Protein AF-0000000069421448 (afdb_homodimer)

Sequence (576 aa):
MYPWRLSQRLQLYVKHLFIDCSLKEVLKKVFPFISAIIFMALLPFIQIGIYHKIFWVPNKIPVDRSTCTCSCFDTIFRGSYEGQKNIRYKHIYFNSTQETYAVWIITLFFVLITYESIKYIYNTLFPQLHVRLEMLFLFAINIYPHYYSWWCLFSYINEGFYLYFSHHTFFIITELIVSAFVLNMCDSRNPVTFKKIFFILCICSTHILVNGADQFVIQVIFKQGKAFQNLRNVGLMIPDLAHLFMCCHKLIQLKRSNVSPASVFSYKEGVGLAFLFIFVGTLFGNWIMYPWRLSQRLQLYVKHLFIDCSLKEVLKKVFPFISAIIFMALLPFIQIGIYHKIFWVPNKIPVDRSTCTCSCFDTIFRGSYEGQKNIRYKHIYFNSTQETYAVWIITLFFVLITYESIKYIYNTLFPQLHVRLEMLFLFAINIYPHYYSWWCLFSYINEGFYLYFSHHTFFIITELIVSAFVLNMCDSRNPVTFKKIFFILCICSTHILVNGADQFVIQVIFKQGKAFQNLRNVGLMIPDLAHLFMCCHKLIQLKRSNVSPASVFSYKEGVGLAFLFIFVGTLFGNWI

Structure (mmCIF, N/CA/C/O backbone):
data_AF-0000000069421448-model_v1
#
loop_
_entity.id
_entity.type
_entity.pdbx_description
1 polymer 'Uncharacterized protein LOC115222213'
#
loop_
_atom_site.group_PDB
_atom_site.id
_atom_site.type_symbol
_atom_site.label_atom_id
_atom_site.label_alt_id
_atom_site.label_comp_id
_atom_site.label_asym_id
_atom_site.label_entity_id
_atom_site.label_seq_id
_atom_site.pdbx_PDB_ins_code
_atom_site.Cartn_x
_atom_site.Cartn_y
_atom_site.Cartn_z
_atom_site.occupancy
_atom_site.B_iso_or_equiv
_atom_site.auth_seq_id
_atom_site.auth_comp_id
_atom_site.auth_asym_id
_atom_site.auth_atom_id
_atom_site.pdbx_PDB_model_num
ATOM 1 N N . MET A 1 1 ? 25.859 -45.25 4.211 1 31.62 1 MET A N 1
ATOM 2 C CA . MET A 1 1 ? 26.938 -44.281 4.094 1 31.62 1 MET A CA 1
ATOM 3 C C . MET A 1 1 ? 26.531 -43.156 3.137 1 31.62 1 MET A C 1
ATOM 5 O O . MET A 1 1 ? 27.266 -42.188 2.977 1 31.62 1 MET A O 1
ATOM 9 N N . TYR A 1 2 ? 25.531 -43.375 2.242 1 38.5 2 TYR A N 1
ATOM 10 C CA . TYR A 1 2 ? 25.125 -42.531 1.128 1 38.5 2 TYR A CA 1
ATOM 11 C C . TYR A 1 2 ? 24.203 -41.438 1.603 1 38.5 2 TYR A C 1
ATOM 13 O O . TYR A 1 2 ? 24.062 -40.406 0.941 1 38.5 2 TYR A O 1
ATOM 21 N N . PRO A 1 3 ? 23.484 -41.656 2.645 1 46.34 3 PRO A N 1
ATOM 22 C CA . PRO A 1 3 ? 22.562 -40.594 3.07 1 46.34 3 PRO A CA 1
ATOM 23 C C . PRO A 1 3 ? 23.297 -39.375 3.658 1 46.34 3 PRO A C 1
ATOM 25 O O . PRO A 1 3 ? 22.781 -38.25 3.6 1 46.34 3 PRO A O 1
ATOM 28 N N . TRP A 1 4 ? 24.391 -39.688 4.289 1 46.94 4 TRP A N 1
ATOM 29 C CA . TRP A 1 4 ? 25.141 -38.625 4.953 1 46.94 4 TRP A CA 1
ATOM 30 C C . TRP A 1 4 ? 25.719 -37.656 3.932 1 46.94 4 TRP A C 1
ATOM 32 O O . TRP A 1 4 ? 25.719 -36.438 4.148 1 46.94 4 TRP A O 1
ATOM 42 N N . ARG A 1 5 ? 26.172 -38.125 2.787 1 47.53 5 ARG A N 1
ATOM 43 C CA . ARG A 1 5 ? 26.781 -37.25 1.796 1 47.53 5 ARG A CA 1
ATOM 44 C C . ARG A 1 5 ? 25.734 -36.344 1.156 1 47.53 5 ARG A C 1
ATOM 46 O O . ARG A 1 5 ? 26.031 -35.188 0.817 1 47.53 5 ARG A O 1
ATOM 53 N N . LEU A 1 6 ? 24.578 -36.875 1.205 1 46.62 6 LEU A N 1
ATOM 54 C CA . LEU A 1 6 ? 23.516 -36.031 0.641 1 46.62 6 LEU A CA 1
ATOM 55 C C . LEU A 1 6 ? 23.172 -34.875 1.571 1 46.62 6 LEU A C 1
ATOM 57 O O . LEU A 1 6 ? 22.969 -33.75 1.114 1 46.62 6 LEU A O 1
ATOM 61 N N . SER A 1 7 ? 23.172 -35.25 2.828 1 49 7 SER A N 1
ATOM 62 C CA . SER A 1 7 ? 22.859 -34.188 3.785 1 49 7 SER A CA 1
ATOM 63 C C . SER A 1 7 ? 23.953 -33.125 3.801 1 49 7 SER A C 1
ATOM 65 O O . SER A 1 7 ? 23.656 -31.922 3.855 1 49 7 SER A O 1
ATOM 67 N N . GLN A 1 8 ? 25.188 -33.562 3.84 1 50.94 8 GLN A N 1
ATOM 68 C CA . GLN A 1 8 ? 26.281 -32.594 3.861 1 50.94 8 GLN A CA 1
ATOM 69 C C . GLN A 1 8 ? 26.297 -31.75 2.586 1 50.94 8 GLN A C 1
ATOM 71 O O . GLN A 1 8 ? 26.531 -30.547 2.635 1 50.94 8 GLN A O 1
ATOM 76 N N . ARG A 1 9 ? 26.016 -32.375 1.565 1 48.88 9 ARG A N 1
ATOM 77 C CA . ARG A 1 9 ? 26.016 -31.656 0.297 1 48.88 9 ARG A CA 1
ATOM 78 C C . ARG A 1 9 ? 24.797 -30.734 0.198 1 48.88 9 ARG A C 1
ATOM 80 O O . ARG A 1 9 ? 24.906 -29.625 -0.319 1 48.88 9 ARG A O 1
ATOM 87 N N . LEU A 1 10 ? 23.781 -31.234 0.787 1 49.12 10 LEU A N 1
ATOM 88 C CA . LEU A 1 10 ? 22.609 -30.375 0.839 1 49.12 10 LEU A CA 1
ATOM 89 C C . LEU A 1 10 ? 22.875 -29.141 1.707 1 49.12 10 LEU A C 1
ATOM 91 O O . LEU A 1 10 ? 22.453 -28.031 1.362 1 49.12 10 LEU A O 1
ATOM 95 N N . GLN A 1 11 ? 23.484 -29.422 2.822 1 50.53 11 GLN A N 1
ATOM 96 C CA . GLN A 1 11 ? 23.828 -28.312 3.686 1 50.53 11 GLN A CA 1
ATOM 97 C C . GLN A 1 11 ? 24.797 -27.359 2.98 1 50.53 11 GLN A C 1
ATOM 99 O O . GLN A 1 11 ? 24.672 -26.141 3.09 1 50.53 11 GLN A O 1
ATOM 104 N N . LEU A 1 12 ? 25.766 -27.953 2.381 1 46.97 12 LEU A N 1
ATOM 105 C CA . LEU A 1 12 ? 26.688 -27.109 1.645 1 46.97 12 LEU A CA 1
ATOM 106 C C . LEU A 1 12 ? 25.969 -26.344 0.538 1 46.97 12 LEU A C 1
ATOM 108 O O . LEU A 1 12 ? 26.25 -25.172 0.299 1 46.97 12 LEU A O 1
ATOM 112 N N . TYR A 1 13 ? 25.016 -27 0.037 1 45.03 13 TYR A N 1
ATOM 113 C CA . TYR A 1 13 ? 24.25 -26.406 -1.055 1 45.03 13 TYR A CA 1
ATOM 114 C C . TYR A 1 13 ? 23.359 -25.281 -0.545 1 45.03 13 TYR A C 1
ATOM 116 O O . TYR A 1 13 ? 23.266 -24.219 -1.164 1 45.03 13 TYR A O 1
ATOM 124 N N . VAL A 1 14 ? 22.719 -25.641 0.519 1 46.12 14 VAL A N 1
ATOM 125 C CA . VAL A 1 14 ? 21.906 -24.594 1.121 1 46.12 14 VAL A CA 1
ATOM 126 C C . VAL A 1 14 ? 22.781 -23.422 1.538 1 46.12 14 VAL A C 1
ATOM 128 O O . VAL A 1 14 ? 22.406 -22.266 1.351 1 46.12 14 VAL A O 1
ATOM 131 N N . LYS A 1 15 ? 23.875 -23.797 2.092 1 47.34 15 LYS A N 1
ATOM 132 C CA . LYS A 1 15 ? 24.812 -22.75 2.506 1 47.34 15 LYS A CA 1
ATOM 133 C C . LYS A 1 15 ? 25.25 -21.906 1.312 1 47.34 15 LYS A C 1
ATOM 135 O O . LYS A 1 15 ? 25.359 -20.688 1.41 1 47.34 15 LYS A O 1
ATOM 140 N N . HIS A 1 16 ? 25.625 -22.578 0.31 1 43.75 16 HIS A N 1
ATOM 141 C CA . HIS A 1 16 ? 26.078 -21.859 -0.874 1 43.75 16 HIS A CA 1
ATOM 142 C C . HIS A 1 16 ? 24.906 -21.172 -1.583 1 43.75 16 HIS A C 1
ATOM 144 O O . HIS A 1 16 ? 25.094 -20.188 -2.287 1 43.75 16 HIS A O 1
ATOM 150 N N . LEU A 1 17 ? 23.844 -21.797 -1.644 1 43.81 17 LEU A N 1
ATOM 151 C CA . LEU A 1 17 ? 22.641 -21.266 -2.258 1 43.81 17 LEU A CA 1
ATOM 152 C C . LEU A 1 17 ? 22.281 -19.906 -1.645 1 43.81 17 LEU A C 1
ATOM 154 O O . LEU A 1 17 ? 21.812 -19 -2.348 1 43.81 17 LEU A O 1
ATOM 158 N N . PHE A 1 18 ? 22.391 -19.797 -0.342 1 45.69 18 PHE A N 1
ATOM 159 C CA . PHE A 1 18 ? 22.016 -18.594 0.404 1 45.69 18 PHE A CA 1
ATOM 160 C C . PHE A 1 18 ? 23.25 -17.719 0.654 1 45.69 18 PHE A C 1
ATOM 162 O O . PHE A 1 18 ? 23.125 -16.625 1.188 1 45.69 18 PHE A O 1
ATOM 169 N N . ILE A 1 19 ? 24.375 -18.219 0.412 1 44.25 19 ILE A N 1
ATOM 170 C CA . ILE A 1 19 ? 25.609 -17.578 0.885 1 44.25 19 ILE A CA 1
ATOM 171 C C . ILE A 1 19 ? 25.906 -16.344 0.043 1 44.25 19 ILE A C 1
ATOM 173 O O . ILE A 1 19 ? 26.453 -15.367 0.548 1 44.25 19 ILE A O 1
ATOM 177 N N . ASP A 1 20 ? 25.594 -16.391 -1.227 1 49.44 20 ASP A N 1
ATOM 178 C CA . ASP A 1 20 ? 26.266 -15.25 -1.861 1 49.44 20 ASP A CA 1
ATOM 179 C C . ASP A 1 20 ? 25.688 -13.922 -1.349 1 49.44 20 ASP A C 1
ATOM 181 O O . ASP A 1 20 ? 26.219 -12.852 -1.67 1 49.44 20 ASP A O 1
ATOM 185 N N . CYS A 1 21 ? 24.484 -13.922 -1.056 1 54.03 21 CYS A N 1
ATOM 186 C CA . CYS A 1 21 ? 24.109 -12.602 -0.568 1 54.03 21 CYS A CA 1
ATOM 187 C C . CYS A 1 21 ? 24.406 -12.453 0.917 1 54.03 21 CYS A C 1
ATOM 189 O O . CYS A 1 21 ? 24 -13.289 1.725 1 54.03 21 CYS A O 1
ATOM 191 N N . SER A 1 22 ? 25.484 -11.742 1.198 1 62.28 22 SER A N 1
ATOM 192 C CA . SER A 1 22 ? 25.844 -11.453 2.586 1 62.28 22 SER A CA 1
ATOM 193 C C . SER A 1 22 ? 24.594 -11.156 3.42 1 62.28 22 SER A C 1
ATOM 195 O O . SER A 1 22 ? 23.688 -10.469 2.959 1 62.28 22 SER A O 1
ATOM 197 N N . LEU A 1 23 ? 24.312 -12 4.371 1 67.69 23 LEU A N 1
ATOM 198 C CA . LEU A 1 23 ? 23.25 -11.812 5.352 1 67.69 23 LEU A CA 1
ATOM 199 C C . LEU A 1 23 ? 23.031 -10.328 5.637 1 67.69 23 LEU A C 1
ATOM 201 O O . LEU A 1 23 ? 21.906 -9.875 5.801 1 67.69 23 LEU A O 1
ATOM 205 N N . LYS A 1 24 ? 24.094 -9.602 5.594 1 71.19 24 LYS A N 1
ATOM 206 C CA . LYS A 1 24 ? 24.031 -8.172 5.875 1 71.19 24 LYS A CA 1
ATOM 207 C C . LYS A 1 24 ? 23.266 -7.43 4.781 1 71.19 24 LYS A C 1
ATOM 209 O O . LYS A 1 24 ? 22.469 -6.531 5.07 1 71.19 24 LYS A O 1
ATOM 214 N N . GLU A 1 25 ? 23.438 -7.918 3.607 1 73.62 25 GLU A N 1
ATOM 215 C CA . GLU A 1 25 ? 22.766 -7.273 2.484 1 73.62 25 GLU A CA 1
ATOM 216 C C . GLU A 1 25 ? 21.281 -7.605 2.467 1 73.62 25 GLU A C 1
ATOM 218 O O . GLU A 1 25 ? 20.453 -6.746 2.166 1 73.62 25 GLU A O 1
ATOM 223 N N . VAL A 1 26 ? 21.031 -8.766 2.873 1 76.12 26 VAL A N 1
ATOM 224 C CA . VAL A 1 26 ? 19.641 -9.195 2.924 1 76.12 26 VAL A CA 1
ATOM 225 C C . VAL A 1 26 ? 18.906 -8.461 4.051 1 76.12 26 VAL A C 1
ATOM 227 O O . VAL A 1 26 ? 17.781 -7.977 3.863 1 76.12 26 VAL A O 1
ATOM 230 N N . LEU A 1 27 ? 19.562 -8.328 5.094 1 77 27 LEU A N 1
ATOM 231 C CA . LEU A 1 27 ? 18.969 -7.664 6.25 1 77 27 LEU A CA 1
ATOM 232 C C . LEU A 1 27 ? 18.75 -6.18 5.969 1 77 27 LEU A C 1
ATOM 234 O O . LEU A 1 27 ? 17.766 -5.594 6.426 1 77 27 LEU A O 1
ATOM 238 N N . LYS A 1 28 ? 19.641 -5.652 5.234 1 77.81 28 LYS A N 1
ATOM 239 C CA . LYS A 1 28 ? 19.531 -4.238 4.883 1 77.81 28 LYS A CA 1
ATOM 240 C C . LYS A 1 28 ? 18.297 -3.969 4.035 1 77.81 28 LYS A C 1
ATOM 242 O O . LYS A 1 28 ? 17.703 -2.887 4.109 1 77.81 28 LYS A O 1
ATOM 247 N N . LYS A 1 29 ? 17.859 -4.996 3.424 1 81.06 29 LYS A N 1
ATOM 248 C CA . LYS A 1 29 ? 16.688 -4.824 2.561 1 81.06 29 LYS A CA 1
ATOM 249 C C . LYS A 1 29 ? 15.414 -5.273 3.268 1 81.06 29 LYS A C 1
ATOM 251 O O . LYS A 1 29 ? 14.359 -4.652 3.109 1 81.06 29 LYS A O 1
ATOM 256 N N . VAL A 1 30 ? 15.547 -6.199 4.074 1 87.94 30 VAL A N 1
ATOM 257 C CA . VAL A 1 30 ? 14.383 -6.84 4.676 1 87.94 30 VAL A CA 1
ATOM 258 C C . VAL A 1 30 ? 13.914 -6.031 5.887 1 87.94 30 VAL A C 1
ATOM 260 O O . VAL A 1 30 ? 12.711 -5.906 6.129 1 87.94 30 VAL A O 1
ATOM 263 N N . PHE A 1 31 ? 14.828 -5.414 6.598 1 89.31 31 PHE A N 1
ATOM 264 C CA . PHE A 1 31 ? 14.469 -4.723 7.832 1 89.31 31 PHE A CA 1
ATOM 265 C C . PHE A 1 31 ? 13.57 -3.531 7.543 1 89.31 31 PHE A C 1
ATOM 267 O O . PHE A 1 31 ? 12.5 -3.393 8.148 1 89.31 31 PHE A O 1
ATOM 274 N N . PRO A 1 32 ? 13.969 -2.666 6.625 1 91.5 32 PRO A N 1
ATOM 275 C CA . PRO A 1 32 ? 13.055 -1.562 6.32 1 91.5 32 PRO A CA 1
ATOM 276 C C . PRO A 1 32 ? 11.711 -2.039 5.789 1 91.5 32 PRO A C 1
ATOM 278 O O . PRO A 1 32 ? 10.68 -1.421 6.062 1 91.5 32 PRO A O 1
ATOM 281 N N . PHE A 1 33 ? 11.742 -3.131 5.086 1 95 33 PHE A N 1
ATOM 282 C CA . PHE A 1 33 ? 10.523 -3.707 4.52 1 95 33 PHE A CA 1
ATOM 283 C C . PHE A 1 33 ? 9.578 -4.156 5.625 1 95 33 PHE A C 1
ATOM 285 O O . PHE A 1 33 ? 8.414 -3.748 5.656 1 95 33 PHE A O 1
ATOM 292 N N . ILE A 1 34 ? 10.078 -4.867 6.527 1 95.81 34 ILE A N 1
ATOM 293 C CA . ILE A 1 34 ? 9.281 -5.402 7.625 1 95.81 34 ILE A CA 1
ATOM 294 C C . ILE A 1 34 ? 8.875 -4.266 8.562 1 95.81 34 ILE A C 1
ATOM 296 O O . ILE A 1 34 ? 7.734 -4.219 9.031 1 95.81 34 ILE A O 1
ATOM 300 N N . SER A 1 35 ? 9.766 -3.354 8.844 1 94.56 35 SER A N 1
ATOM 301 C CA . SER A 1 35 ? 9.469 -2.217 9.711 1 94.56 35 SER A CA 1
ATOM 302 C C . SER A 1 35 ? 8.352 -1.355 9.133 1 94.56 35 SER A C 1
ATOM 304 O O . SER A 1 35 ? 7.496 -0.863 9.867 1 94.56 35 SER A O 1
ATOM 306 N N . ALA A 1 36 ? 8.422 -1.236 7.848 1 97.31 36 ALA A N 1
ATOM 307 C CA . ALA A 1 36 ? 7.395 -0.438 7.191 1 97.31 36 ALA A CA 1
ATOM 308 C C . ALA A 1 36 ? 6.023 -1.1 7.316 1 97.31 36 ALA A C 1
ATOM 310 O O . ALA A 1 36 ? 5.027 -0.43 7.594 1 97.31 36 ALA A O 1
ATOM 311 N N . ILE A 1 37 ? 5.988 -2.367 7.16 1 97.94 37 ILE A N 1
ATOM 312 C CA . ILE A 1 37 ? 4.734 -3.102 7.277 1 97.94 37 ILE A CA 1
ATOM 313 C C . ILE A 1 37 ? 4.195 -2.977 8.703 1 97.94 37 ILE A C 1
ATOM 315 O O . ILE A 1 37 ? 3.018 -2.67 8.898 1 97.94 37 ILE A O 1
ATOM 319 N N . ILE A 1 38 ? 5.051 -3.152 9.617 1 97.75 38 ILE A N 1
ATOM 320 C CA . ILE A 1 38 ? 4.641 -3.08 11.016 1 97.75 38 ILE A CA 1
ATOM 321 C C . ILE A 1 38 ? 4.145 -1.672 11.336 1 97.75 38 ILE A C 1
ATOM 323 O O . ILE A 1 38 ? 3.092 -1.503 11.953 1 97.75 38 ILE A O 1
ATOM 327 N N . PHE A 1 39 ? 4.91 -0.731 10.898 1 97.62 39 PHE A N 1
ATOM 328 C CA . PHE A 1 39 ? 4.582 0.663 11.172 1 97.62 39 PHE A CA 1
ATOM 329 C C . PHE A 1 39 ? 3.221 1.021 10.586 1 97.62 39 PHE A C 1
ATOM 331 O O . PHE A 1 39 ? 2.361 1.563 11.281 1 97.62 39 PHE A O 1
ATOM 338 N N . MET A 1 40 ? 2.996 0.681 9.312 1 98 40 MET A N 1
ATOM 339 C CA . MET A 1 40 ? 1.762 1.061 8.633 1 98 40 MET A CA 1
ATOM 340 C C . MET A 1 40 ? 0.594 0.199 9.102 1 98 40 MET A C 1
ATOM 342 O O . MET A 1 40 ? -0.565 0.601 8.984 1 98 40 MET A O 1
ATOM 346 N N . ALA A 1 41 ? 0.892 -0.938 9.625 1 97.81 41 ALA A N 1
ATOM 347 C CA . ALA A 1 41 ? -0.146 -1.776 10.219 1 97.81 41 ALA A CA 1
ATOM 348 C C . ALA A 1 41 ? -0.583 -1.228 11.578 1 97.81 41 ALA A C 1
ATOM 350 O O . ALA A 1 41 ? -1.757 -1.323 11.945 1 97.81 41 ALA A O 1
ATOM 351 N N . LEU A 1 42 ? 0.257 -0.62 12.25 1 97.25 42 LEU A N 1
ATOM 352 C CA . LEU A 1 42 ? -0.018 -0.147 13.602 1 97.25 42 LEU A CA 1
ATOM 353 C C . LEU A 1 42 ? -0.893 1.103 13.57 1 97.25 42 LEU A C 1
ATOM 355 O O . LEU A 1 42 ? -1.681 1.336 14.492 1 97.25 42 LEU A O 1
ATOM 359 N N . LEU A 1 43 ? -0.814 1.849 12.578 1 96.25 43 LEU A N 1
ATOM 360 C CA . LEU A 1 43 ? -1.502 3.135 12.531 1 96.25 43 LEU A CA 1
ATOM 361 C C . LEU A 1 43 ? -3.014 2.943 12.586 1 96.25 43 LEU A C 1
ATOM 363 O O . LEU A 1 43 ? -3.666 3.416 13.523 1 96.25 43 LEU A O 1
ATOM 367 N N . PRO A 1 44 ? -3.598 2.18 11.664 1 94.56 44 PRO A N 1
ATOM 368 C CA . PRO A 1 44 ? -5.043 1.975 11.773 1 94.56 44 PRO A CA 1
ATOM 369 C C . PRO A 1 44 ? -5.434 1.162 13 1 94.56 44 PRO A C 1
ATOM 371 O O . PRO A 1 44 ? -6.535 1.328 13.531 1 94.56 44 PRO A O 1
ATOM 374 N N . PHE A 1 45 ? -4.516 0.321 13.453 1 94.25 45 PHE A N 1
ATOM 375 C CA . PHE A 1 45 ? -4.793 -0.437 14.664 1 94.25 45 PHE A CA 1
ATOM 376 C C . PHE A 1 45 ? -4.957 0.496 15.859 1 94.25 45 PHE A C 1
ATOM 378 O O . PHE A 1 45 ? -5.902 0.352 16.641 1 94.25 45 PHE A O 1
ATOM 385 N N . ILE A 1 46 ? -4.121 1.456 16 1 93.81 46 ILE A N 1
ATOM 386 C CA . ILE A 1 46 ? -4.188 2.42 17.094 1 93.81 46 ILE A CA 1
ATOM 387 C C . ILE A 1 46 ? -5.426 3.299 16.938 1 93.81 46 ILE A C 1
ATOM 389 O O . ILE A 1 46 ? -6.156 3.531 17.906 1 93.81 46 ILE A O 1
ATOM 393 N N . GLN A 1 47 ? -5.684 3.68 15.789 1 92.19 47 GLN A N 1
ATOM 394 C CA . GLN A 1 47 ? -6.801 4.586 15.539 1 92.19 47 GLN A CA 1
ATOM 395 C C . GLN A 1 47 ? -8.141 3.871 15.703 1 92.19 47 GLN A C 1
ATOM 397 O O . GLN A 1 47 ? -8.977 4.285 16.516 1 92.19 47 GLN A O 1
ATOM 402 N N . ILE A 1 48 ? -8.312 2.807 14.953 1 91.56 48 ILE A N 1
ATOM 403 C CA . ILE A 1 48 ? -9.625 2.168 14.867 1 91.56 48 ILE A CA 1
ATOM 404 C C . ILE A 1 48 ? -9.727 1.066 15.922 1 91.56 48 ILE A C 1
ATOM 406 O O . ILE A 1 48 ? -10.742 0.964 16.625 1 91.56 48 ILE A O 1
ATOM 410 N N . GLY A 1 49 ? -8.695 0.292 16.031 1 88 49 GLY A N 1
ATOM 411 C CA . GLY A 1 49 ? -8.719 -0.845 16.938 1 88 49 GLY A CA 1
ATOM 412 C C . GLY A 1 49 ? -8.695 -0.443 18.406 1 88 49 GLY A C 1
ATOM 413 O O . GLY A 1 49 ? -9.234 -1.146 19.266 1 88 49 GLY A O 1
ATOM 414 N N . ILE A 1 50 ? -8.078 0.692 18.625 1 89.5 50 ILE A N 1
ATOM 415 C CA . ILE A 1 50 ? -7.953 1.094 20.016 1 89.5 50 ILE A CA 1
ATOM 416 C C . ILE A 1 50 ? -8.766 2.359 20.266 1 89.5 50 ILE A C 1
ATOM 418 O O . ILE A 1 50 ? -9.828 2.307 20.891 1 89.5 50 ILE A O 1
ATOM 422 N N . TYR A 1 51 ? -8.438 3.398 19.656 1 88.12 51 TYR A N 1
ATOM 423 C CA . TYR A 1 51 ? -9.039 4.691 19.969 1 88.12 51 TYR A CA 1
ATOM 424 C C . TYR A 1 51 ? -10.531 4.684 19.656 1 88.12 51 TYR A C 1
ATOM 426 O O . TYR A 1 51 ? -11.352 5.004 20.516 1 88.12 51 TYR A O 1
ATOM 434 N N . HIS A 1 52 ? -10.906 4.324 18.5 1 87.94 52 HIS A N 1
ATOM 435 C CA . HIS A 1 52 ? -12.32 4.352 18.125 1 87.94 52 HIS A CA 1
ATOM 436 C C . HIS A 1 52 ? -13.109 3.289 18.891 1 87.94 52 HIS A C 1
ATOM 438 O O . HIS A 1 52 ? -14.125 3.596 19.516 1 87.94 52 HIS A O 1
ATOM 444 N N . LYS A 1 53 ? -12.633 2.123 18.812 1 85.06 53 LYS A N 1
ATOM 445 C CA . LYS A 1 53 ? -13.383 0.987 19.344 1 85.06 53 LYS A CA 1
ATOM 446 C C . LYS A 1 53 ? -13.477 1.052 20.875 1 85.06 53 LYS A C 1
ATOM 448 O O . LYS A 1 53 ? -14.531 0.768 21.438 1 85.06 53 LYS A O 1
ATOM 453 N N . ILE A 1 54 ? -12.422 1.485 21.5 1 82.69 54 ILE A N 1
ATOM 454 C CA . ILE A 1 54 ? -12.359 1.375 22.953 1 82.69 54 ILE A CA 1
ATOM 455 C C . ILE A 1 54 ? -12.727 2.713 23.594 1 82.69 54 ILE A C 1
ATOM 457 O O . ILE A 1 54 ? -13.398 2.75 24.625 1 82.69 54 ILE A O 1
ATOM 461 N N . PHE A 1 55 ? -12.445 3.779 22.938 1 81.88 55 PHE A N 1
ATOM 462 C CA . PHE A 1 55 ? -12.578 5.051 23.641 1 81.88 55 PHE A CA 1
ATOM 463 C C . PHE A 1 55 ? -13.664 5.91 23 1 81.88 55 PHE A C 1
ATOM 465 O O . PHE A 1 55 ? -14.422 6.582 23.703 1 81.88 55 PHE A O 1
ATOM 472 N N . TRP A 1 56 ? -13.805 5.832 21.766 1 82 56 TRP A N 1
ATOM 473 C CA . TRP A 1 56 ? -14.695 6.77 21.078 1 82 56 TRP A CA 1
ATOM 474 C C . TRP A 1 56 ? -16.125 6.238 21.031 1 82 56 TRP A C 1
ATOM 476 O O . TRP A 1 56 ? -17.078 6.969 21.312 1 82 56 TRP A O 1
ATOM 486 N N . VAL A 1 57 ? -16.188 4.969 20.609 1 85 57 VAL A N 1
ATOM 487 C CA . VAL A 1 57 ? -17.516 4.371 20.516 1 85 57 VAL A CA 1
ATOM 488 C C . VAL A 1 57 ? -17.516 2.988 21.156 1 85 57 VAL A C 1
ATOM 490 O O . VAL A 1 57 ? -17.875 1.995 20.531 1 85 57 VAL A O 1
ATOM 493 N N . PRO A 1 58 ? -17.359 2.986 22.453 1 79.88 58 PRO A N 1
ATOM 494 C CA . PRO A 1 58 ? -17.25 1.688 23.109 1 79.88 58 PRO A CA 1
ATOM 495 C C . PRO A 1 58 ? -18.562 0.911 23.125 1 79.88 58 PRO A C 1
ATOM 497 O O . PRO A 1 58 ? -18.562 -0.317 23.25 1 79.88 58 PRO A O 1
ATOM 500 N N . ASN A 1 59 ? -19.719 1.494 22.875 1 81.12 59 ASN A N 1
ATOM 501 C CA . ASN A 1 59 ? -21 0.82 23.062 1 81.12 59 ASN A CA 1
ATOM 502 C C . ASN A 1 59 ? -21.641 0.442 21.734 1 81.12 59 ASN A C 1
ATOM 504 O O . ASN A 1 59 ? -22.844 0.206 21.656 1 81.12 59 ASN A O 1
ATOM 508 N N . LYS A 1 60 ? -20.781 0.367 20.703 1 84.06 60 LYS A N 1
ATOM 509 C CA . LYS A 1 60 ? -21.359 -0.031 19.422 1 84.06 60 LYS A CA 1
ATOM 510 C C . LYS A 1 60 ? -21.781 -1.5 19.438 1 84.06 60 LYS A C 1
ATOM 512 O O . LYS A 1 60 ? -21.016 -2.361 19.875 1 84.06 60 LYS A O 1
ATOM 517 N N . ILE A 1 61 ? -22.984 -1.736 19.047 1 83.25 61 ILE A N 1
ATOM 518 C CA . ILE A 1 61 ? -23.547 -3.084 19.016 1 83.25 61 ILE A CA 1
ATOM 519 C C . ILE A 1 61 ? -22.859 -3.906 17.938 1 83.25 61 ILE A C 1
ATOM 521 O O . ILE A 1 61 ? -22.672 -3.43 16.812 1 83.25 61 ILE A O 1
ATOM 525 N N . PRO A 1 62 ? -22.516 -5.121 18.328 1 85.19 62 PRO A N 1
ATOM 526 C CA . PRO A 1 62 ? -21.906 -5.984 17.312 1 85.19 62 PRO A CA 1
ATOM 527 C C . PRO A 1 62 ? -22.859 -6.312 16.156 1 85.19 62 PRO A C 1
ATOM 529 O O . PRO A 1 62 ? -24.062 -6.406 16.359 1 85.19 62 PRO A O 1
ATOM 532 N N . VAL A 1 63 ? -22.266 -6.453 15.016 1 90.06 63 VAL A N 1
ATOM 533 C CA . VAL A 1 63 ? -23.047 -6.781 13.828 1 90.06 63 VAL A CA 1
ATOM 534 C C . VAL A 1 63 ? -23.516 -8.234 13.898 1 90.06 63 VAL A C 1
ATOM 536 O O . VAL A 1 63 ? -22.75 -9.125 14.266 1 90.06 63 VAL A O 1
ATOM 539 N N . ASP A 1 64 ? -24.797 -8.414 13.625 1 90.31 64 ASP A N 1
ATOM 540 C CA . ASP A 1 64 ? -25.281 -9.781 13.461 1 90.31 64 ASP A CA 1
ATOM 541 C C . ASP A 1 64 ? -24.891 -10.336 12.094 1 90.31 64 ASP A C 1
ATOM 543 O O . ASP A 1 64 ? -25.516 -10 11.078 1 90.31 64 ASP A O 1
ATOM 547 N N . ARG A 1 65 ? -24.062 -11.25 12.023 1 90.5 65 ARG A N 1
ATOM 548 C CA . ARG A 1 65 ? -23.453 -11.727 10.789 1 90.5 65 ARG A CA 1
ATOM 549 C C . ARG A 1 65 ? -24.391 -12.664 10.039 1 90.5 65 ARG A C 1
ATOM 551 O O . ARG A 1 65 ? -24.234 -12.883 8.836 1 90.5 65 ARG A O 1
ATOM 558 N N . SER A 1 66 ? -25.25 -13.195 10.711 1 89.38 66 SER A N 1
ATOM 559 C CA . SER A 1 66 ? -26.078 -14.234 10.117 1 89.38 66 SER A CA 1
ATOM 560 C C . SER A 1 66 ? -27.297 -13.641 9.422 1 89.38 66 SER A C 1
ATOM 562 O O . SER A 1 66 ? -27.812 -14.211 8.461 1 89.38 66 SER A O 1
ATOM 564 N N . THR A 1 67 ? -27.719 -12.492 9.852 1 87.5 67 THR A N 1
ATOM 565 C CA . THR A 1 67 ? -28.984 -11.977 9.328 1 87.5 67 THR A CA 1
ATOM 566 C C . THR A 1 67 ? -28.797 -10.586 8.734 1 87.5 67 THR A C 1
ATOM 568 O O . THR A 1 67 ? -29.781 -9.914 8.406 1 87.5 67 THR A O 1
ATOM 571 N N . CYS A 1 68 ? -27.578 -10.203 8.562 1 87.5 68 CYS A N 1
ATOM 572 C CA . CYS A 1 68 ? -27.359 -8.844 8.094 1 87.5 68 CYS A CA 1
ATOM 573 C C . CYS A 1 68 ? -27.703 -8.711 6.613 1 87.5 68 CYS A C 1
ATOM 575 O O . CYS A 1 68 ? -27.703 -9.703 5.879 1 87.5 68 CYS A O 1
ATOM 577 N N . THR A 1 69 ? -28.125 -7.52 6.273 1 86.94 69 THR A N 1
ATOM 578 C CA . THR A 1 69 ? -28.422 -7.172 4.891 1 86.94 69 THR A CA 1
ATOM 579 C C . THR A 1 69 ? -27.688 -5.895 4.48 1 86.94 69 THR A C 1
ATOM 581 O O . THR A 1 69 ? -27.375 -5.059 5.328 1 86.94 69 THR A O 1
ATOM 584 N N . CYS A 1 70 ? -27.422 -5.84 3.217 1 88.25 70 CYS A N 1
ATOM 585 C CA . CYS A 1 70 ? -26.703 -4.672 2.703 1 88.25 70 CYS A CA 1
ATOM 586 C C . CYS A 1 70 ? -27.141 -4.355 1.277 1 88.25 70 CYS A C 1
ATOM 588 O O . CYS A 1 70 ? -26.656 -4.969 0.325 1 88.25 70 CYS A O 1
ATOM 590 N N . SER A 1 71 ? -27.969 -3.312 1.169 1 88.75 71 SER A N 1
ATOM 591 C CA . SER A 1 71 ? -28.406 -2.912 -0.162 1 88.75 71 SER A CA 1
ATOM 592 C C . SER A 1 71 ? -27.484 -1.853 -0.756 1 88.75 71 SER A C 1
ATOM 594 O O . SER A 1 71 ? -27.641 -1.472 -1.919 1 88.75 71 SER A O 1
ATOM 596 N N . CYS A 1 72 ? -26.516 -1.438 0.018 1 90.75 72 CYS A N 1
ATOM 597 C CA . CYS A 1 72 ? -25.609 -0.395 -0.438 1 90.75 72 CYS A CA 1
ATOM 598 C C . CYS A 1 72 ? -24.422 -0.997 -1.178 1 90.75 72 CYS A C 1
ATOM 600 O O . CYS A 1 72 ? -23.562 -0.268 -1.679 1 90.75 72 CYS A O 1
ATOM 602 N N . PHE A 1 73 ? -24.406 -2.254 -1.283 1 91.44 73 PHE A N 1
ATOM 603 C CA . PHE A 1 73 ? -23.312 -2.965 -1.936 1 91.44 73 PHE A CA 1
ATOM 604 C C . PHE A 1 73 ? -23.688 -3.367 -3.354 1 91.44 73 PHE A C 1
ATOM 606 O O . PHE A 1 73 ? -24.703 -4.055 -3.559 1 91.44 73 PHE A O 1
ATOM 613 N N . ASP A 1 74 ? -22.828 -2.977 -4.328 1 91.12 74 ASP A N 1
ATOM 614 C CA . ASP A 1 74 ? -23.188 -3.236 -5.719 1 91.12 74 ASP A CA 1
ATOM 615 C C . ASP A 1 74 ? -22.828 -4.664 -6.117 1 91.12 74 ASP A C 1
ATOM 617 O O . ASP A 1 74 ? -23.281 -5.16 -7.152 1 91.12 74 ASP A O 1
ATOM 621 N N . THR A 1 75 ? -21.891 -5.348 -5.359 1 90.19 75 THR A N 1
ATOM 622 C CA . THR A 1 75 ? -21.547 -6.762 -5.48 1 90.19 75 THR A CA 1
ATOM 623 C C . THR A 1 75 ? -20.781 -7.023 -6.773 1 90.19 75 THR A C 1
ATOM 625 O O . THR A 1 75 ? -20.578 -8.172 -7.164 1 90.19 75 THR A O 1
ATOM 628 N N . ILE A 1 76 ? -20.344 -6.008 -7.422 1 88.75 76 ILE A N 1
ATOM 629 C CA . ILE A 1 76 ? -19.609 -6.168 -8.672 1 88.75 76 ILE A CA 1
ATOM 630 C C . ILE A 1 76 ? -18.328 -6.941 -8.414 1 88.75 76 ILE A C 1
ATOM 632 O O . ILE A 1 76 ? -17.906 -7.746 -9.25 1 88.75 76 ILE A O 1
ATOM 636 N N . PHE A 1 77 ? -17.859 -6.75 -7.273 1 83.56 77 PHE A N 1
ATOM 637 C CA . PHE A 1 77 ? -16.609 -7.418 -6.934 1 83.56 77 PHE A CA 1
ATOM 638 C C . PHE A 1 77 ? -16.797 -8.93 -6.855 1 83.56 77 PHE A C 1
ATOM 640 O O . PHE A 1 77 ? -15.883 -9.695 -7.145 1 83.56 77 PHE A O 1
ATOM 647 N N . ARG A 1 78 ? -17.969 -9.367 -6.539 1 84.19 78 ARG A N 1
ATOM 648 C CA . ARG A 1 78 ? -18.266 -10.789 -6.41 1 84.19 78 ARG A CA 1
ATOM 649 C C . ARG A 1 78 ? -18.891 -11.344 -7.688 1 84.19 78 ARG A C 1
ATOM 651 O O . ARG A 1 78 ? -19 -12.555 -7.855 1 84.19 78 ARG A O 1
ATOM 658 N N . GLY A 1 79 ? -19.219 -10.453 -8.438 1 78.56 79 GLY A N 1
ATOM 659 C CA . GLY A 1 79 ? -19.781 -10.875 -9.711 1 78.56 79 GLY A CA 1
ATOM 660 C C . GLY A 1 79 ? -21.172 -11.453 -9.594 1 78.56 79 GLY A C 1
ATOM 661 O O . GLY A 1 79 ? -22.031 -10.891 -8.914 1 78.56 79 GLY A O 1
ATOM 662 N N . SER A 1 80 ? -21.328 -12.602 -10.211 1 75.44 80 SER A N 1
ATOM 663 C CA . SER A 1 80 ? -22.656 -13.18 -10.367 1 75.44 80 SER A CA 1
ATOM 664 C C . SER A 1 80 ? -23.047 -14.008 -9.148 1 75.44 80 SER A C 1
ATOM 666 O O . SER A 1 80 ? -24.188 -14.43 -9.008 1 75.44 80 SER A O 1
ATOM 668 N N . TYR A 1 81 ? -22.156 -14.094 -8.203 1 76.25 81 TYR A N 1
ATOM 669 C CA . TYR A 1 81 ? -22.406 -14.969 -7.059 1 76.25 81 TYR A CA 1
ATOM 670 C C . TYR A 1 81 ? -23.375 -14.32 -6.078 1 76.25 81 TYR A C 1
ATOM 672 O O . TYR A 1 81 ? -24.047 -15.016 -5.312 1 76.25 81 TYR A O 1
ATOM 680 N N . GLU A 1 82 ? -23.406 -12.969 -6.137 1 82.19 82 GLU A N 1
ATOM 681 C CA . GLU A 1 82 ? -24.203 -12.289 -5.121 1 82.19 82 GLU A CA 1
ATOM 682 C C . GLU A 1 82 ? -24.969 -11.117 -5.719 1 82.19 82 GLU A C 1
ATOM 684 O O . GLU A 1 82 ? -24.484 -10.43 -6.617 1 82.19 82 GLU A O 1
ATOM 689 N N . GLY A 1 83 ? -26.266 -11.078 -5.172 1 76.06 83 GLY A N 1
ATOM 690 C CA . GLY A 1 83 ? -27.047 -9.883 -5.449 1 76.06 83 GLY A CA 1
ATOM 691 C C . GLY A 1 83 ? -27.172 -8.961 -4.246 1 76.06 83 GLY A C 1
ATOM 692 O O . GLY A 1 83 ? -26.703 -9.297 -3.154 1 76.06 83 GLY A O 1
ATOM 693 N N . GLN A 1 84 ? -27.75 -7.855 -4.465 1 73.12 84 GLN A N 1
ATOM 694 C CA . GLN A 1 84 ? -27.859 -6.816 -3.449 1 73.12 84 GLN A CA 1
ATOM 695 C C . GLN A 1 84 ? -28.734 -7.273 -2.289 1 73.12 84 GLN A C 1
ATOM 697 O O . GLN A 1 84 ? -28.547 -6.836 -1.151 1 73.12 84 GLN A O 1
ATOM 702 N N . LYS A 1 85 ? -29.531 -8.188 -2.533 1 71.5 85 LYS A N 1
ATOM 703 C CA . LYS A 1 85 ? -30.469 -8.633 -1.499 1 71.5 85 LYS A CA 1
ATOM 704 C C . LYS A 1 85 ? -29.906 -9.828 -0.735 1 71.5 85 LYS A C 1
ATOM 706 O O . LYS A 1 85 ? -30.25 -10.047 0.431 1 71.5 85 LYS A O 1
ATOM 711 N N . ASN A 1 86 ? -29.094 -10.562 -1.396 1 76.06 86 ASN A N 1
ATOM 712 C CA . ASN A 1 86 ? -28.531 -11.766 -0.796 1 76.06 86 ASN A CA 1
ATOM 713 C C . ASN A 1 86 ? -27.031 -11.625 -0.562 1 76.06 86 ASN A C 1
ATOM 715 O O . ASN A 1 86 ? -26.234 -12.305 -1.208 1 76.06 86 ASN A O 1
ATOM 719 N N . ILE A 1 87 ? -26.781 -10.742 0.432 1 83.06 87 ILE A N 1
ATOM 720 C CA . ILE A 1 87 ? -25.375 -10.484 0.719 1 83.06 87 ILE A CA 1
ATOM 721 C C . ILE A 1 87 ? -24.984 -11.156 2.033 1 83.06 87 ILE A C 1
ATOM 723 O O . ILE A 1 87 ? -25.688 -11.016 3.041 1 83.06 87 ILE A O 1
ATOM 727 N N . ARG A 1 88 ? -24.062 -11.992 1.97 1 87.06 88 ARG A N 1
ATOM 728 C CA . ARG A 1 88 ? -23.484 -12.555 3.186 1 87.06 88 ARG A CA 1
ATOM 729 C C . ARG A 1 88 ? -22.5 -11.57 3.828 1 87.06 88 ARG A C 1
ATOM 731 O O . ARG A 1 88 ? -21.922 -10.734 3.141 1 87.06 88 ARG A O 1
ATOM 738 N N . TYR A 1 89 ? -22.469 -11.695 5.066 1 92.44 89 TYR A N 1
ATOM 739 C CA . TYR A 1 89 ? -21.578 -10.812 5.812 1 92.44 89 TYR A CA 1
ATOM 740 C C . TYR A 1 89 ? -20.156 -10.852 5.246 1 92.44 89 TYR A C 1
ATOM 742 O O . TYR A 1 89 ? -19.656 -11.922 4.91 1 92.44 89 TYR A O 1
ATOM 750 N N . LYS A 1 90 ? -19.578 -9.719 5.176 1 93.5 90 LYS A N 1
ATOM 751 C CA . LYS A 1 90 ? -18.172 -9.539 4.82 1 93.5 90 LYS A CA 1
ATOM 752 C C . LYS A 1 90 ? -17.5 -8.523 5.746 1 93.5 90 LYS A C 1
ATOM 754 O O . LYS A 1 90 ? -18.172 -7.715 6.383 1 93.5 90 LYS A O 1
ATOM 759 N N . HIS A 1 91 ? -16.25 -8.594 5.793 1 95.44 91 HIS A N 1
ATOM 760 C CA . HIS A 1 91 ? -15.516 -7.66 6.641 1 95.44 91 HIS A CA 1
ATOM 761 C C . HIS A 1 91 ? -15.266 -6.34 5.922 1 95.44 91 HIS A C 1
ATOM 763 O O . HIS A 1 91 ? -15.172 -5.289 6.562 1 95.44 91 HIS A O 1
ATOM 769 N N . ILE A 1 92 ? -15.141 -6.426 4.641 1 96.06 92 ILE A N 1
ATOM 770 C CA . ILE A 1 92 ? -14.938 -5.25 3.807 1 96.06 92 ILE A CA 1
ATOM 771 C C . ILE A 1 92 ? -15.898 -5.281 2.623 1 96.06 92 ILE A C 1
ATOM 773 O O . ILE A 1 92 ? -16.031 -6.309 1.955 1 96.06 92 ILE A O 1
ATOM 777 N N . TYR A 1 93 ? -16.562 -4.184 2.426 1 93.25 93 TYR A N 1
ATOM 778 C CA . TYR A 1 93 ? -17.406 -3.939 1.266 1 93.25 93 TYR A CA 1
ATOM 779 C C . TYR A 1 93 ? -16.906 -2.746 0.461 1 93.25 93 TYR A C 1
ATOM 781 O O . TYR A 1 93 ? -16.578 -1.701 1.027 1 93.25 93 TYR A O 1
ATOM 789 N N . PHE A 1 94 ? -16.781 -2.975 -0.793 1 94.88 94 PHE A N 1
ATOM 790 C CA . PHE A 1 94 ? -16.484 -1.806 -1.609 1 94.88 94 PHE A CA 1
ATOM 791 C C . PHE A 1 94 ? -17.25 -1.847 -2.924 1 94.88 94 PHE A C 1
ATOM 793 O O . PHE A 1 94 ? -17.453 -2.92 -3.498 1 94.88 94 PHE A O 1
ATOM 800 N N . ASN A 1 95 ? -17.734 -0.679 -3.297 1 94.12 95 ASN A N 1
ATOM 801 C CA . ASN A 1 95 ? -18.484 -0.504 -4.543 1 94.12 95 ASN A CA 1
ATOM 802 C C . ASN A 1 95 ? -17.547 -0.152 -5.703 1 94.12 95 ASN A C 1
ATOM 804 O O . ASN A 1 95 ? -16.531 0.522 -5.508 1 94.12 95 ASN A O 1
ATOM 808 N N . SER A 1 96 ? -17.875 -0.68 -6.852 1 93.69 96 SER A N 1
ATOM 809 C CA . SER A 1 96 ? -17.078 -0.394 -8.039 1 93.69 96 SER A CA 1
ATOM 810 C C . SER A 1 96 ? -17.359 1.008 -8.57 1 93.69 96 SER A C 1
ATOM 812 O O . SER A 1 96 ? -18.125 1.175 -9.523 1 93.69 96 SER A O 1
ATOM 814 N N . THR A 1 97 ? -16.781 2.025 -7.988 1 94.62 97 THR A N 1
ATOM 815 C CA . THR A 1 97 ? -16.984 3.426 -8.336 1 94.62 97 THR A CA 1
ATOM 816 C C . THR A 1 97 ? -15.648 4.125 -8.562 1 94.62 97 THR A C 1
ATOM 818 O O . THR A 1 97 ? -14.594 3.58 -8.227 1 94.62 97 THR A O 1
ATOM 821 N N . GLN A 1 98 ? -15.711 5.273 -9.156 1 94.88 98 GLN A N 1
ATOM 822 C CA . GLN A 1 98 ? -14.516 6.078 -9.352 1 94.88 98 GLN A CA 1
ATOM 823 C C . GLN A 1 98 ? -13.922 6.531 -8.023 1 94.88 98 GLN A C 1
ATOM 825 O O . GLN A 1 98 ? -12.703 6.656 -7.883 1 94.88 98 GLN A O 1
ATOM 830 N N . GLU A 1 99 ? -14.758 6.742 -7.031 1 97 99 GLU A N 1
ATOM 831 C CA . GLU A 1 99 ? -14.305 7.168 -5.707 1 97 99 GLU A CA 1
ATOM 832 C C . GLU A 1 99 ? -13.516 6.062 -5.016 1 97 99 GLU A C 1
ATOM 834 O O . GLU A 1 99 ? -12.484 6.324 -4.387 1 97 99 GLU A O 1
ATOM 839 N N . THR A 1 100 ? -14.023 4.836 -5.191 1 96.88 100 THR A N 1
ATOM 840 C CA . THR A 1 100 ? -13.281 3.707 -4.637 1 96.88 100 THR A CA 1
ATOM 841 C C . THR A 1 100 ? -11.891 3.611 -5.27 1 96.88 100 THR A C 1
ATOM 843 O O . THR A 1 100 ? -10.906 3.387 -4.574 1 96.88 100 THR A O 1
ATOM 846 N N . TYR A 1 101 ? -11.922 3.848 -6.523 1 96.88 101 TYR A N 1
ATOM 847 C CA . TYR A 1 101 ? -10.656 3.812 -7.25 1 96.88 101 TYR A CA 1
ATOM 848 C C . TYR A 1 101 ? -9.734 4.938 -6.797 1 96.88 101 TYR A C 1
ATOM 850 O O . TYR A 1 101 ? -8.531 4.73 -6.617 1 96.88 101 TYR A O 1
ATOM 858 N N . ALA A 1 102 ? -10.266 6.098 -6.613 1 97.25 102 ALA A N 1
ATOM 859 C CA . ALA A 1 102 ? -9.492 7.238 -6.137 1 97.25 102 ALA A CA 1
ATOM 860 C C . ALA A 1 102 ? -8.898 6.961 -4.758 1 97.25 102 ALA A C 1
ATOM 862 O O . ALA A 1 102 ? -7.742 7.297 -4.492 1 97.25 102 ALA A O 1
ATOM 863 N N . VAL A 1 103 ? -9.672 6.363 -3.91 1 97.62 103 VAL A N 1
ATOM 864 C CA . VAL A 1 103 ? -9.203 6.023 -2.57 1 97.62 103 VAL A CA 1
ATOM 865 C C . VAL A 1 103 ? -8.047 5.031 -2.664 1 97.62 103 VAL A C 1
ATOM 867 O O . VAL A 1 103 ? -7.07 5.133 -1.915 1 97.62 103 VAL A O 1
ATOM 870 N N . TRP A 1 104 ? -8.133 4.102 -3.586 1 98.12 104 TRP A N 1
ATOM 871 C CA . TRP A 1 104 ? -7.059 3.133 -3.799 1 98.12 104 TRP A CA 1
ATOM 872 C C . TRP A 1 104 ? -5.77 3.83 -4.219 1 98.12 104 TRP A C 1
ATOM 874 O O . TRP A 1 104 ? -4.707 3.576 -3.646 1 98.12 104 TRP A O 1
ATOM 884 N N . ILE A 1 105 ? -5.863 4.758 -5.066 1 98.12 105 ILE A N 1
ATOM 885 C CA . ILE A 1 105 ? -4.695 5.453 -5.594 1 98.12 105 ILE A CA 1
ATOM 886 C C . ILE A 1 105 ? -4.059 6.297 -4.488 1 98.12 105 ILE A C 1
ATOM 888 O O . ILE A 1 105 ? -2.836 6.293 -4.324 1 98.12 105 ILE A O 1
ATOM 892 N N . ILE A 1 106 ? -4.859 7.012 -3.721 1 97.5 106 ILE A N 1
ATOM 893 C CA . ILE A 1 106 ? -4.312 7.859 -2.668 1 97.5 106 ILE A CA 1
ATOM 894 C C . ILE A 1 106 ? -3.689 6.996 -1.577 1 97.5 106 ILE A C 1
ATOM 896 O O . ILE A 1 106 ? -2.678 7.371 -0.979 1 97.5 106 ILE A O 1
ATOM 900 N N . THR A 1 107 ? -4.285 5.832 -1.36 1 98.31 107 THR A N 1
ATOM 901 C CA . THR A 1 107 ? -3.729 4.906 -0.38 1 98.31 107 THR A CA 1
ATOM 902 C C . THR A 1 107 ? -2.385 4.363 -0.853 1 98.31 107 THR A C 1
ATOM 904 O O . THR A 1 107 ? -1.445 4.242 -0.063 1 98.31 107 THR A O 1
ATOM 907 N N . LEU A 1 108 ? -2.279 4.047 -2.133 1 98.56 108 LEU A N 1
ATOM 908 C CA . LEU A 1 108 ? -1 3.625 -2.691 1 98.56 108 LEU A CA 1
ATOM 909 C C . LEU A 1 108 ? 0.063 4.699 -2.486 1 98.56 108 LEU A C 1
ATOM 911 O O . LEU A 1 108 ? 1.191 4.395 -2.092 1 98.56 108 LEU A O 1
ATOM 915 N N . PHE A 1 109 ? -0.336 5.926 -2.76 1 97.56 109 PHE A N 1
ATOM 916 C CA . PHE A 1 109 ? 0.583 7.043 -2.584 1 97.56 109 PHE A CA 1
ATOM 917 C C . PHE A 1 109 ? 1.054 7.133 -1.137 1 97.56 109 PHE A C 1
ATOM 919 O O . PHE A 1 109 ? 2.254 7.246 -0.874 1 97.56 109 PHE A O 1
ATOM 926 N N . PHE A 1 110 ? 0.13 7.047 -0.241 1 97.75 110 PHE A N 1
ATOM 927 C CA . PHE A 1 110 ? 0.444 7.117 1.181 1 97.75 110 PHE A CA 1
ATOM 928 C C . PHE A 1 110 ? 1.384 5.988 1.585 1 97.75 110 PHE A C 1
ATOM 930 O O . PHE A 1 110 ? 2.387 6.219 2.264 1 97.75 110 PHE A O 1
ATOM 937 N N . VAL A 1 111 ? 1.078 4.77 1.153 1 98.44 111 VAL A N 1
ATOM 938 C CA . VAL A 1 111 ? 1.842 3.59 1.539 1 98.44 111 VAL A CA 1
ATOM 939 C C . VAL A 1 111 ? 3.258 3.682 0.973 1 98.44 111 VAL A C 1
ATOM 941 O O . VAL A 1 111 ? 4.234 3.447 1.688 1 98.44 111 VAL A O 1
ATOM 944 N N . LEU A 1 112 ? 3.385 4.086 -0.236 1 97.88 112 LEU A N 1
ATOM 945 C CA . LEU A 1 112 ? 4.688 4.078 -0.889 1 97.88 112 LEU A CA 1
ATOM 946 C C . LEU A 1 112 ? 5.559 5.223 -0.385 1 97.88 112 LEU A C 1
ATOM 948 O O . LEU A 1 112 ? 6.766 5.055 -0.198 1 97.88 112 LEU A O 1
ATOM 952 N N . ILE A 1 113 ? 4.949 6.383 -0.158 1 96.62 113 ILE A N 1
ATOM 953 C CA . ILE A 1 113 ? 5.746 7.496 0.349 1 96.62 113 ILE A CA 1
ATOM 954 C C . ILE A 1 113 ? 6.207 7.191 1.772 1 96.62 113 ILE A C 1
ATOM 956 O O . ILE A 1 113 ? 7.32 7.551 2.16 1 96.62 113 ILE A O 1
ATOM 960 N N . THR A 1 114 ? 5.348 6.59 2.566 1 97.25 114 THR A N 1
ATOM 961 C CA . THR A 1 114 ? 5.727 6.168 3.91 1 97.25 114 THR A CA 1
ATOM 962 C C . THR A 1 114 ? 6.852 5.141 3.857 1 97.25 114 THR A C 1
ATOM 964 O O . THR A 1 114 ? 7.824 5.234 4.609 1 97.25 114 THR A O 1
ATOM 967 N N . TYR A 1 115 ? 6.746 4.234 2.949 1 96.94 115 TYR A N 1
ATOM 968 C CA . TYR A 1 115 ? 7.762 3.195 2.799 1 96.94 115 TYR A CA 1
ATOM 969 C C . TYR A 1 115 ? 9.109 3.801 2.422 1 96.94 115 TYR A C 1
ATOM 971 O O . TYR A 1 115 ? 10.133 3.461 3.014 1 96.94 115 TYR A O 1
ATOM 979 N N . GLU A 1 116 ? 9.125 4.688 1.49 1 94.31 116 GLU A N 1
ATOM 980 C CA . GLU A 1 116 ? 10.352 5.34 1.059 1 94.31 116 GLU A CA 1
ATOM 981 C C . GLU A 1 116 ? 10.977 6.148 2.195 1 94.31 116 GLU A C 1
ATOM 983 O O . GLU A 1 116 ? 12.203 6.215 2.314 1 94.31 116 GLU A O 1
ATOM 988 N N . SER A 1 117 ? 10.133 6.734 2.949 1 93.69 117 SER A N 1
ATOM 989 C CA . SER A 1 117 ? 10.641 7.508 4.078 1 93.69 117 SER A CA 1
ATOM 990 C C . SER A 1 117 ? 11.297 6.605 5.117 1 93.69 117 SER A C 1
ATOM 992 O O . SER A 1 117 ? 12.375 6.918 5.625 1 93.69 117 SER A O 1
ATOM 994 N N . ILE A 1 118 ? 10.688 5.516 5.379 1 93.69 118 ILE A N 1
ATOM 995 C CA . ILE A 1 118 ? 11.227 4.574 6.355 1 93.69 118 ILE A CA 1
ATOM 996 C C . ILE A 1 118 ? 12.539 3.99 5.836 1 93.69 118 ILE A C 1
ATOM 998 O O . ILE A 1 118 ? 13.516 3.879 6.582 1 93.69 118 ILE A O 1
ATOM 1002 N N . LYS A 1 119 ? 12.539 3.635 4.613 1 90.69 119 LYS A N 1
ATOM 1003 C CA . LYS A 1 119 ? 13.758 3.123 4.004 1 90.69 119 LYS A CA 1
ATOM 1004 C C . LYS A 1 119 ? 14.883 4.148 4.086 1 90.69 119 LYS A C 1
ATOM 1006 O O . LYS A 1 119 ? 16.031 3.803 4.395 1 90.69 119 LYS A O 1
ATOM 1011 N N . TYR A 1 120 ? 14.555 5.34 3.818 1 89 120 TYR A N 1
ATOM 1012 C CA . TYR A 1 120 ? 15.539 6.414 3.863 1 89 120 TYR A CA 1
ATOM 1013 C C . TYR A 1 120 ? 16.109 6.574 5.266 1 89 120 TYR A C 1
ATOM 1015 O O . TYR A 1 120 ? 17.328 6.684 5.441 1 89 120 TYR A O 1
ATOM 1023 N N . ILE A 1 121 ? 15.234 6.574 6.199 1 88.5 121 ILE A N 1
ATOM 1024 C CA . ILE A 1 121 ? 15.656 6.75 7.586 1 88.5 121 ILE A CA 1
ATOM 1025 C C . ILE A 1 121 ? 16.547 5.578 8.008 1 88.5 121 ILE A C 1
ATOM 1027 O O . ILE A 1 121 ? 17.578 5.777 8.648 1 88.5 121 ILE A O 1
ATOM 1031 N N . TYR A 1 122 ? 16.141 4.457 7.645 1 85.88 122 TYR A N 1
ATOM 1032 C CA . TYR A 1 122 ? 16.922 3.271 7.996 1 85.88 122 TYR A CA 1
ATOM 1033 C C . TYR A 1 122 ? 18.297 3.322 7.367 1 85.88 122 TYR A C 1
ATOM 1035 O O . TYR A 1 122 ? 19.297 3.029 8.031 1 85.88 122 TYR A O 1
ATOM 1043 N N . ASN A 1 123 ? 18.328 3.637 6.145 1 81.12 123 ASN A N 1
ATOM 1044 C CA . ASN A 1 123 ? 19.594 3.656 5.426 1 81.12 123 ASN A CA 1
ATOM 1045 C C . ASN A 1 123 ? 20.516 4.777 5.922 1 81.12 123 ASN A C 1
ATOM 1047 O O . ASN A 1 123 ? 21.734 4.688 5.816 1 81.12 123 ASN A O 1
ATOM 1051 N N . THR A 1 124 ? 19.938 5.781 6.383 1 78.44 124 THR A N 1
ATOM 1052 C CA . THR A 1 124 ? 20.719 6.898 6.91 1 78.44 124 THR A CA 1
ATOM 1053 C C . THR A 1 124 ? 21.109 6.641 8.359 1 78.44 124 THR A C 1
ATOM 1055 O O . THR A 1 124 ? 22.219 7.008 8.781 1 78.44 124 THR A O 1
ATOM 1058 N N . LEU A 1 125 ? 20.234 6.102 9.164 1 71.31 125 LEU A N 1
ATOM 1059 C CA . LEU A 1 125 ? 20.438 5.906 10.594 1 71.31 125 LEU A CA 1
ATOM 1060 C C . LEU A 1 125 ? 21.406 4.746 10.844 1 71.31 125 LEU A C 1
ATOM 1062 O O . LEU A 1 125 ? 22.266 4.832 11.727 1 71.31 125 LEU A O 1
ATOM 1066 N N . PHE A 1 126 ? 21.281 3.561 10.273 1 65.56 126 PHE A N 1
ATOM 1067 C CA . PHE A 1 126 ? 21.906 2.322 10.734 1 65.56 126 PHE A CA 1
ATOM 1068 C C . PHE A 1 126 ? 23.375 2.262 10.32 1 65.56 126 PHE A C 1
ATOM 1070 O O . PHE A 1 126 ? 24.219 1.808 11.086 1 65.56 126 PHE A O 1
ATOM 1077 N N . PRO A 1 127 ? 23.797 2.527 9.125 1 61.59 127 PRO A N 1
ATOM 1078 C CA . PRO A 1 127 ? 25.219 2.184 8.938 1 61.59 127 PRO A CA 1
ATOM 1079 C C . PRO A 1 127 ? 26.141 3.068 9.758 1 61.59 127 PRO A C 1
ATOM 1081 O O . PRO A 1 127 ? 27.109 2.574 10.344 1 61.59 127 PRO A O 1
ATOM 1084 N N . GLN A 1 128 ? 26.016 4.355 9.719 1 63.31 128 GLN A N 1
ATOM 1085 C CA . GLN A 1 128 ? 27.125 5.125 10.297 1 63.31 128 GLN A CA 1
ATOM 1086 C C . GLN A 1 128 ? 26.594 6.195 11.25 1 63.31 128 GLN A C 1
ATOM 1088 O O . GLN A 1 128 ? 27.359 7.039 11.727 1 63.31 128 GLN A O 1
ATOM 1093 N N . LEU A 1 129 ? 25.266 5.98 11.727 1 70.94 129 LEU A N 1
ATOM 1094 C CA . LEU A 1 129 ? 24.672 6.875 12.711 1 70.94 129 LEU A CA 1
ATOM 1095 C C . LEU A 1 129 ? 24.766 8.328 12.266 1 70.94 129 LEU A C 1
ATOM 1097 O O . LEU A 1 129 ? 25.078 9.211 13.07 1 70.94 129 LEU A O 1
ATOM 1101 N N . HIS A 1 130 ? 24.812 8.57 11.07 1 83.81 130 HIS A N 1
ATOM 1102 C CA . HIS A 1 130 ? 24.797 9.93 10.523 1 83.81 130 HIS A CA 1
ATOM 1103 C C . HIS A 1 130 ? 23.391 10.531 10.57 1 83.81 130 HIS A C 1
ATOM 1105 O O . HIS A 1 130 ? 22.828 10.859 9.531 1 83.81 130 HIS A O 1
ATOM 1111 N N . VAL A 1 131 ? 22.922 10.648 11.867 1 88.75 131 VAL A N 1
ATOM 1112 C CA . VAL A 1 131 ? 21.547 11.141 11.969 1 88.75 131 VAL A CA 1
ATOM 1113 C C . VAL A 1 131 ? 21.5 12.359 12.883 1 88.75 131 VAL A C 1
ATOM 1115 O O . VAL A 1 131 ? 22.156 12.383 13.93 1 88.75 131 VAL A O 1
ATOM 1118 N N . ARG A 1 132 ? 20.891 13.352 12.445 1 91.5 132 ARG A N 1
ATOM 1119 C CA . ARG A 1 132 ? 20.562 14.5 13.281 1 91.5 132 ARG A CA 1
ATOM 1120 C C . ARG A 1 132 ? 19.266 14.258 14.055 1 91.5 132 ARG A C 1
ATOM 1122 O O . ARG A 1 132 ? 18.188 14.305 13.477 1 91.5 132 ARG A O 1
ATOM 1129 N N . LEU A 1 133 ? 19.344 14.109 15.312 1 90.75 133 LEU A N 1
ATOM 1130 C CA . LEU A 1 133 ? 18.234 13.656 16.156 1 90.75 133 LEU A CA 1
ATOM 1131 C C . LEU A 1 133 ? 17.141 14.703 16.219 1 90.75 133 LEU A C 1
ATOM 1133 O O . LEU A 1 133 ? 15.953 14.367 16.281 1 90.75 133 LEU A O 1
ATOM 1137 N N . GLU A 1 134 ? 17.5 15.93 16.172 1 93.56 134 GLU A N 1
ATOM 1138 C CA . GLU A 1 134 ? 16.516 17 16.219 1 93.56 134 GLU A CA 1
ATOM 1139 C C . GLU A 1 134 ? 15.594 16.953 15 1 93.56 134 GLU A C 1
ATOM 1141 O O . GLU A 1 134 ? 14.375 17.109 15.117 1 93.56 134 GLU A O 1
ATOM 1146 N N . MET A 1 135 ? 16.266 16.688 13.867 1 94.12 135 MET A N 1
ATOM 1147 C CA . MET A 1 135 ? 15.484 16.625 12.641 1 94.12 135 MET A CA 1
ATOM 1148 C C . MET A 1 135 ? 14.656 15.344 12.586 1 94.12 135 MET A C 1
ATOM 1150 O O . MET A 1 135 ? 13.531 15.344 12.078 1 94.12 135 MET A O 1
ATOM 1154 N N . LEU A 1 136 ? 15.219 14.32 13.117 1 93.94 136 LEU A N 1
ATOM 1155 C CA . LEU A 1 136 ? 14.477 13.07 13.18 1 93.94 136 LEU A CA 1
ATOM 1156 C C . LEU A 1 136 ? 13.234 13.219 14.062 1 93.94 136 LEU A C 1
ATOM 1158 O O . LEU A 1 136 ? 12.172 12.688 13.742 1 93.94 136 LEU A O 1
ATOM 1162 N N . PHE A 1 137 ? 13.43 13.93 15.141 1 96.44 137 PHE A N 1
ATOM 1163 C CA . PHE A 1 137 ? 12.312 14.195 16.031 1 96.44 137 PHE A CA 1
ATOM 1164 C C . PHE A 1 137 ? 11.219 14.977 15.305 1 96.44 137 PHE A C 1
ATOM 1166 O O . PHE A 1 137 ? 10.039 14.648 15.414 1 96.44 137 PHE A O 1
ATOM 1173 N N . LEU A 1 138 ? 11.602 15.961 14.594 1 97.38 138 LEU A N 1
ATOM 1174 C CA . LEU A 1 138 ? 10.641 16.766 13.844 1 97.38 138 LEU A CA 1
ATOM 1175 C C . LEU A 1 138 ? 9.922 15.922 12.805 1 97.38 138 LEU A C 1
ATOM 1177 O O . LEU A 1 138 ? 8.727 16.094 12.578 1 97.38 138 LEU A O 1
ATOM 1181 N N . PHE A 1 139 ? 10.664 15.07 12.219 1 96.44 139 PHE A N 1
ATOM 1182 C CA . PHE A 1 139 ? 10.047 14.188 11.234 1 96.44 139 PHE A CA 1
ATOM 1183 C C . PHE A 1 139 ? 9.039 13.25 11.898 1 96.44 139 PHE A C 1
ATOM 1185 O O . PHE A 1 139 ? 7.941 13.047 11.383 1 96.44 139 PHE A O 1
ATOM 1192 N N . ALA A 1 140 ? 9.375 12.742 13.039 1 95.88 140 ALA A N 1
ATOM 1193 C CA . ALA A 1 140 ? 8.539 11.789 13.758 1 95.88 140 ALA A CA 1
ATOM 1194 C C . ALA A 1 140 ? 7.25 12.438 14.242 1 95.88 140 ALA A C 1
ATOM 1196 O O . ALA A 1 140 ? 6.176 11.828 14.172 1 95.88 140 ALA A O 1
ATOM 1197 N N . ILE A 1 141 ? 7.309 13.586 14.656 1 97 141 ILE A N 1
ATOM 1198 C CA . ILE A 1 141 ? 6.137 14.25 15.211 1 97 141 ILE A CA 1
ATOM 1199 C C . ILE A 1 141 ? 5.148 14.57 14.094 1 97 141 ILE A C 1
ATOM 1201 O O . ILE A 1 141 ? 3.961 14.789 14.352 1 97 141 ILE A O 1
ATOM 1205 N N . ASN A 1 142 ? 5.645 14.578 12.852 1 97.06 142 ASN A N 1
ATOM 1206 C CA . ASN A 1 142 ? 4.789 14.867 11.711 1 97.06 142 A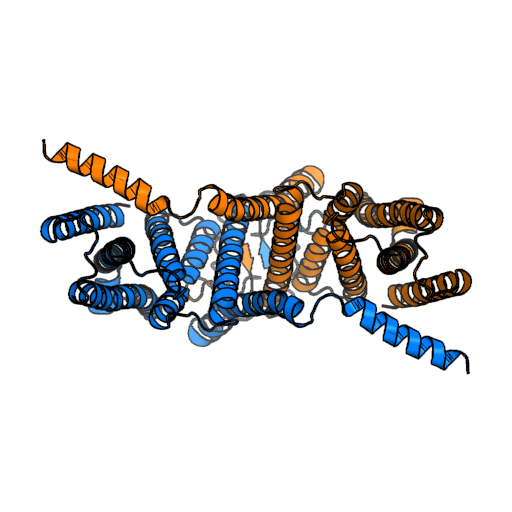SN A CA 1
ATOM 1207 C C . ASN A 1 142 ? 4.082 13.609 11.203 1 97.06 142 ASN A C 1
ATOM 1209 O O . ASN A 1 142 ? 3.328 13.664 10.234 1 97.06 142 ASN A O 1
ATOM 1213 N N . ILE A 1 143 ? 4.215 12.531 11.875 1 96.06 143 ILE A N 1
ATOM 1214 C CA . ILE A 1 143 ? 3.557 11.289 11.477 1 96.06 143 ILE A CA 1
ATOM 1215 C C . ILE A 1 143 ? 2.043 11.445 11.594 1 96.06 143 ILE A C 1
ATOM 1217 O O . ILE A 1 143 ? 1.302 11.055 10.688 1 96.06 143 ILE A O 1
ATOM 1221 N N . TYR A 1 144 ? 1.604 12.07 12.625 1 96 144 TYR A N 1
ATOM 1222 C CA . TYR A 1 144 ? 0.168 12.195 12.859 1 96 144 TYR A CA 1
ATOM 1223 C C . TYR A 1 144 ? -0.482 13.07 11.789 1 96 144 TYR A C 1
ATOM 1225 O O . TYR A 1 144 ? -1.463 12.664 11.164 1 96 144 TYR A O 1
ATOM 1233 N N . PRO A 1 145 ? 0.033 14.242 11.492 1 96.5 145 PRO A N 1
ATOM 1234 C CA . PRO A 1 145 ? -0.582 15.047 10.43 1 96.5 145 PRO A CA 1
ATOM 1235 C C . PRO A 1 145 ? -0.64 14.312 9.094 1 96.5 145 PRO A C 1
ATOM 1237 O O . PRO A 1 145 ? -1.63 14.43 8.367 1 96.5 145 PRO A O 1
ATOM 1240 N N . HIS A 1 146 ? 0.392 13.602 8.75 1 97.31 146 HIS A N 1
ATOM 1241 C CA . HIS A 1 146 ? 0.402 12.883 7.484 1 97.31 146 HIS A CA 1
ATOM 1242 C C . HIS A 1 146 ? -0.64 11.766 7.48 1 97.31 146 HIS A C 1
ATOM 1244 O O . HIS A 1 146 ? -1.375 11.602 6.504 1 97.31 146 HIS A O 1
ATOM 1250 N N . TYR A 1 147 ? -0.679 11.031 8.539 1 97.19 147 TYR A N 1
ATOM 1251 C CA . TYR A 1 147 ? -1.661 9.961 8.641 1 97.19 147 TYR A CA 1
ATOM 1252 C C . TYR A 1 147 ? -3.08 10.516 8.641 1 97.19 147 TYR A C 1
ATOM 1254 O O . TYR A 1 147 ? -3.955 10 7.938 1 97.19 147 TYR A O 1
ATOM 1262 N N . TYR A 1 148 ? -3.268 11.516 9.414 1 95.19 148 TYR A N 1
ATOM 1263 C CA . TYR A 1 148 ? -4.566 12.172 9.492 1 95.19 148 TYR A CA 1
ATOM 1264 C C . TYR A 1 148 ? -5 12.688 8.125 1 95.19 148 TYR A C 1
ATOM 1266 O O . TYR A 1 148 ? -6.172 12.594 7.758 1 95.19 148 TYR A O 1
ATOM 1274 N N . SER A 1 149 ? -4.07 13.242 7.422 1 95.88 149 SER A N 1
ATOM 1275 C CA . SER A 1 149 ? -4.379 13.781 6.102 1 95.88 149 SER A CA 1
ATOM 1276 C C . SER A 1 149 ? -4.836 12.68 5.148 1 95.88 149 SER A C 1
ATOM 1278 O O . SER A 1 149 ? -5.797 12.859 4.398 1 95.88 149 SER A O 1
ATOM 1280 N N . TRP A 1 150 ? -4.098 11.562 5.148 1 96.31 150 TRP A N 1
ATOM 1281 C CA . TRP A 1 150 ? -4.523 10.445 4.316 1 96.31 150 TRP A CA 1
ATOM 1282 C C . TRP A 1 150 ? -5.922 9.977 4.707 1 96.31 150 TRP A C 1
ATOM 1284 O O . TRP A 1 150 ? -6.773 9.758 3.844 1 96.31 150 TRP A O 1
ATOM 1294 N N . TRP A 1 151 ? -6.133 9.891 5.961 1 94.5 151 TRP A N 1
ATOM 1295 C CA . TRP A 1 151 ? -7.422 9.438 6.469 1 94.5 151 TRP A CA 1
ATOM 1296 C C . TRP A 1 151 ? -8.531 10.414 6.102 1 94.5 151 TRP A C 1
ATOM 1298 O O . TRP A 1 151 ? -9.641 10 5.758 1 94.5 151 TRP A O 1
ATOM 1308 N N . CYS A 1 152 ? -8.273 11.656 6.145 1 93.62 152 CYS A N 1
ATOM 1309 C CA . CYS A 1 152 ? -9.25 12.68 5.789 1 93.62 152 CYS A CA 1
ATOM 1310 C C . CYS A 1 152 ? -9.594 12.617 4.305 1 93.62 152 CYS A C 1
ATOM 1312 O O . CYS A 1 152 ? -10.766 12.688 3.932 1 93.62 152 CYS A O 1
ATOM 1314 N N . LEU A 1 153 ? -8.586 12.438 3.527 1 95.62 153 LEU A N 1
ATOM 1315 C CA . LEU A 1 153 ? -8.836 12.32 2.096 1 95.62 153 LEU A CA 1
ATOM 1316 C C . LEU A 1 153 ? -9.664 11.078 1.787 1 95.62 153 LEU A C 1
ATOM 1318 O O . LEU A 1 153 ? -10.594 11.133 0.975 1 95.62 153 LEU A O 1
ATOM 1322 N N . PHE A 1 154 ? -9.312 10.016 2.438 1 95.75 154 PHE A N 1
ATOM 1323 C CA . PHE A 1 154 ? -10.086 8.789 2.318 1 95.75 154 PHE A CA 1
ATOM 1324 C C . PHE A 1 154 ? -11.547 9.031 2.652 1 95.75 154 PHE A C 1
ATOM 1326 O O . PHE A 1 154 ? -12.438 8.68 1.875 1 95.75 154 PHE A O 1
ATOM 1333 N N . SER A 1 155 ? -11.781 9.695 3.709 1 93.5 155 SER A N 1
ATOM 1334 C CA . SER A 1 155 ? -13.141 9.93 4.188 1 93.5 155 SER A CA 1
ATOM 1335 C C . SER A 1 155 ? -13.906 10.875 3.268 1 93.5 155 SER A C 1
ATOM 1337 O O . SER A 1 155 ? -15.07 10.641 2.949 1 93.5 155 SER A O 1
ATOM 1339 N N . TYR A 1 156 ? -13.234 11.922 2.828 1 95.31 156 TYR A N 1
ATOM 1340 C CA . TYR A 1 156 ? -13.883 12.883 1.946 1 95.31 156 TYR A CA 1
ATOM 1341 C C . TYR A 1 156 ? -14.336 12.227 0.65 1 95.31 156 TYR A C 1
ATOM 1343 O O . TYR A 1 156 ? -15.477 12.398 0.223 1 95.31 156 TYR A O 1
ATOM 1351 N N . ILE A 1 157 ? -13.477 11.445 0.125 1 96.44 157 ILE A N 1
ATOM 1352 C CA . ILE A 1 157 ? -13.766 10.789 -1.146 1 96.44 157 ILE A CA 1
ATOM 1353 C C . ILE A 1 157 ? -14.805 9.695 -0.932 1 96.44 157 ILE A C 1
ATOM 1355 O O . ILE A 1 157 ? -15.742 9.555 -1.723 1 96.44 157 ILE A O 1
ATOM 1359 N N . ASN A 1 158 ? -14.672 9.031 0.132 1 95.44 158 ASN A N 1
ATOM 1360 C CA . ASN A 1 158 ? -15.547 7.906 0.436 1 95.44 158 ASN A CA 1
ATOM 1361 C C . ASN A 1 158 ? -16.984 8.359 0.694 1 95.44 158 ASN A C 1
ATOM 1363 O O . ASN A 1 158 ? -17.938 7.633 0.409 1 95.44 158 ASN A O 1
ATOM 1367 N N . GLU A 1 159 ? -17.156 9.555 1.173 1 92.88 159 GLU A N 1
ATOM 1368 C CA . GLU A 1 159 ? -18.469 10.047 1.548 1 92.88 159 GLU A CA 1
ATOM 1369 C C . GLU A 1 159 ? -18.969 11.094 0.552 1 92.88 159 GLU A C 1
ATOM 1371 O O . GLU A 1 159 ? -20.125 11.523 0.625 1 92.88 159 GLU A O 1
ATOM 1376 N N . GLY A 1 160 ? -18.141 11.453 -0.322 1 91.56 160 GLY A N 1
ATOM 1377 C CA . GLY A 1 160 ? -18.516 12.508 -1.254 1 91.56 160 GLY A CA 1
ATOM 1378 C C . GLY A 1 160 ? -18.625 13.875 -0.599 1 91.56 160 GLY A C 1
ATOM 1379 O O . GLY A 1 160 ? -19.516 14.664 -0.952 1 91.56 160 GLY A O 1
ATOM 1380 N N . PHE A 1 161 ? -17.875 14.07 0.46 1 89.19 161 PHE A N 1
ATOM 1381 C CA . PHE A 1 161 ? -17.859 15.336 1.188 1 89.19 161 PHE A CA 1
ATOM 1382 C C . PHE A 1 161 ? -16.609 16.141 0.846 1 89.19 161 PHE A C 1
ATOM 1384 O O . PHE A 1 161 ? -15.539 15.891 1.401 1 89.19 161 PHE A O 1
ATOM 1391 N N . TYR A 1 162 ? -16.828 17.25 0.056 1 89.81 162 TYR A N 1
ATOM 1392 C CA . TYR A 1 162 ? -15.648 17.922 -0.487 1 89.81 162 TYR A CA 1
ATOM 1393 C C . TYR A 1 162 ? -15.562 19.359 -0.002 1 89.81 162 TYR A C 1
ATOM 1395 O O . TYR A 1 162 ? -14.75 20.156 -0.501 1 89.81 162 TYR A O 1
ATOM 1403 N N . LEU A 1 163 ? -16.25 19.719 0.996 1 86.5 163 LEU A N 1
ATOM 1404 C CA . LEU A 1 163 ? -16.328 21.094 1.476 1 86.5 163 LEU A CA 1
ATOM 1405 C C . LEU A 1 163 ? -14.953 21.609 1.877 1 86.5 163 LEU A C 1
ATOM 1407 O O . LEU A 1 163 ? -14.609 22.766 1.602 1 86.5 163 LEU A O 1
ATOM 1411 N N . TYR A 1 164 ? -14.164 20.812 2.477 1 87.38 164 TYR A N 1
ATOM 1412 C CA . TYR A 1 164 ? -12.867 21.234 2.998 1 87.38 164 TYR A CA 1
ATOM 1413 C C . TYR A 1 164 ? -11.727 20.609 2.205 1 87.38 164 TYR A C 1
ATOM 1415 O O . TYR A 1 164 ? -10.578 20.594 2.66 1 87.38 164 TYR A O 1
ATOM 1423 N N . PHE A 1 165 ? -12.062 20.141 1.078 1 90.94 165 PHE A N 1
ATOM 1424 C CA . PHE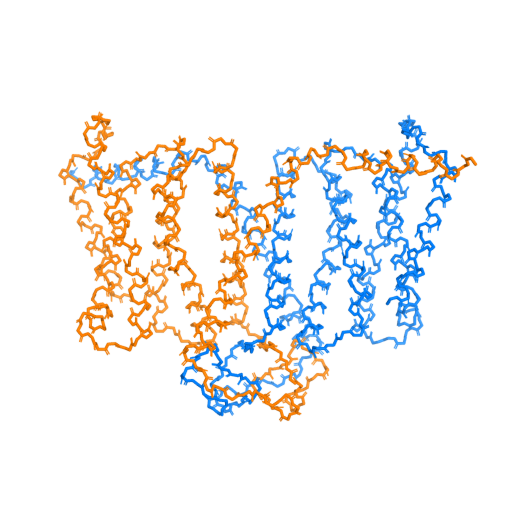 A 1 165 ? -11.102 19.375 0.292 1 90.94 165 PHE A CA 1
ATOM 1425 C C . PHE A 1 165 ? -9.922 20.234 -0.117 1 90.94 165 PHE A C 1
ATOM 1427 O O . PHE A 1 165 ? -8.766 19.844 0.039 1 90.94 165 PHE A O 1
ATOM 1434 N N . SER A 1 166 ? -10.203 21.453 -0.596 1 90.5 166 SER A N 1
ATOM 1435 C CA . SER A 1 166 ? -9.141 22.344 -1.051 1 90.5 166 SER A CA 1
ATOM 1436 C C . SER A 1 166 ? -8.266 22.797 0.113 1 90.5 166 SER A C 1
ATOM 1438 O O . SER A 1 166 ? -7.043 22.859 -0.007 1 90.5 166 SER A O 1
ATOM 1440 N N . HIS A 1 167 ? -8.906 23.078 1.168 1 90.44 167 HIS A N 1
ATOM 1441 C CA . HIS A 1 167 ? -8.203 23.5 2.377 1 90.44 167 HIS A CA 1
ATOM 1442 C C . HIS A 1 167 ? -7.262 22.406 2.875 1 90.44 167 HIS A C 1
ATOM 1444 O O . HIS A 1 167 ? -6.09 22.672 3.162 1 90.44 167 HIS A O 1
ATOM 1450 N N . HIS A 1 168 ? -7.777 21.266 2.896 1 92.19 168 HIS A N 1
ATOM 1451 C CA . HIS A 1 168 ? -6.98 20.141 3.369 1 92.19 168 HIS A CA 1
ATOM 1452 C C . HIS A 1 168 ? -5.859 19.812 2.389 1 92.19 168 HIS A C 1
ATOM 1454 O O . HIS A 1 168 ? -4.75 19.469 2.801 1 92.19 168 HIS A O 1
ATOM 1460 N N . THR A 1 169 ? -6.156 19.906 1.16 1 93.75 169 THR A N 1
ATOM 1461 C CA . THR A 1 169 ? -5.145 19.656 0.142 1 93.75 169 THR A CA 1
ATOM 1462 C C . THR A 1 169 ? -3.986 20.641 0.271 1 93.75 169 THR A C 1
ATOM 1464 O O . THR A 1 169 ? -2.822 20.266 0.113 1 93.75 169 THR A O 1
ATOM 1467 N N . PHE A 1 170 ? -4.297 21.844 0.588 1 94.56 170 PHE A N 1
ATOM 1468 C CA . PHE A 1 170 ? -3.279 22.859 0.83 1 94.56 170 PHE A CA 1
ATOM 1469 C C . PHE A 1 170 ? -2.35 22.438 1.962 1 94.56 170 PHE A C 1
ATOM 1471 O O . PHE A 1 170 ? -1.127 22.5 1.82 1 94.56 170 PHE A O 1
ATOM 1478 N N . PHE A 1 171 ? -2.875 21.953 2.998 1 95 171 PHE A N 1
ATOM 1479 C CA . PHE A 1 171 ? -2.09 21.5 4.145 1 95 171 PHE A CA 1
ATOM 1480 C C . PHE A 1 171 ? -1.261 20.281 3.795 1 95 171 PHE A C 1
ATOM 1482 O O . PHE A 1 171 ? -0.108 20.156 4.215 1 95 171 PHE A O 1
ATOM 1489 N N . ILE A 1 172 ? -1.792 19.422 3.023 1 95.94 172 ILE A N 1
ATOM 1490 C CA . ILE A 1 172 ? -1.102 18.188 2.66 1 95.94 172 ILE A CA 1
ATOM 1491 C C . ILE A 1 172 ? 0.146 18.531 1.843 1 95.94 172 ILE A C 1
ATOM 1493 O O . ILE A 1 172 ? 1.243 18.062 2.158 1 95.94 172 ILE A O 1
ATOM 1497 N N . ILE A 1 173 ? -0.03 19.312 0.873 1 95.56 173 ILE A N 1
ATOM 1498 C CA . ILE A 1 173 ? 1.06 19.641 -0.04 1 95.56 173 ILE A CA 1
ATOM 1499 C C . ILE A 1 173 ? 2.166 20.375 0.718 1 95.56 173 ILE A C 1
ATOM 1501 O O . ILE A 1 173 ? 3.344 20.047 0.587 1 95.56 173 ILE A O 1
ATOM 1505 N N . THR A 1 174 ? 1.817 21.328 1.476 1 96.5 174 THR A N 1
ATOM 1506 C CA . THR A 1 174 ? 2.811 22.125 2.201 1 96.5 174 THR A CA 1
ATOM 1507 C C . THR A 1 174 ? 3.484 21.281 3.279 1 96.5 174 THR A C 1
ATOM 1509 O O . THR A 1 174 ? 4.684 21.422 3.523 1 96.5 174 THR A O 1
ATOM 1512 N N . GLU A 1 175 ? 2.725 20.406 3.895 1 97 175 GLU A N 1
ATOM 1513 C CA . GLU A 1 175 ? 3.303 19.516 4.887 1 97 175 GLU A CA 1
ATOM 1514 C C . GLU A 1 175 ? 4.309 18.547 4.25 1 97 175 GLU A C 1
ATOM 1516 O O . GLU A 1 175 ? 5.328 18.219 4.855 1 97 175 GLU A O 1
ATOM 1521 N N . LEU A 1 176 ? 4 18.125 3.1 1 96.19 176 LEU A N 1
ATOM 1522 C CA . LEU A 1 176 ? 4.922 17.25 2.383 1 96.19 176 LEU A CA 1
ATOM 1523 C C . LEU A 1 176 ? 6.23 17.969 2.074 1 96.19 176 LEU A C 1
ATOM 1525 O O . LEU A 1 176 ? 7.309 17.391 2.18 1 96.19 176 LEU A O 1
ATOM 1529 N N . ILE A 1 177 ? 6.133 19.172 1.749 1 95.38 177 ILE A N 1
ATOM 1530 C CA . ILE A 1 177 ? 7.312 19.969 1.46 1 95.38 177 ILE A CA 1
ATOM 1531 C C . ILE A 1 177 ? 8.164 20.109 2.721 1 95.38 177 ILE A C 1
ATOM 1533 O O . ILE A 1 177 ? 9.375 19.891 2.686 1 95.38 177 ILE A O 1
ATOM 1537 N N . VAL A 1 178 ? 7.52 20.406 3.795 1 97.12 178 VAL A N 1
ATOM 1538 C CA . VAL A 1 178 ? 8.219 20.547 5.07 1 97.12 178 VAL A CA 1
ATOM 1539 C C . VAL A 1 178 ? 8.906 19.234 5.43 1 97.12 178 VAL A C 1
ATOM 1541 O O . VAL A 1 178 ? 10.086 19.219 5.777 1 97.12 178 VAL A O 1
ATOM 1544 N N . SER A 1 179 ? 8.18 18.188 5.297 1 96.81 179 SER A N 1
ATOM 1545 C CA . SER A 1 179 ? 8.711 16.875 5.66 1 96.81 179 SER A CA 1
ATOM 1546 C C . SER A 1 179 ? 9.883 16.484 4.766 1 96.81 179 SER A C 1
ATOM 1548 O O . SER A 1 179 ? 10.828 15.828 5.215 1 96.81 179 SER A O 1
ATOM 1550 N N . ALA A 1 180 ? 9.828 16.859 3.539 1 93.25 180 ALA A N 1
ATOM 1551 C CA . ALA A 1 180 ? 10.93 16.562 2.625 1 93.25 180 ALA A CA 1
ATOM 1552 C C . ALA A 1 180 ? 12.203 17.297 3.059 1 93.25 180 ALA A C 1
ATOM 1554 O O . ALA A 1 180 ? 13.281 16.703 3.074 1 93.25 180 ALA A O 1
ATOM 1555 N N . PHE A 1 181 ? 12.047 18.547 3.418 1 94.75 181 PHE A N 1
ATOM 1556 C CA . PHE A 1 181 ? 13.195 19.328 3.889 1 94.75 181 PHE A CA 1
ATOM 1557 C C . PHE A 1 181 ? 13.758 18.734 5.176 1 94.75 181 PHE A C 1
ATOM 1559 O O . PHE A 1 181 ? 14.969 18.562 5.309 1 94.75 181 PHE A O 1
ATOM 1566 N N . VAL A 1 182 ? 12.859 18.391 6.039 1 96.19 182 VAL A N 1
ATOM 1567 C CA . VAL A 1 182 ? 13.273 17.859 7.332 1 96.19 182 VAL A CA 1
ATOM 1568 C C . VAL A 1 182 ? 13.961 16.5 7.141 1 96.19 182 VAL A C 1
ATOM 1570 O O . VAL A 1 182 ? 15.008 16.25 7.742 1 96.19 182 VAL A O 1
ATOM 1573 N N . LEU A 1 183 ? 13.422 15.727 6.332 1 93.31 183 LEU A N 1
ATOM 1574 C CA . LEU A 1 183 ? 14 14.414 6.066 1 93.31 183 LEU A CA 1
ATOM 1575 C C . LEU A 1 183 ? 15.391 14.547 5.453 1 93.31 183 LEU A C 1
ATOM 1577 O O . LEU A 1 183 ? 16.297 13.805 5.812 1 93.31 183 LEU A O 1
ATOM 1581 N N . ASN A 1 184 ? 15.547 15.43 4.555 1 90.5 184 ASN A N 1
ATOM 1582 C CA . ASN A 1 184 ? 16.859 15.688 3.967 1 90.5 184 ASN A CA 1
ATOM 1583 C C . ASN A 1 184 ? 17.875 16.094 5.027 1 90.5 184 ASN A C 1
ATOM 1585 O O . ASN A 1 184 ? 19.016 15.625 5.004 1 90.5 184 ASN A O 1
ATOM 1589 N N . MET A 1 185 ? 17.438 16.828 5.906 1 92.62 185 MET A N 1
ATOM 1590 C CA . MET A 1 185 ? 18.344 17.359 6.922 1 92.62 185 MET A CA 1
ATOM 1591 C C . MET A 1 185 ? 18.547 16.344 8.047 1 92.62 185 MET A C 1
ATOM 1593 O O . MET A 1 185 ? 19.406 16.547 8.914 1 92.62 185 MET A O 1
ATOM 1597 N N . CYS A 1 186 ? 17.781 15.344 8.055 1 91.56 186 CYS A N 1
ATOM 1598 C CA . CYS A 1 186 ? 18.016 14.266 9.008 1 91.56 186 CYS A CA 1
ATOM 1599 C C . CYS A 1 186 ? 19.375 13.625 8.797 1 91.56 186 CYS A C 1
ATOM 1601 O O . CYS A 1 186 ? 19.984 13.133 9.742 1 91.56 186 CYS A O 1
ATOM 1603 N N . ASP A 1 187 ? 19.703 13.562 7.551 1 87.69 187 ASP A N 1
ATOM 1604 C CA . ASP A 1 187 ? 21.047 13.086 7.234 1 87.69 187 ASP A CA 1
ATOM 1605 C C . ASP A 1 187 ? 22.109 14.125 7.617 1 87.69 187 ASP A C 1
ATOM 1607 O O . ASP A 1 187 ? 22.156 15.211 7.047 1 87.69 187 ASP A O 1
ATOM 1611 N N . SER A 1 188 ? 22.953 13.828 8.492 1 88.75 188 SER A N 1
ATOM 1612 C CA . SER A 1 188 ? 23.938 14.766 9.008 1 88.75 188 SER A CA 1
ATOM 1613 C C . SER A 1 188 ? 24.953 15.148 7.938 1 88.75 188 SER A C 1
ATOM 1615 O O . SER A 1 188 ? 25.688 16.141 8.086 1 88.75 188 SER A O 1
ATOM 1617 N N . ARG A 1 189 ? 25.016 14.43 6.918 1 88.19 189 ARG A N 1
ATOM 1618 C CA . ARG A 1 189 ? 25.938 14.742 5.828 1 88.19 189 ARG A CA 1
ATOM 1619 C C . ARG A 1 189 ? 25.406 15.883 4.969 1 88.19 189 ARG A C 1
ATOM 1621 O O . ARG A 1 189 ? 26.156 16.531 4.238 1 88.19 189 ARG A O 1
ATOM 1628 N N . ASN A 1 190 ? 24.062 16.062 5.117 1 88.5 190 ASN A N 1
ATOM 1629 C CA . ASN A 1 190 ? 23.438 17.172 4.406 1 88.5 190 ASN A CA 1
ATOM 1630 C C . ASN A 1 190 ? 23.453 18.453 5.238 1 88.5 190 ASN A C 1
ATOM 1632 O O . ASN A 1 190 ? 23.125 18.438 6.426 1 88.5 190 ASN A O 1
ATOM 1636 N N . PRO A 1 191 ? 23.891 19.453 4.641 1 88.06 191 PRO A N 1
ATOM 1637 C CA . PRO A 1 191 ? 23.969 20.688 5.418 1 88.06 191 PRO A CA 1
ATOM 1638 C C . PRO A 1 191 ? 22.594 21.266 5.746 1 88.06 191 PRO A C 1
ATOM 1640 O O . PRO A 1 191 ? 21.656 21.141 4.949 1 88.06 191 PRO A O 1
ATOM 1643 N N . VAL A 1 192 ? 22.578 21.859 6.895 1 90.5 192 VAL A N 1
ATOM 1644 C CA . VAL A 1 192 ? 21.422 22.688 7.258 1 90.5 192 VAL A CA 1
ATOM 1645 C C . VAL A 1 192 ? 21.578 24.078 6.652 1 90.5 192 VAL A C 1
ATOM 1647 O O . VAL A 1 192 ? 22.484 24.828 7.039 1 90.5 192 VAL A O 1
ATOM 1650 N N . THR A 1 193 ? 20.656 24.328 5.734 1 86.44 193 THR A N 1
ATOM 1651 C CA . THR A 1 193 ? 20.828 25.594 5.023 1 86.44 193 THR A CA 1
ATOM 1652 C C . THR A 1 193 ? 19.766 26.609 5.461 1 86.44 193 THR A C 1
ATOM 1654 O O . THR A 1 193 ? 18.688 26.219 5.934 1 86.44 193 THR A O 1
ATOM 1657 N N . PHE A 1 194 ? 20.047 27.828 5.254 1 84.25 194 PHE A N 1
ATOM 1658 C CA . PHE A 1 194 ? 19.109 28.906 5.551 1 84.25 194 PHE A CA 1
ATOM 1659 C C . PHE A 1 194 ? 17.844 28.766 4.73 1 84.25 194 PHE A C 1
ATOM 1661 O O . PHE A 1 194 ? 16.734 28.969 5.242 1 84.25 194 PHE A O 1
ATOM 1668 N N . LYS A 1 195 ? 17.938 28.375 3.568 1 84.56 195 LYS A N 1
ATOM 1669 C CA . LYS A 1 195 ? 16.797 28.266 2.666 1 84.56 195 LYS A CA 1
ATOM 1670 C C . LYS A 1 195 ? 15.797 27.234 3.182 1 84.56 195 LYS A C 1
ATOM 1672 O O . LYS A 1 195 ? 14.594 27.5 3.244 1 84.56 195 LYS A O 1
ATOM 1677 N N . LYS A 1 196 ? 16.328 26.109 3.525 1 90.75 196 LYS A N 1
ATOM 1678 C CA . LYS A 1 196 ? 15.461 25.047 4.02 1 90.75 196 LYS A CA 1
ATOM 1679 C C . LYS A 1 196 ? 14.75 25.484 5.301 1 90.75 196 LYS A C 1
ATOM 1681 O O . LYS A 1 196 ? 13.531 25.312 5.422 1 90.75 196 LYS A O 1
ATOM 1686 N N . ILE A 1 197 ? 15.516 26.062 6.141 1 92.06 197 ILE A N 1
ATOM 1687 C CA . ILE A 1 197 ? 14.969 26.484 7.426 1 92.06 197 ILE A CA 1
ATOM 1688 C C . ILE A 1 197 ? 13.961 27.625 7.207 1 92.06 197 ILE A C 1
ATOM 1690 O O . ILE A 1 197 ? 12.906 27.641 7.84 1 92.06 197 ILE A O 1
ATOM 1694 N N . PHE A 1 198 ? 14.297 28.469 6.285 1 88.88 198 PHE A N 1
ATOM 1695 C CA . PHE A 1 198 ? 13.422 29.594 5.973 1 88.88 198 PHE A CA 1
ATOM 1696 C C . PHE A 1 198 ? 12.062 29.094 5.477 1 88.88 198 PHE A C 1
ATOM 1698 O O . PHE A 1 198 ? 11.023 29.547 5.965 1 88.88 198 PHE A O 1
ATOM 1705 N N . PHE A 1 199 ? 12.016 28.172 4.598 1 92.06 199 PHE A N 1
ATOM 1706 C CA . PHE A 1 199 ? 10.773 27.656 4.039 1 92.06 199 PHE A CA 1
ATOM 1707 C C . PHE A 1 199 ? 9.969 26.922 5.102 1 92.06 199 PHE A C 1
ATOM 1709 O O . PHE A 1 199 ? 8.742 27.062 5.168 1 92.06 199 PHE A O 1
ATOM 1716 N N . ILE A 1 200 ? 10.625 26.172 5.883 1 96.62 200 ILE A N 1
ATOM 1717 C CA . ILE A 1 200 ? 9.945 25.453 6.953 1 96.62 200 ILE A CA 1
ATOM 1718 C C . ILE A 1 200 ? 9.266 26.453 7.891 1 96.62 200 ILE A C 1
ATOM 1720 O O . ILE A 1 200 ? 8.086 26.297 8.227 1 96.62 200 ILE A O 1
ATOM 1724 N N . LEU A 1 201 ? 9.977 27.5 8.227 1 95.31 201 LEU A N 1
ATOM 1725 C CA . LEU A 1 201 ? 9.438 28.5 9.141 1 95.31 201 LEU A CA 1
ATOM 1726 C C . LEU A 1 201 ? 8.234 29.219 8.516 1 95.31 201 LEU A C 1
ATOM 1728 O O . LEU A 1 201 ? 7.227 29.438 9.188 1 95.31 201 LEU A O 1
ATOM 1732 N N . CYS A 1 202 ? 8.344 29.484 7.262 1 95.31 202 CYS A N 1
ATOM 1733 C CA . CYS A 1 202 ? 7.258 30.172 6.578 1 95.31 202 CYS A CA 1
ATOM 1734 C C . CYS A 1 202 ? 6.016 29.297 6.512 1 95.31 202 CYS A C 1
ATOM 1736 O O . CYS A 1 202 ? 4.914 29.734 6.832 1 95.31 202 CYS A O 1
ATOM 1738 N N . ILE A 1 203 ? 6.172 28.078 6.184 1 97.31 203 ILE A N 1
ATOM 1739 C CA . ILE A 1 203 ? 5.047 27.172 6.012 1 97.31 203 ILE A CA 1
ATOM 1740 C C . ILE A 1 203 ? 4.395 26.891 7.363 1 97.31 203 ILE A C 1
ATOM 1742 O O . ILE A 1 203 ? 3.17 26.953 7.492 1 97.31 203 ILE A O 1
ATOM 1746 N N . CYS A 1 204 ? 5.195 26.656 8.352 1 97.69 204 CYS A N 1
ATOM 1747 C CA . CYS A 1 204 ? 4.652 26.328 9.664 1 97.69 204 CYS A CA 1
ATOM 1748 C C . CYS A 1 204 ? 3.945 27.547 10.266 1 97.69 204 CYS A C 1
ATOM 1750 O O . CYS A 1 204 ? 2.914 27.391 10.93 1 97.69 204 CYS A O 1
ATOM 1752 N N . SER A 1 205 ? 4.488 28.703 10.016 1 96.62 205 SER A N 1
ATOM 1753 C CA . SER A 1 205 ? 3.812 29.906 10.477 1 96.62 205 SER A CA 1
ATOM 1754 C C . SER A 1 205 ? 2.463 30.094 9.789 1 96.62 205 SER A C 1
ATOM 1756 O O . SER A 1 205 ? 1.472 30.438 10.438 1 96.62 205 SER A O 1
ATOM 1758 N N . THR A 1 206 ? 2.465 29.828 8.562 1 96.75 206 THR A N 1
ATOM 1759 C CA . THR A 1 206 ? 1.212 29.891 7.816 1 96.75 206 THR A CA 1
ATOM 1760 C C . THR A 1 206 ? 0.2 28.891 8.375 1 96.75 206 THR A C 1
ATOM 1762 O O . THR A 1 206 ? -0.969 29.234 8.57 1 96.75 206 THR A O 1
ATOM 1765 N N . HIS A 1 207 ? 0.623 27.688 8.617 1 96.94 207 HIS A N 1
ATOM 1766 C CA . HIS A 1 207 ? -0.247 26.656 9.172 1 96.94 207 HIS A CA 1
ATOM 1767 C C . HIS A 1 207 ? -0.842 27.094 10.5 1 96.94 207 HIS A C 1
ATOM 1769 O O . HIS A 1 207 ? -2.041 26.938 10.742 1 96.94 207 HIS A O 1
ATOM 1775 N N . ILE A 1 208 ? -0.01 27.641 11.352 1 95.69 208 ILE A N 1
ATOM 1776 C CA . ILE A 1 208 ? -0.425 28.062 12.688 1 95.69 208 ILE A CA 1
ATOM 1777 C C . ILE A 1 208 ? -1.478 29.156 12.57 1 95.69 208 ILE A C 1
ATOM 1779 O O . ILE A 1 208 ? -2.502 29.125 13.258 1 95.69 208 ILE A O 1
ATOM 1783 N N . LEU A 1 209 ? -1.284 30.047 11.68 1 94.81 209 LEU A N 1
ATOM 1784 C CA . LEU A 1 209 ? -2.213 31.156 11.516 1 94.81 209 LEU A CA 1
ATOM 1785 C C . LEU A 1 209 ? -3.523 30.688 10.891 1 94.81 209 LEU A C 1
ATOM 1787 O O . LEU A 1 209 ? -4.605 31.062 11.344 1 94.81 209 LEU A O 1
ATOM 1791 N N . VAL A 1 210 ? -3.436 29.906 9.906 1 93.94 210 VAL A N 1
ATOM 1792 C CA . VAL A 1 210 ? -4.629 29.406 9.227 1 93.94 210 VAL A CA 1
ATOM 1793 C C . VAL A 1 210 ? -5.441 28.531 10.18 1 93.94 210 VAL A C 1
ATOM 1795 O O . VAL A 1 210 ? -6.66 28.688 10.281 1 93.94 210 VAL A O 1
ATOM 1798 N N . ASN A 1 211 ? -4.793 27.641 10.875 1 91.62 211 ASN A N 1
ATOM 1799 C CA . ASN A 1 211 ? -5.473 26.781 11.836 1 91.62 211 ASN A CA 1
ATOM 1800 C C . ASN A 1 211 ? -6.051 27.594 12.992 1 91.62 211 ASN A C 1
ATOM 1802 O O . ASN A 1 211 ? -7.098 27.234 13.539 1 91.62 211 ASN A O 1
ATOM 1806 N N . GLY A 1 212 ? -5.363 28.562 13.391 1 89.44 212 GLY A N 1
ATOM 1807 C CA . GLY A 1 212 ? -5.844 29.438 14.445 1 89.44 212 GLY A CA 1
ATOM 1808 C C . GLY A 1 212 ? -7.125 30.156 14.086 1 89.44 212 GLY A C 1
ATOM 1809 O O . GLY A 1 212 ? -8.039 30.25 14.914 1 89.44 212 GLY A O 1
ATOM 1810 N N . ALA A 1 213 ? -7.27 30.531 12.875 1 86.12 213 ALA A N 1
ATOM 1811 C CA . ALA A 1 213 ? -8.438 31.266 12.398 1 86.12 213 ALA A CA 1
ATOM 1812 C C . ALA A 1 213 ? -9.602 30.328 12.109 1 86.12 213 ALA A C 1
ATOM 1814 O O . ALA A 1 213 ? -10.766 30.734 12.156 1 86.12 213 ALA A O 1
ATOM 1815 N N . ASP A 1 214 ? -9.297 29.156 11.875 1 82.25 214 ASP A N 1
ATOM 1816 C CA . ASP A 1 214 ? -10.312 28.188 11.477 1 82.25 214 ASP A CA 1
ATOM 1817 C C . ASP A 1 214 ? -10.969 27.547 12.695 1 82.25 214 ASP A C 1
ATOM 1819 O O . ASP A 1 214 ? -11.992 28.047 13.18 1 82.25 214 ASP A O 1
ATOM 1823 N N . GLN A 1 215 ? -10.328 26.609 13.297 1 82.62 215 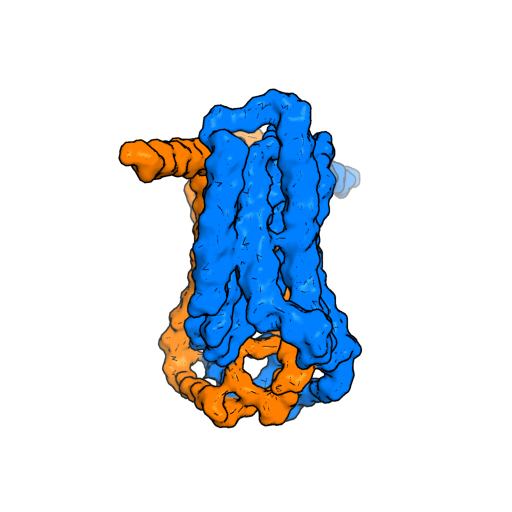GLN A N 1
ATOM 1824 C CA . GLN A 1 215 ? -11.039 25.828 14.297 1 82.62 215 GLN A CA 1
ATOM 1825 C C . GLN A 1 215 ? -10.305 25.828 15.633 1 82.62 215 GLN A C 1
ATOM 1827 O O . GLN A 1 215 ? -10.906 25.609 16.688 1 82.62 215 GLN A O 1
ATOM 1832 N N . PHE A 1 216 ? -9.047 26.188 15.664 1 87.38 216 PHE A N 1
ATOM 1833 C CA . PHE A 1 216 ? -8.242 25.953 16.859 1 87.38 216 PHE A CA 1
ATOM 1834 C C . PHE A 1 216 ? -8.648 26.906 17.969 1 87.38 216 PHE A C 1
ATOM 1836 O O . PHE A 1 216 ? -8.891 26.484 19.109 1 87.38 216 PHE A O 1
ATOM 1843 N N . VAL A 1 217 ? -8.719 28.125 17.641 1 84.19 217 VAL A N 1
ATOM 1844 C CA . VAL A 1 217 ? -9.023 29.125 18.672 1 84.19 217 VAL A CA 1
ATOM 1845 C C . VAL A 1 217 ? -10.422 28.875 19.234 1 84.19 217 VAL A C 1
ATOM 1847 O O . VAL A 1 217 ? -10.602 28.781 20.453 1 84.19 217 VAL A O 1
ATOM 1850 N N . ILE A 1 218 ? -11.305 28.625 18.422 1 87 218 ILE A N 1
ATOM 1851 C CA . ILE A 1 218 ? -12.688 28.453 18.844 1 87 218 ILE A CA 1
ATOM 1852 C C . ILE A 1 218 ? -12.852 27.125 19.578 1 87 218 ILE A C 1
ATOM 1854 O O . ILE A 1 218 ? -13.445 27.078 20.656 1 87 218 ILE A O 1
ATOM 1858 N N . GLN A 1 219 ? -12.25 26.141 19.141 1 89.94 219 GLN A N 1
ATOM 1859 C CA . GLN A 1 219 ? -12.508 24.812 19.672 1 89.94 219 GLN A CA 1
ATOM 1860 C C . GLN A 1 219 ? -11.594 24.516 20.859 1 89.94 219 GLN A C 1
ATOM 1862 O O . GLN A 1 219 ? -12.039 23.953 21.859 1 89.94 219 GLN A O 1
ATOM 1867 N N . VAL A 1 220 ? -10.422 24.922 20.812 1 87.19 220 VAL A N 1
ATOM 1868 C CA . VAL A 1 220 ? -9.453 24.547 21.828 1 87.19 220 VAL A CA 1
ATOM 1869 C C . VAL A 1 220 ? -9.328 25.672 22.875 1 87.19 220 VAL A C 1
ATOM 1871 O O . VAL A 1 220 ? -9.477 25.422 24.062 1 87.19 220 VAL A O 1
ATOM 1874 N N . ILE A 1 221 ? -9.125 26.844 22.359 1 88.06 221 ILE A N 1
ATOM 1875 C CA . ILE A 1 221 ? -8.867 27.953 23.281 1 88.06 221 ILE A CA 1
ATOM 1876 C C . ILE A 1 221 ? -10.164 28.359 23.969 1 88.06 221 ILE A C 1
ATOM 1878 O O . ILE A 1 221 ? -10.211 28.5 25.188 1 88.06 221 ILE A O 1
ATOM 1882 N N . PHE A 1 222 ? -11.188 28.484 23.188 1 91.38 222 PHE A N 1
ATOM 1883 C CA . PHE A 1 222 ? -12.461 28.906 23.75 1 91.38 222 PHE A CA 1
ATOM 1884 C C . PHE A 1 222 ? -13.266 27.703 24.234 1 91.38 222 PHE A C 1
ATOM 1886 O O . PHE A 1 222 ? -14.398 27.844 24.688 1 91.38 222 PHE A O 1
ATOM 1893 N N . LYS A 1 223 ? -12.727 26.484 24.062 1 88.94 223 LYS A N 1
ATOM 1894 C CA . LYS A 1 223 ? -13.25 25.25 24.609 1 88.94 223 LYS A CA 1
ATOM 1895 C C . LYS A 1 223 ? -14.656 24.953 24.078 1 88.94 223 LYS A C 1
ATOM 1897 O O . LYS A 1 223 ? -15.531 24.516 24.828 1 88.94 223 LYS A O 1
ATOM 1902 N N . GLN A 1 224 ? -14.867 25.281 22.828 1 88.81 224 GLN A N 1
ATOM 1903 C CA . GLN A 1 224 ? -16.172 25.047 22.234 1 88.81 224 GLN A CA 1
ATOM 1904 C C . GLN A 1 224 ? -16.188 23.75 21.422 1 88.81 224 GLN A C 1
ATOM 1906 O O . GLN A 1 224 ? -17.234 23.312 20.953 1 88.81 224 GLN A O 1
ATOM 1911 N N . GLY A 1 225 ? -15.055 23.219 21.391 1 87.56 225 GLY A N 1
ATOM 1912 C CA . GLY A 1 225 ? -14.977 22 20.609 1 87.56 225 GLY A CA 1
ATOM 1913 C C . GLY A 1 225 ? -15.172 20.75 21.438 1 87.56 225 GLY A C 1
ATOM 1914 O O . GLY A 1 225 ? -14.961 20.75 22.656 1 87.56 225 GLY A O 1
ATOM 1915 N N . LYS A 1 226 ? -15.57 19.688 20.781 1 82.69 226 LYS A N 1
ATOM 1916 C CA . LYS A 1 226 ? -15.633 18.375 21.422 1 82.69 226 LYS A CA 1
ATOM 1917 C C . LYS A 1 226 ? -14.242 17.828 21.703 1 82.69 226 LYS A C 1
ATOM 1919 O O . LYS A 1 226 ? -13.258 18.297 21.125 1 82.69 226 LYS A O 1
ATOM 1924 N N . ALA A 1 227 ? -14.188 16.859 22.531 1 81.75 227 ALA A N 1
ATOM 1925 C CA . ALA A 1 227 ? -12.906 16.297 22.938 1 81.75 227 ALA A CA 1
ATOM 1926 C C . ALA A 1 227 ? -12.117 15.781 21.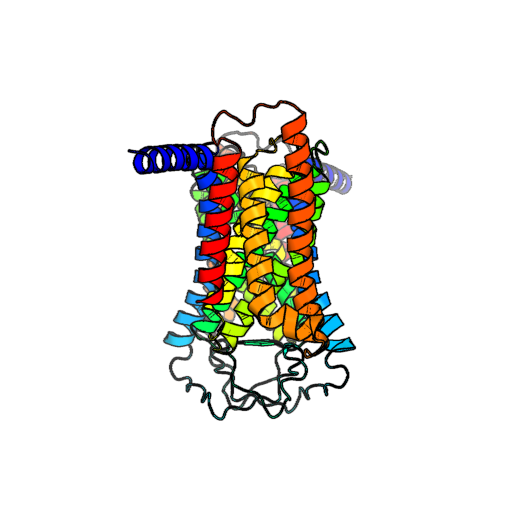734 1 81.75 227 ALA A C 1
ATOM 1928 O O . ALA A 1 227 ? -10.922 16.031 21.625 1 81.75 227 ALA A O 1
ATOM 1929 N N . PHE A 1 228 ? -12.773 15.109 20.891 1 79.25 228 PHE A N 1
ATOM 1930 C CA . PHE A 1 228 ? -12.086 14.531 19.734 1 79.25 228 PHE A CA 1
ATOM 1931 C C . PHE A 1 228 ? -11.609 15.625 18.781 1 79.25 228 PHE A C 1
ATOM 1933 O O . PHE A 1 228 ? -10.547 15.508 18.172 1 79.25 228 PHE A O 1
ATOM 1940 N N . GLN A 1 229 ? -12.328 16.672 18.688 1 85.38 229 GLN A N 1
ATOM 1941 C CA . GLN A 1 229 ? -11.938 17.812 17.844 1 85.38 229 GLN A CA 1
ATOM 1942 C C . GLN A 1 229 ? -10.719 18.531 18.422 1 85.38 229 GLN A C 1
ATOM 1944 O O . GLN A 1 229 ? -9.797 18.891 17.688 1 85.38 229 GLN A O 1
ATOM 1949 N N . ASN A 1 230 ? -10.797 18.641 19.672 1 88.44 230 ASN A N 1
ATOM 1950 C CA . ASN A 1 230 ? -9.68 19.297 20.359 1 88.44 230 ASN A CA 1
ATOM 1951 C C . ASN A 1 230 ? -8.391 18.484 20.219 1 88.44 230 ASN A C 1
ATOM 1953 O O . ASN A 1 230 ? -7.328 19.047 19.953 1 88.44 230 ASN A O 1
ATOM 1957 N N . LEU A 1 231 ? -8.547 17.188 20.406 1 86.12 231 LEU A N 1
ATOM 1958 C CA . LEU A 1 231 ? -7.371 16.328 20.281 1 86.12 231 LEU A CA 1
ATOM 1959 C C . LEU A 1 231 ? -6.785 16.406 18.875 1 86.12 231 LEU A C 1
ATOM 1961 O O . LEU A 1 231 ? -5.566 16.469 18.719 1 86.12 231 LEU A O 1
ATOM 1965 N N . ARG A 1 232 ? -7.648 16.344 17.938 1 89.31 232 ARG A N 1
ATOM 1966 C CA . ARG A 1 232 ? -7.215 16.453 16.547 1 89.31 232 ARG A CA 1
ATOM 1967 C C . ARG A 1 232 ? -6.504 17.781 16.297 1 89.31 232 ARG A C 1
ATOM 1969 O O . ARG A 1 232 ? -5.414 17.812 15.727 1 89.31 232 ARG A O 1
ATOM 1976 N N . ASN A 1 233 ? -7.07 18.859 16.766 1 92.25 233 ASN A N 1
ATOM 1977 C CA . ASN A 1 233 ? -6.516 20.188 16.531 1 92.25 233 ASN A CA 1
ATOM 1978 C C . ASN A 1 233 ? -5.168 20.375 17.234 1 92.25 233 ASN A C 1
ATOM 1980 O O . ASN A 1 233 ? -4.238 20.938 16.656 1 92.25 233 ASN A O 1
ATOM 1984 N N . VAL A 1 234 ? -5.125 19.875 18.375 1 92.75 234 VAL A N 1
ATOM 1985 C CA . VAL A 1 234 ? -3.867 19.938 19.125 1 92.75 234 VAL A CA 1
ATOM 1986 C C . VAL A 1 234 ? -2.812 19.094 18.422 1 92.75 234 VAL A C 1
ATOM 1988 O O . VAL A 1 234 ? -1.666 19.516 18.266 1 92.75 234 VAL A O 1
ATOM 1991 N N . GLY A 1 235 ? -3.234 17.906 18.016 1 93.44 235 GLY A N 1
ATOM 1992 C CA . GLY A 1 235 ? -2.326 17.016 17.312 1 93.44 235 GLY A CA 1
ATOM 1993 C C . GLY A 1 235 ? -1.811 17.594 16.016 1 93.44 235 GLY A C 1
ATOM 1994 O O . GLY A 1 235 ? -0.699 17.281 15.578 1 93.44 235 GLY A O 1
ATOM 1995 N N . LEU A 1 236 ? -2.514 18.5 15.461 1 94.38 236 LEU A N 1
ATOM 1996 C CA . LEU A 1 236 ? -2.125 19.125 14.195 1 94.38 236 LEU A CA 1
ATOM 1997 C C . LEU A 1 236 ? -1.312 20.391 14.445 1 94.38 236 LEU A C 1
ATOM 1999 O O . LEU A 1 236 ? -0.474 20.766 13.617 1 94.38 236 LEU A O 1
ATOM 2003 N N . MET A 1 237 ? -1.483 20.984 15.594 1 95.12 237 MET A N 1
ATOM 2004 C CA . MET A 1 237 ? -0.815 22.234 15.93 1 95.12 237 MET A CA 1
ATOM 2005 C C . MET A 1 237 ? 0.57 21.969 16.516 1 95.12 237 MET A C 1
ATOM 2007 O O . MET A 1 237 ? 1.518 22.703 16.219 1 95.12 237 MET A O 1
ATOM 2011 N N . ILE A 1 238 ? 0.708 20.953 17.234 1 96.25 238 ILE A N 1
ATOM 2012 C CA . ILE A 1 238 ? 1.929 20.656 17.984 1 96.25 238 ILE A CA 1
ATOM 2013 C C . ILE A 1 238 ? 3.094 20.484 17.016 1 96.25 238 ILE A C 1
ATOM 2015 O O . ILE A 1 238 ? 4.168 21.062 17.203 1 96.25 238 ILE A O 1
ATOM 2019 N N . PRO A 1 239 ? 2.957 19.766 15.969 1 97.75 239 PRO A N 1
ATOM 2020 C CA . PRO A 1 239 ? 4.078 19.625 15.047 1 97.75 239 PRO A CA 1
ATOM 2021 C C . PRO A 1 239 ? 4.52 20.953 14.43 1 97.75 239 PRO A C 1
ATOM 2023 O O . PRO A 1 239 ? 5.719 21.203 14.32 1 97.75 239 PRO A O 1
ATOM 2026 N N . ASP A 1 240 ? 3.609 21.766 14.102 1 97.88 240 ASP A N 1
ATOM 2027 C CA . ASP A 1 240 ? 3.953 23.062 13.523 1 97.88 240 ASP A CA 1
ATOM 2028 C C . ASP A 1 240 ? 4.699 23.922 14.531 1 97.88 240 ASP A C 1
ATOM 2030 O O . ASP A 1 240 ? 5.68 24.594 14.188 1 97.88 240 ASP A O 1
ATOM 2034 N N . LEU A 1 241 ? 4.273 23.922 15.727 1 97.5 241 LEU A N 1
ATOM 2035 C CA . LEU A 1 241 ? 4.934 24.672 16.781 1 97.5 241 LEU A CA 1
ATOM 2036 C C . LEU A 1 241 ? 6.34 24.141 17.031 1 97.5 241 LEU A C 1
ATOM 2038 O O . LEU A 1 241 ? 7.281 24.922 17.203 1 97.5 241 LEU A O 1
ATOM 2042 N N . ALA A 1 242 ? 6.449 22.859 17.062 1 98.12 242 ALA A N 1
ATOM 2043 C CA . ALA A 1 242 ? 7.762 22.25 17.25 1 98.12 242 ALA A CA 1
ATOM 2044 C C . ALA A 1 242 ? 8.719 22.641 16.125 1 98.12 242 ALA A C 1
ATOM 2046 O O . ALA A 1 242 ? 9.883 22.969 16.391 1 98.12 242 ALA A O 1
ATOM 2047 N N . HIS A 1 243 ? 8.242 22.609 14.914 1 98.25 243 HIS A N 1
ATOM 2048 C CA . HIS A 1 243 ? 9.062 23.016 13.781 1 98.25 243 HIS A CA 1
ATOM 2049 C C . HIS A 1 243 ? 9.469 24.484 13.898 1 98.25 243 HIS A C 1
ATOM 2051 O O . HIS A 1 243 ? 10.617 24.844 13.609 1 98.25 243 HIS A O 1
ATOM 2057 N N . LEU A 1 244 ? 8.562 25.281 14.305 1 97 244 LEU A N 1
ATOM 2058 C CA . LEU A 1 244 ? 8.836 26.719 14.453 1 97 244 LEU A CA 1
ATOM 2059 C C . LEU A 1 244 ? 9.922 26.938 15.5 1 97 244 LEU A C 1
ATOM 2061 O O . LEU A 1 244 ? 10.898 27.656 15.242 1 97 244 LEU A O 1
ATOM 2065 N N . PHE A 1 245 ? 9.805 26.297 16.578 1 97.19 245 PHE A N 1
ATOM 2066 C CA . PHE A 1 245 ? 10.734 26.5 17.672 1 97.19 245 PHE A CA 1
ATOM 2067 C C . PHE A 1 245 ? 12.117 25.969 17.312 1 97.19 245 PHE A C 1
ATOM 2069 O O . PHE A 1 245 ? 13.117 26.672 17.469 1 97.19 245 PHE A O 1
ATOM 2076 N N . MET A 1 246 ? 12.164 24.828 16.812 1 96.81 246 MET A N 1
ATOM 2077 C CA . MET A 1 246 ? 13.445 24.188 16.531 1 96.81 246 MET A CA 1
ATOM 2078 C C . MET A 1 246 ? 14.148 24.875 15.359 1 96.81 246 MET A C 1
ATOM 2080 O O . MET A 1 246 ? 15.367 25.047 15.383 1 96.81 246 MET A O 1
ATOM 2084 N N . CYS A 1 247 ? 13.414 25.25 14.406 1 94.75 247 CYS A N 1
ATOM 2085 C CA . CYS A 1 247 ? 14.016 25.891 13.242 1 94.75 247 CYS A CA 1
ATOM 2086 C C . CYS A 1 247 ? 14.445 27.312 13.578 1 94.75 247 CYS A C 1
ATOM 2088 O O . CYS A 1 247 ? 15.438 27.812 13.039 1 94.75 247 CYS A O 1
ATOM 2090 N N . CYS A 1 248 ? 13.758 27.953 14.477 1 92.94 248 CYS A N 1
ATOM 2091 C CA . CYS A 1 248 ? 14.211 29.25 14.961 1 92.94 248 CYS A CA 1
ATOM 2092 C C . CYS A 1 248 ? 15.539 29.125 15.695 1 92.94 248 CYS A C 1
ATOM 2094 O O . CYS A 1 248 ? 16.453 29.938 15.477 1 92.94 248 CYS A O 1
ATOM 2096 N N . HIS A 1 249 ? 15.594 28.125 16.453 1 93.19 249 HIS A N 1
ATOM 2097 C CA . HIS A 1 249 ? 16.844 27.875 17.188 1 93.19 249 HIS A CA 1
ATOM 2098 C C . HIS A 1 249 ? 17.984 27.594 16.219 1 93.19 249 HIS A C 1
ATOM 2100 O O . HIS A 1 249 ? 19.094 28.094 16.406 1 93.19 249 HIS A O 1
ATOM 2106 N N . LYS A 1 250 ? 17.75 26.859 15.219 1 90.69 250 LYS A N 1
ATOM 2107 C CA . LYS A 1 250 ? 18.766 26.531 14.227 1 90.69 250 LYS A CA 1
ATOM 2108 C C . LYS A 1 250 ? 19.172 27.766 13.43 1 90.69 250 LYS A C 1
ATOM 2110 O O . LYS A 1 250 ? 20.328 27.922 13.047 1 90.69 250 LYS A O 1
ATOM 2115 N N . LEU A 1 251 ? 18.219 28.531 13.188 1 86.31 251 LEU A N 1
ATOM 2116 C CA . LEU A 1 251 ? 18.5 29.766 12.461 1 86.31 251 LEU A CA 1
ATOM 2117 C C . LEU A 1 251 ? 19.422 30.672 13.266 1 86.31 251 LEU A C 1
ATOM 2119 O O . LEU A 1 251 ? 20.359 31.281 12.719 1 86.31 251 LEU A O 1
ATOM 2123 N N . ILE A 1 252 ? 19.219 30.703 14.5 1 86.12 252 ILE A N 1
ATOM 2124 C CA . ILE A 1 252 ? 20.047 31.516 15.398 1 86.12 252 ILE A CA 1
ATOM 2125 C C . ILE A 1 252 ? 21.469 30.938 15.445 1 86.12 252 ILE A C 1
ATOM 2127 O O . ILE A 1 252 ? 22.438 31.688 15.406 1 86.12 252 ILE A O 1
ATOM 2131 N N . GLN A 1 253 ? 21.562 29.703 15.422 1 87.12 253 GLN A N 1
ATOM 2132 C CA . GLN A 1 253 ? 22.875 29.047 15.438 1 87.12 253 GLN A CA 1
ATOM 2133 C C . GLN A 1 253 ? 23.625 29.312 14.141 1 87.12 253 GLN A C 1
ATOM 2135 O O . GLN A 1 253 ? 24.844 29.516 14.156 1 87.12 253 GLN A O 1
ATOM 2140 N N . LEU A 1 254 ? 22.953 29.25 13.117 1 83.38 254 LEU A N 1
ATOM 2141 C CA . LEU A 1 254 ? 23.562 29.484 11.82 1 83.38 254 LEU A CA 1
ATOM 2142 C C . LEU A 1 254 ? 24.078 30.922 11.711 1 83.38 254 LEU A C 1
ATOM 2144 O O . LEU A 1 254 ? 25.125 31.172 11.141 1 83.38 254 LEU A O 1
ATOM 2148 N N . LYS A 1 255 ? 23.391 31.812 12.281 1 78.5 255 LYS A N 1
ATOM 2149 C CA . LYS A 1 255 ? 23.781 33.219 12.281 1 78.5 255 LYS A CA 1
ATOM 2150 C C . LYS A 1 255 ? 25.031 33.438 13.125 1 78.5 255 LYS A C 1
ATOM 2152 O O . LYS A 1 255 ? 25.922 34.219 12.742 1 78.5 255 LYS A O 1
ATOM 2157 N N . ARG A 1 256 ? 25.125 32.75 14.125 1 82.12 256 ARG A N 1
ATOM 2158 C CA . ARG A 1 256 ? 26.266 32.875 15.039 1 82.12 256 ARG A CA 1
ATOM 2159 C C . ARG A 1 256 ? 27.531 32.281 14.453 1 82.12 256 ARG A C 1
ATOM 2161 O O . ARG A 1 256 ? 28.641 32.75 14.727 1 82.12 256 ARG A O 1
ATOM 2168 N N . SER A 1 257 ? 27.438 31.188 13.812 1 74.56 257 SER A N 1
ATOM 2169 C CA . SER A 1 257 ? 28.609 30.5 13.281 1 74.56 257 SER A CA 1
ATOM 2170 C C . SER A 1 257 ? 29.125 31.172 12.016 1 74.56 257 SER A C 1
ATOM 2172 O O . SER A 1 257 ? 30.125 30.734 11.438 1 74.56 257 SER A O 1
ATOM 2174 N N . ASN A 1 258 ? 28.906 32.438 11.781 1 62.62 258 ASN A N 1
ATOM 2175 C CA . ASN A 1 258 ? 29.359 33.25 10.641 1 62.62 258 ASN A CA 1
ATOM 2176 C C . ASN A 1 258 ? 29.281 32.438 9.344 1 62.62 258 ASN A C 1
ATOM 2178 O O . ASN A 1 258 ? 30.125 32.594 8.461 1 62.62 258 ASN A O 1
ATOM 2182 N N . VAL A 1 259 ? 28.781 31.281 9.5 1 56 259 VAL A N 1
ATOM 2183 C CA . VAL A 1 259 ? 28.625 30.594 8.227 1 56 259 VAL A CA 1
ATOM 2184 C C . VAL A 1 259 ? 27.75 31.438 7.293 1 56 259 VAL A C 1
ATOM 2186 O O . VAL A 1 259 ? 26.641 31.828 7.656 1 56 259 VAL A O 1
ATOM 2189 N N . SER A 1 260 ? 28.547 32.406 6.75 1 49.09 260 SER A N 1
ATOM 2190 C CA . SER A 1 260 ? 27.953 33.406 5.852 1 49.09 260 SER A CA 1
ATOM 2191 C C . SER A 1 260 ? 26.656 32.875 5.238 1 49.09 260 SER A C 1
ATOM 2193 O O . SER A 1 260 ? 26.641 31.812 4.605 1 49.09 260 SER A O 1
ATOM 2195 N N . PRO A 1 261 ? 25.609 33.062 5.98 1 49.31 261 PRO A N 1
ATOM 2196 C CA . PRO A 1 261 ? 24.453 32.812 5.113 1 49.31 261 PRO A CA 1
ATOM 2197 C C . PRO A 1 261 ? 24.75 33.125 3.645 1 49.31 261 PRO A C 1
ATOM 2199 O O . PRO A 1 261 ? 25.438 34.094 3.334 1 49.31 261 PRO A O 1
ATOM 2202 N N . ALA A 1 262 ? 25.125 32.281 2.877 1 44.56 262 ALA A N 1
ATOM 2203 C CA . ALA A 1 262 ? 25.281 32.844 1.532 1 44.56 262 ALA A CA 1
ATOM 2204 C C . ALA A 1 262 ? 24.594 34.188 1.408 1 44.56 262 ALA A C 1
ATOM 2206 O O . ALA A 1 262 ? 23.672 34.5 2.168 1 44.56 262 ALA A O 1
ATOM 2207 N N . SER A 1 263 ? 25.219 35.156 0.534 1 46.38 263 SER A N 1
ATOM 2208 C CA . SER A 1 263 ? 25.016 36.5 0.012 1 46.38 263 SER A CA 1
ATOM 2209 C C . SER A 1 263 ? 23.531 36.812 -0.149 1 46.38 263 SER A C 1
ATOM 2211 O O . SER A 1 263 ? 23.172 37.844 -0.687 1 46.38 263 SER A O 1
ATOM 2213 N N . VAL A 1 264 ? 22.656 35.812 0.046 1 49.12 264 VAL A N 1
ATOM 2214 C CA . VAL A 1 264 ? 21.469 36.094 -0.771 1 49.12 264 VAL A CA 1
ATOM 2215 C C . VAL A 1 264 ? 20.672 37.25 -0.16 1 49.12 264 VAL A C 1
ATOM 2217 O O . VAL A 1 264 ? 20.328 38.219 -0.851 1 49.12 264 VAL A O 1
ATOM 2220 N N . PHE A 1 265 ? 19.875 37.031 0.993 1 53.22 265 PHE A N 1
ATOM 2221 C CA . PHE A 1 265 ? 19 38.125 1.405 1 53.22 265 PHE A CA 1
ATOM 2222 C C . PHE A 1 265 ? 19.609 38.875 2.58 1 53.22 265 PHE A C 1
ATOM 2224 O O . PHE A 1 265 ? 20.234 38.281 3.455 1 53.22 265 PHE A O 1
ATOM 2231 N N . SER A 1 266 ? 19.875 40.125 2.285 1 59.88 266 SER A N 1
ATOM 2232 C CA . SER A 1 266 ? 20.016 40.938 3.494 1 59.88 266 SER A CA 1
ATOM 2233 C C . SER A 1 266 ? 18.969 40.531 4.531 1 59.88 266 SER A C 1
ATOM 2235 O O . SER A 1 266 ? 17.906 40.031 4.188 1 59.88 266 SER A O 1
ATOM 2237 N N . TYR A 1 267 ? 19.297 40.375 5.742 1 64.81 267 TYR A N 1
ATOM 2238 C CA . TYR A 1 267 ? 18.375 40.062 6.836 1 64.81 267 TYR A CA 1
ATOM 2239 C C . TYR A 1 267 ? 17.031 40.75 6.621 1 64.81 267 TYR A C 1
ATOM 2241 O O . TYR A 1 267 ? 15.984 40.125 6.801 1 64.81 267 TYR A O 1
ATOM 2249 N N . LYS A 1 268 ? 17.109 41.969 6.152 1 71.25 268 LYS A N 1
ATOM 2250 C CA . LYS A 1 268 ? 15.883 42.719 5.957 1 71.25 268 LYS A CA 1
ATOM 2251 C C . LYS A 1 268 ? 15.062 42.156 4.801 1 71.25 268 LYS A C 1
ATOM 2253 O O . LYS A 1 268 ? 13.836 42.031 4.902 1 71.25 268 LYS A O 1
ATOM 2258 N N . GLU A 1 269 ? 15.75 41.781 3.877 1 74.44 269 GLU A N 1
ATOM 2259 C CA . GLU A 1 269 ? 15.062 41.219 2.717 1 74.44 269 GLU A CA 1
ATOM 2260 C C . GLU A 1 269 ? 14.469 39.844 3.039 1 74.44 269 GLU A C 1
ATOM 2262 O O . GLU A 1 269 ? 13.367 39.531 2.59 1 74.44 269 GLU A O 1
ATOM 2267 N N . GLY A 1 270 ? 15.148 39.156 3.844 1 75.88 270 GLY A N 1
ATOM 2268 C CA . GLY A 1 270 ? 14.656 37.844 4.242 1 75.88 270 GLY A CA 1
ATOM 2269 C C . GLY A 1 270 ? 13.398 37.906 5.09 1 75.88 270 GLY A C 1
ATOM 2270 O O . GLY A 1 270 ? 12.453 37.156 4.863 1 75.88 270 GLY A O 1
ATOM 2271 N N . VAL A 1 271 ? 13.461 38.875 5.918 1 79.88 271 VAL A N 1
ATOM 2272 C CA . VAL A 1 271 ? 12.32 39.031 6.805 1 79.88 271 VAL A CA 1
ATOM 2273 C C . VAL A 1 271 ? 11.109 39.531 6.008 1 79.88 271 VAL A C 1
ATOM 2275 O O . VAL A 1 271 ? 9.984 39.062 6.223 1 79.88 271 VAL A O 1
ATOM 2278 N N . GLY A 1 272 ? 11.352 40.438 5.109 1 82.94 272 GLY A N 1
ATOM 2279 C CA . GLY A 1 272 ? 10.266 40.906 4.258 1 82.94 272 GLY A CA 1
ATOM 2280 C C . GLY A 1 272 ? 9.648 39.812 3.41 1 82.94 272 GLY A C 1
ATOM 2281 O O . GLY A 1 272 ? 8.43 39.75 3.285 1 82.94 272 GLY A O 1
ATOM 2282 N N . LEU A 1 273 ? 10.414 39.031 2.934 1 82.69 273 LEU A N 1
ATOM 2283 C CA . LEU A 1 273 ? 9.945 37.906 2.115 1 82.69 273 LEU A CA 1
ATOM 2284 C C . LEU A 1 273 ? 9.156 36.906 2.955 1 82.69 273 LEU A C 1
ATOM 2286 O O . LEU A 1 273 ? 8.156 36.344 2.494 1 82.69 273 LEU A O 1
ATOM 2290 N N . ALA A 1 274 ? 9.648 36.688 4.062 1 87.62 274 ALA A N 1
ATOM 2291 C CA . ALA A 1 274 ? 8.938 35.781 4.969 1 87.62 274 ALA A CA 1
ATOM 2292 C C . ALA A 1 274 ? 7.539 36.312 5.285 1 87.62 274 ALA A C 1
ATOM 2294 O O . ALA A 1 274 ? 6.562 35.562 5.234 1 87.62 274 ALA A O 1
ATOM 2295 N N . PHE A 1 275 ? 7.562 37.562 5.547 1 89.31 275 PHE A N 1
ATOM 2296 C CA . PHE A 1 275 ? 6.277 38.188 5.859 1 89.31 275 PHE A CA 1
ATOM 2297 C C . PHE A 1 275 ? 5.32 38.062 4.68 1 89.31 275 PHE A C 1
ATOM 2299 O O . PHE A 1 275 ? 4.145 37.75 4.855 1 89.31 275 PHE A O 1
ATOM 2306 N N . LEU A 1 276 ? 5.828 38.344 3.578 1 88.62 276 LEU A N 1
ATOM 2307 C CA . LEU A 1 276 ? 5.004 38.25 2.381 1 88.62 276 LEU A CA 1
ATOM 2308 C C . LEU A 1 276 ? 4.52 36.812 2.164 1 88.62 276 LEU A C 1
ATOM 2310 O O . LEU A 1 276 ? 3.342 36.594 1.865 1 88.62 276 LEU A O 1
ATOM 2314 N N . PHE A 1 277 ? 5.367 35.906 2.324 1 90.62 277 PHE A N 1
ATOM 2315 C CA . PHE A 1 277 ? 5.023 34.5 2.148 1 90.62 277 PHE A CA 1
ATOM 2316 C C . PHE A 1 277 ? 3.953 34.062 3.146 1 90.62 277 PHE A C 1
ATOM 2318 O O . PHE A 1 277 ? 2.959 33.438 2.77 1 90.62 277 PHE A O 1
ATOM 2325 N N . ILE A 1 278 ? 4.148 34.438 4.297 1 94.06 278 ILE A N 1
ATOM 2326 C CA . ILE A 1 278 ? 3.232 34.031 5.363 1 94.06 278 ILE A CA 1
ATOM 2327 C C . ILE A 1 278 ? 1.881 34.719 5.156 1 94.06 278 ILE A C 1
ATOM 2329 O O . ILE A 1 278 ? 0.832 34.094 5.301 1 94.06 278 ILE A O 1
ATOM 2333 N N . PHE A 1 279 ? 1.968 35.938 4.781 1 93.25 279 PHE A N 1
ATOM 2334 C CA . PHE A 1 279 ? 0.74 36.719 4.57 1 93.25 279 PHE A CA 1
ATOM 2335 C C . PHE A 1 279 ? -0.063 36.125 3.412 1 93.25 279 PHE A C 1
ATOM 2337 O O . PHE A 1 279 ? -1.251 35.844 3.559 1 93.25 279 PHE A O 1
ATOM 2344 N N . VAL A 1 280 ? 0.524 35.938 2.33 1 92.19 280 VAL A N 1
ATOM 2345 C CA . VAL A 1 280 ? -0.14 35.406 1.147 1 92.19 280 VAL A CA 1
ATOM 2346 C C . VAL A 1 280 ? -0.61 33.969 1.422 1 92.19 280 VAL A C 1
ATOM 2348 O O . VAL A 1 280 ? -1.727 33.594 1.056 1 92.19 280 VAL A O 1
ATOM 2351 N N . GLY A 1 281 ? 0.214 33.25 2.051 1 92.31 281 GLY A N 1
ATOM 2352 C CA . GLY A 1 281 ? -0.153 31.891 2.398 1 92.31 281 GLY A CA 1
ATOM 2353 C C . GLY A 1 281 ? -1.353 31.812 3.324 1 92.31 281 GLY A C 1
ATOM 2354 O O . GLY A 1 281 ? -2.223 30.953 3.152 1 92.31 281 GLY A O 1
ATOM 2355 N N . THR A 1 282 ? -1.316 32.656 4.207 1 92 282 THR A N 1
ATOM 2356 C CA . THR A 1 282 ? -2.42 32.688 5.164 1 92 282 THR A CA 1
ATOM 2357 C C . THR A 1 282 ? -3.717 33.125 4.48 1 92 282 THR A C 1
ATOM 2359 O O . THR A 1 282 ? -4.77 32.5 4.703 1 92 282 THR A O 1
ATOM 2362 N N . LEU A 1 283 ? -3.674 34.125 3.654 1 91.06 283 LEU A N 1
ATOM 2363 C CA . LEU A 1 283 ? -4.855 34.562 2.92 1 91.06 283 LEU A CA 1
ATOM 2364 C C . LEU A 1 283 ? -5.367 33.469 1.999 1 91.06 283 LEU A C 1
ATOM 2366 O O . LEU A 1 283 ? -6.574 33.219 1.938 1 91.06 283 LEU A O 1
ATOM 2370 N N . PHE A 1 284 ? -4.48 32.844 1.428 1 90.69 284 PHE A N 1
ATOM 2371 C CA . PHE A 1 284 ? -4.84 31.766 0.506 1 90.69 284 PHE A CA 1
ATOM 2372 C C . PHE A 1 284 ? -5.426 30.578 1.261 1 90.69 284 PHE A C 1
ATOM 2374 O O . PHE A 1 284 ? -6.441 30.016 0.851 1 90.69 284 PHE A O 1
ATOM 2381 N N . GLY A 1 285 ? -4.809 30.203 2.309 1 88.94 285 GLY A N 1
ATOM 2382 C CA . GLY A 1 285 ? -5.277 29.078 3.111 1 88.94 285 GLY A CA 1
ATOM 2383 C C . GLY A 1 285 ? -6.668 29.297 3.682 1 88.94 285 GLY A C 1
ATOM 2384 O O . GLY A 1 285 ? -7.449 28.344 3.805 1 88.94 285 GLY A O 1
ATOM 2385 N N . ASN A 1 286 ? -6.965 30.516 3.93 1 88.19 286 ASN A N 1
ATOM 2386 C CA . ASN A 1 286 ? -8.281 30.828 4.477 1 88.19 286 ASN A CA 1
ATOM 2387 C C . ASN A 1 286 ? -9.32 31 3.373 1 88.19 286 ASN A C 1
ATOM 2389 O O . ASN A 1 286 ? -10.523 30.859 3.619 1 88.19 286 ASN A O 1
ATOM 2393 N N . TRP A 1 287 ? -8.883 31.266 2.225 1 85.94 287 TRP A N 1
ATOM 2394 C CA . TRP A 1 287 ? -9.781 31.5 1.101 1 85.94 287 TRP A CA 1
ATOM 2395 C C . TRP A 1 287 ? -10.258 30.188 0.501 1 85.94 287 TRP A C 1
ATOM 2397 O O . TRP A 1 287 ? -11.43 30.047 0.137 1 85.94 287 TRP A O 1
ATOM 2407 N N . ILE A 1 288 ? -9.445 29.328 0.577 1 84.19 288 ILE A N 1
ATOM 2408 C CA . ILE A 1 288 ? -9.781 28.062 -0.078 1 84.19 288 ILE A CA 1
ATOM 2409 C C . ILE A 1 288 ? -10.508 27.156 0.902 1 84.19 288 ILE A C 1
ATOM 2411 O O . ILE A 1 288 ? -10.281 27.219 2.111 1 84.19 288 ILE A O 1
ATOM 2415 N N . MET B 1 1 ? 13.094 49.219 -10.664 1 31.64 1 MET B N 1
ATOM 2416 C CA . MET B 1 1 ? 14.352 48.5 -10.82 1 31.64 1 MET B CA 1
ATOM 2417 C C . MET B 1 1 ? 14.469 47.375 -9.805 1 31.64 1 MET B C 1
ATOM 2419 O O . MET B 1 1 ? 15.375 46.531 -9.891 1 31.64 1 MET B O 1
ATOM 2423 N N . TYR B 1 2 ? 13.719 47.438 -8.672 1 39.38 2 TYR B N 1
ATOM 2424 C CA . TYR B 1 2 ? 13.82 46.562 -7.516 1 39.38 2 TYR B CA 1
ATOM 2425 C C . TYR B 1 2 ? 13.047 45.25 -7.746 1 39.38 2 TYR B C 1
ATOM 2427 O O . TYR B 1 2 ? 13.398 44.219 -7.195 1 39.38 2 TYR B O 1
ATOM 2435 N N . PRO B 1 3 ? 12.008 45.312 -8.523 1 46.38 3 PRO B N 1
ATOM 2436 C CA . PRO B 1 3 ? 11.258 44.062 -8.711 1 46.38 3 PRO B CA 1
ATOM 2437 C C . PRO B 1 3 ? 12.016 43.062 -9.547 1 46.38 3 PRO B C 1
ATOM 2439 O O . PRO B 1 3 ? 11.812 41.844 -9.383 1 46.38 3 PRO B O 1
ATOM 2442 N N . TRP B 1 4 ? 12.773 43.562 -10.477 1 47.09 4 TRP B N 1
ATOM 2443 C CA . TRP B 1 4 ? 13.492 42.688 -11.383 1 47.09 4 TRP B CA 1
ATOM 2444 C C . TRP B 1 4 ? 14.562 41.906 -10.641 1 47.09 4 TRP B C 1
ATOM 2446 O O . TRP B 1 4 ? 14.75 40.688 -10.883 1 47.09 4 TRP B O 1
ATOM 2456 N N . ARG B 1 5 ? 15.242 42.5 -9.68 1 47.56 5 ARG B N 1
ATOM 2457 C CA . ARG B 1 5 ? 16.312 41.781 -8.961 1 47.56 5 ARG B CA 1
ATOM 2458 C C . ARG B 1 5 ? 15.742 40.719 -8.062 1 47.56 5 ARG B C 1
ATOM 2460 O O . ARG B 1 5 ? 16.375 39.656 -7.875 1 47.56 5 ARG B O 1
ATOM 2467 N N . LEU B 1 6 ? 14.531 41 -7.73 1 46.62 6 LEU B N 1
ATOM 2468 C CA . LEU B 1 6 ? 13.906 40 -6.891 1 46.62 6 LEU B CA 1
ATOM 2469 C C . LEU B 1 6 ? 13.555 38.75 -7.707 1 46.62 6 LEU B C 1
ATOM 2471 O O . LEU B 1 6 ? 13.742 37.625 -7.246 1 46.62 6 LEU B O 1
ATOM 2475 N N . SER B 1 7 ? 13.07 39.062 -8.867 1 49.03 7 SER B N 1
ATOM 2476 C CA . SER B 1 7 ? 12.711 37.938 -9.719 1 49.03 7 SER B CA 1
ATOM 2477 C C . SER B 1 7 ? 13.938 37.094 -10.109 1 49.03 7 SER B C 1
ATOM 2479 O O . SER B 1 7 ? 13.891 35.875 -10.125 1 49.03 7 SER B O 1
ATOM 2481 N N . GLN B 1 8 ? 14.969 37.781 -10.516 1 50.38 8 GLN B N 1
ATOM 2482 C CA . GLN B 1 8 ? 16.172 37.062 -10.922 1 50.38 8 GLN B CA 1
ATOM 2483 C C . GLN B 1 8 ? 16.766 36.281 -9.75 1 50.38 8 GLN B C 1
ATOM 2485 O O . GLN B 1 8 ? 17.25 35.156 -9.93 1 50.38 8 GLN B O 1
ATOM 2490 N N . ARG B 1 9 ? 16.719 36.844 -8.656 1 47.75 9 ARG B N 1
ATOM 2491 C CA . ARG B 1 9 ? 17.281 36.188 -7.48 1 47.75 9 ARG B CA 1
ATOM 2492 C C . ARG B 1 9 ? 16.391 35.031 -7.043 1 47.75 9 ARG B C 1
ATOM 2494 O O . ARG B 1 9 ? 16.891 33.969 -6.629 1 47.75 9 ARG B O 1
ATOM 2501 N N . LEU B 1 10 ? 15.133 35.312 -7.277 1 49.31 10 LEU B N 1
ATOM 2502 C CA . LEU B 1 10 ? 14.211 34.219 -6.996 1 49.31 10 LEU B CA 1
ATOM 2503 C C . LEU B 1 10 ? 14.445 33.031 -7.945 1 49.31 10 LEU B C 1
ATOM 2505 O O . LEU B 1 10 ? 14.406 31.875 -7.531 1 49.31 10 LEU B O 1
ATOM 2509 N N . GLN B 1 11 ? 14.594 33.406 -9.211 1 50.16 11 GLN B N 1
ATOM 2510 C CA . GLN B 1 11 ? 14.891 32.344 -10.18 1 50.16 11 GLN B CA 1
ATOM 2511 C C . GLN B 1 11 ? 16.203 31.656 -9.852 1 50.16 11 GLN B C 1
ATOM 2513 O O . GLN B 1 11 ? 16.312 30.422 -9.961 1 50.16 11 GLN B O 1
ATOM 2518 N N . LEU B 1 12 ? 17.156 32.438 -9.555 1 47.28 12 LEU B N 1
ATOM 2519 C CA . LEU B 1 12 ? 18.422 31.844 -9.18 1 47.28 12 LEU B CA 1
ATOM 2520 C C . LEU B 1 12 ? 18.266 30.984 -7.934 1 47.28 12 LEU B C 1
ATOM 2522 O O . LEU B 1 12 ? 18.859 29.906 -7.84 1 47.28 12 LEU B O 1
ATOM 2526 N N . TYR B 1 13 ? 17.406 31.438 -7.129 1 44.88 13 TYR B N 1
ATOM 2527 C CA . TYR B 1 13 ? 17.172 30.719 -5.879 1 44.88 13 TYR B CA 1
ATOM 2528 C C . TYR B 1 13 ? 16.422 29.422 -6.125 1 44.88 13 TYR B C 1
ATOM 2530 O O . TYR B 1 13 ? 16.766 28.391 -5.551 1 44.88 13 TYR B O 1
ATOM 2538 N N . VAL B 1 14 ? 15.43 29.609 -6.918 1 46.22 14 VAL B N 1
ATOM 2539 C CA . VAL B 1 14 ? 14.711 28.391 -7.273 1 46.22 14 VAL B CA 1
ATOM 2540 C C . VAL B 1 14 ? 15.648 27.406 -7.984 1 46.22 14 VAL B C 1
ATOM 2542 O O . VAL B 1 14 ? 15.617 26.203 -7.734 1 46.22 14 VAL B O 1
ATOM 2545 N N . LYS B 1 15 ? 16.406 28 -8.828 1 47.31 15 LYS B N 1
ATOM 2546 C CA . LYS B 1 15 ? 17.359 27.156 -9.547 1 47.31 15 LYS B CA 1
ATOM 2547 C C . LYS B 1 15 ? 18.328 26.484 -8.586 1 47.31 15 LYS B C 1
ATOM 2549 O O . LYS B 1 15 ? 18.656 25.297 -8.758 1 47.31 15 LYS B O 1
ATOM 2554 N N . HIS B 1 16 ? 18.812 27.234 -7.707 1 43.66 16 HIS B N 1
ATOM 2555 C CA . HIS B 1 16 ? 19.75 26.672 -6.75 1 43.66 16 HIS B CA 1
ATOM 2556 C C . HIS B 1 16 ? 19.047 25.781 -5.734 1 43.66 16 HIS B C 1
ATOM 2558 O O . HIS B 1 16 ? 19.641 24.891 -5.152 1 43.66 16 HIS B O 1
ATOM 2564 N N . LEU B 1 17 ? 17.938 26.156 -5.332 1 43.81 17 LEU B N 1
ATOM 2565 C CA . LEU B 1 17 ? 17.125 25.375 -4.398 1 43.81 17 LEU B CA 1
ATOM 2566 C C . LEU B 1 17 ? 16.906 23.969 -4.914 1 43.81 17 LEU B C 1
ATOM 2568 O O . LEU B 1 17 ? 16.906 23.016 -4.133 1 43.81 17 LEU B O 1
ATOM 2572 N N . PHE B 1 18 ? 16.625 23.828 -6.188 1 45.22 18 PHE B N 1
ATOM 2573 C CA . PHE B 1 18 ? 16.312 22.547 -6.832 1 45.22 18 PHE B CA 1
ATOM 2574 C C . PHE B 1 18 ? 17.562 21.953 -7.461 1 45.22 18 PHE B C 1
ATOM 2576 O O . PHE B 1 18 ? 17.547 20.828 -7.973 1 45.22 18 PHE B O 1
ATOM 2583 N N . ILE B 1 19 ? 18.578 22.672 -7.535 1 43.75 19 ILE B N 1
ATOM 2584 C CA . ILE B 1 19 ? 19.719 22.328 -8.391 1 43.75 19 ILE B CA 1
ATOM 2585 C C . ILE B 1 19 ? 20.516 21.203 -7.758 1 43.75 19 ILE B C 1
ATOM 2587 O O . ILE B 1 19 ? 21.062 20.344 -8.461 1 43.75 19 ILE B O 1
ATOM 2591 N N . ASP B 1 20 ? 20.609 21.172 -6.457 1 49.5 20 ASP B N 1
ATOM 2592 C CA . ASP B 1 20 ? 21.656 20.219 -6.121 1 49.5 20 ASP B CA 1
ATOM 2593 C C . ASP B 1 20 ? 21.25 18.797 -6.492 1 49.5 20 ASP B C 1
ATOM 2595 O O . ASP B 1 20 ? 22.062 17.875 -6.422 1 49.5 20 ASP B O 1
ATOM 2599 N N . CYS B 1 21 ? 20.062 18.531 -6.379 1 53.91 21 CYS B N 1
ATOM 2600 C CA . CYS B 1 21 ? 19.812 17.156 -6.785 1 53.91 21 CYS B CA 1
ATOM 2601 C C . CYS B 1 21 ? 19.656 17.047 -8.297 1 53.91 21 CYS B C 1
ATOM 2603 O O . CYS B 1 21 ? 18.844 17.75 -8.891 1 53.91 21 CYS B O 1
ATOM 2605 N N . SER B 1 22 ? 20.703 16.578 -8.93 1 62.09 22 SER B N 1
ATOM 2606 C CA . SER B 1 22 ? 20.656 16.344 -10.367 1 62.09 22 SER B CA 1
ATOM 2607 C C . SER B 1 22 ? 19.297 15.766 -10.781 1 62.09 22 SER B C 1
ATOM 2609 O O . SER B 1 22 ? 18.734 14.93 -10.078 1 62.09 22 SER B O 1
ATOM 2611 N N . LEU B 1 23 ? 18.562 16.5 -11.57 1 67.25 23 LEU B N 1
ATOM 2612 C CA . LEU B 1 23 ? 17.312 16.047 -12.18 1 67.25 23 LEU B CA 1
ATOM 2613 C C . LEU B 1 23 ? 17.344 14.555 -12.445 1 67.25 23 LEU B C 1
ATOM 2615 O O . LEU B 1 23 ? 16.328 13.867 -12.273 1 67.25 23 LEU B O 1
ATOM 2619 N N . LYS B 1 24 ? 18.484 14.062 -12.758 1 70.94 24 LYS B N 1
ATOM 2620 C CA . LYS B 1 24 ? 18.625 12.641 -13.07 1 70.94 24 LYS B CA 1
ATOM 2621 C C . LYS B 1 24 ? 18.422 11.781 -11.828 1 70.94 24 LYS B C 1
ATOM 2623 O O . LYS B 1 24 ? 17.797 10.727 -11.891 1 70.94 24 LYS B O 1
ATOM 2628 N N . GLU B 1 25 ? 18.859 12.328 -10.742 1 73.75 25 GLU B N 1
ATOM 2629 C CA . GLU B 1 25 ? 18.719 11.578 -9.492 1 73.75 25 GLU B CA 1
ATOM 2630 C C . GLU B 1 25 ? 17.281 11.578 -9.008 1 73.75 25 GLU B C 1
ATOM 2632 O O . GLU B 1 25 ? 16.781 10.57 -8.508 1 73.75 25 GLU B O 1
ATOM 2637 N N . VAL B 1 26 ? 16.672 12.648 -9.266 1 76.06 26 VAL B N 1
ATOM 2638 C CA . VAL B 1 26 ? 15.273 12.766 -8.875 1 76.06 26 VAL B CA 1
ATOM 2639 C C . VAL B 1 26 ? 14.406 11.867 -9.75 1 76.06 26 VAL B C 1
ATOM 2641 O O . VAL B 1 26 ? 13.531 11.156 -9.25 1 76.06 26 VAL B O 1
ATOM 2644 N N . LEU B 1 27 ? 14.719 11.852 -10.961 1 77.25 27 LEU B N 1
ATOM 2645 C CA . LEU B 1 27 ? 13.953 11.047 -11.898 1 77.25 27 LEU B CA 1
ATOM 2646 C C . LEU B 1 27 ? 14.156 9.562 -11.633 1 77.25 27 LEU B C 1
ATOM 2648 O O . LEU B 1 27 ? 13.227 8.766 -11.781 1 77.25 27 LEU B O 1
ATOM 2652 N N . LYS B 1 28 ? 15.305 9.258 -11.203 1 77.94 28 LYS B N 1
ATOM 2653 C CA . LYS B 1 28 ? 15.617 7.867 -10.906 1 77.94 28 LYS B CA 1
ATOM 2654 C C . LYS B 1 28 ? 14.797 7.359 -9.727 1 77.94 28 LYS B C 1
ATOM 2656 O O . LYS B 1 28 ? 14.461 6.172 -9.656 1 77.94 28 LYS B O 1
ATOM 2661 N N . LYS B 1 29 ? 14.375 8.273 -8.953 1 81.12 29 LYS B N 1
ATOM 2662 C CA . LYS B 1 29 ? 13.594 7.887 -7.777 1 81.12 29 LYS B CA 1
ATOM 2663 C C . LYS B 1 29 ? 12.102 8.031 -8.031 1 81.12 29 LYS B C 1
ATOM 2665 O O . LYS B 1 29 ? 11.305 7.207 -7.574 1 81.12 29 LYS B O 1
ATOM 2670 N N . VAL B 1 30 ? 11.773 8.93 -8.812 1 87.94 30 VAL B N 1
ATOM 2671 C CA . VAL B 1 30 ? 10.375 9.289 -9 1 87.94 30 VAL B CA 1
ATOM 2672 C C . VAL B 1 30 ? 9.734 8.359 -10.031 1 87.94 30 VAL B C 1
ATOM 2674 O O . VAL B 1 30 ? 8.57 7.977 -9.898 1 87.94 30 VAL B O 1
ATOM 2677 N N . PHE B 1 31 ? 10.492 7.914 -11.016 1 89.88 31 PHE B N 1
ATOM 2678 C CA . PHE B 1 31 ? 9.93 7.121 -12.094 1 89.88 31 PHE B CA 1
ATOM 2679 C C . PHE B 1 31 ? 9.43 5.777 -11.578 1 89.88 31 PHE B C 1
ATOM 2681 O O . PHE B 1 31 ? 8.281 5.398 -11.82 1 89.88 31 PHE B O 1
ATOM 2688 N N . PRO B 1 32 ? 10.281 5.055 -10.859 1 91.69 32 PRO B N 1
ATOM 2689 C CA . PRO B 1 32 ? 9.758 3.795 -10.328 1 91.69 32 PRO B CA 1
ATOM 2690 C C . PRO B 1 32 ? 8.578 3.996 -9.383 1 91.69 32 PRO B C 1
ATOM 2692 O O . PRO B 1 32 ? 7.668 3.162 -9.336 1 91.69 32 PRO B O 1
ATOM 2695 N N . PHE B 1 33 ? 8.602 5.102 -8.68 1 94.94 33 PHE B N 1
ATOM 2696 C CA . PHE B 1 33 ? 7.535 5.426 -7.742 1 94.94 33 PHE B CA 1
ATOM 2697 C C . PHE B 1 33 ? 6.215 5.629 -8.477 1 94.94 33 PHE B C 1
ATOM 2699 O O . PHE B 1 33 ? 5.215 4.98 -8.156 1 94.94 33 PHE B O 1
ATOM 2706 N N . ILE B 1 34 ? 6.246 6.391 -9.477 1 95.88 34 ILE B N 1
ATOM 2707 C CA . ILE B 1 34 ? 5.047 6.699 -10.25 1 95.88 34 ILE B CA 1
ATOM 2708 C C . ILE B 1 34 ? 4.617 5.473 -11.055 1 95.88 34 ILE B C 1
ATOM 2710 O O . ILE B 1 34 ? 3.428 5.168 -11.141 1 95.88 34 ILE B O 1
ATOM 2714 N N . SER B 1 35 ? 5.555 4.762 -11.625 1 94.81 35 SER B N 1
ATOM 2715 C CA . SER B 1 35 ? 5.254 3.559 -12.391 1 94.81 35 SER B CA 1
ATOM 2716 C C . SER B 1 35 ? 4.578 2.502 -11.523 1 94.81 35 SER B C 1
ATOM 2718 O O . SER B 1 35 ? 3.662 1.813 -11.969 1 94.81 35 SER B O 1
ATOM 2720 N N . ALA B 1 36 ? 5.066 2.449 -10.328 1 97.25 36 ALA B N 1
ATOM 2721 C CA . ALA B 1 36 ? 4.484 1.474 -9.406 1 97.25 36 ALA B CA 1
ATOM 2722 C C . ALA B 1 36 ? 3.037 1.827 -9.078 1 97.25 36 ALA B C 1
ATOM 2724 O O . ALA B 1 36 ? 2.168 0.953 -9.055 1 97.25 36 ALA B O 1
ATOM 2725 N N . ILE B 1 37 ? 2.781 3.062 -8.867 1 97.94 37 ILE B N 1
ATOM 2726 C CA . ILE B 1 37 ? 1.428 3.514 -8.562 1 97.94 37 ILE B CA 1
ATOM 2727 C C . ILE B 1 37 ? 0.511 3.229 -9.758 1 97.94 37 ILE B C 1
ATOM 2729 O O . ILE B 1 37 ? -0.577 2.672 -9.586 1 97.94 37 ILE B O 1
ATOM 2733 N N . ILE B 1 38 ? 0.979 3.553 -10.875 1 97.69 38 ILE B N 1
ATOM 2734 C CA . ILE B 1 38 ? 0.182 3.348 -12.078 1 97.69 38 ILE B CA 1
ATOM 2735 C C . ILE B 1 38 ? -0.081 1.856 -12.281 1 97.69 38 ILE B C 1
ATOM 2737 O O . ILE B 1 38 ? -1.215 1.449 -12.539 1 97.69 38 ILE B O 1
ATOM 2741 N N . PHE B 1 39 ? 0.952 1.111 -12.148 1 97.62 39 PHE B N 1
ATOM 2742 C CA . PHE B 1 39 ? 0.854 -0.33 -12.352 1 97.62 39 PHE B CA 1
ATOM 2743 C C . PHE B 1 39 ? -0.149 -0.944 -11.383 1 97.62 39 PHE B C 1
ATOM 2745 O O . PHE B 1 39 ? -1.049 -1.68 -11.797 1 97.62 39 PHE B O 1
ATOM 2752 N N . MET B 1 40 ? -0.031 -0.611 -10.086 1 98 40 MET B N 1
ATOM 2753 C CA . MET B 1 40 ? -0.883 -1.219 -9.07 1 98 40 MET B CA 1
ATOM 2754 C C . MET B 1 40 ? -2.293 -0.639 -9.125 1 98 40 MET B C 1
ATOM 2756 O O . MET B 1 40 ? -3.246 -1.271 -8.664 1 98 40 MET B O 1
ATOM 2760 N N . ALA B 1 41 ? -2.416 0.519 -9.68 1 97.75 41 ALA B N 1
ATOM 2761 C CA . ALA B 1 41 ? -3.738 1.099 -9.891 1 97.75 41 ALA B CA 1
ATOM 2762 C C . ALA B 1 41 ? -4.449 0.427 -11.062 1 97.75 41 ALA B C 1
ATOM 2764 O O . ALA B 1 41 ? -5.672 0.267 -11.047 1 97.75 41 ALA B O 1
ATOM 2765 N N . LEU B 1 42 ? -3.746 -0.002 -11.984 1 97.25 42 LEU B N 1
ATOM 2766 C CA . LEU B 1 42 ? -4.32 -0.566 -13.203 1 97.25 42 LEU B CA 1
ATOM 2767 C C . LEU B 1 42 ? -4.859 -1.971 -12.945 1 97.25 42 LEU B C 1
ATOM 2769 O O . LEU B 1 42 ? -5.824 -2.393 -13.586 1 97.25 42 LEU B O 1
ATOM 2773 N N . LEU B 1 43 ? -4.316 -2.652 -12.055 1 96.38 43 LEU B N 1
ATOM 2774 C CA . LEU B 1 43 ? -4.672 -4.051 -11.844 1 96.38 43 LEU B CA 1
ATOM 2775 C C . LEU B 1 43 ? -6.133 -4.184 -11.422 1 96.38 43 LEU B C 1
ATOM 2777 O O . LEU B 1 43 ? -6.93 -4.809 -12.125 1 96.38 43 LEU B O 1
ATOM 2781 N N . PRO B 1 44 ? -6.543 -3.537 -10.328 1 94.69 44 PRO B N 1
ATOM 2782 C CA . PRO B 1 44 ? -7.961 -3.639 -9.977 1 94.69 44 PRO B CA 1
ATOM 2783 C C . PRO B 1 44 ? -8.875 -2.965 -11 1 94.69 44 PRO B C 1
ATOM 2785 O O . PRO B 1 44 ? -10.023 -3.373 -11.164 1 94.69 44 PRO B O 1
ATOM 2788 N N . PHE B 1 45 ? -8.336 -1.955 -11.688 1 94.31 45 PHE B N 1
ATOM 2789 C CA . PHE B 1 45 ? -9.133 -1.311 -12.734 1 94.31 45 PHE B CA 1
ATOM 2790 C C . PHE B 1 45 ? -9.461 -2.295 -13.844 1 94.31 45 PHE B C 1
ATOM 2792 O O . PHE B 1 45 ? -10.609 -2.371 -14.289 1 94.31 45 PHE B O 1
ATOM 2799 N N . ILE B 1 46 ? -8.531 -3.068 -14.266 1 93.81 46 ILE B N 1
ATOM 2800 C CA . ILE B 1 46 ? -8.734 -4.059 -15.32 1 93.81 46 ILE B CA 1
ATOM 2801 C C . ILE B 1 46 ? -9.656 -5.168 -14.812 1 93.81 46 ILE B C 1
ATOM 2803 O O . ILE B 1 46 ? -10.586 -5.57 -15.516 1 93.81 46 ILE B O 1
ATOM 2807 N N . GLN B 1 47 ? -9.469 -5.566 -13.648 1 92.31 47 GLN B N 1
ATOM 2808 C CA . GLN B 1 47 ? -10.242 -6.676 -13.109 1 92.31 47 GLN B CA 1
ATOM 2809 C C . GLN B 1 47 ? -11.68 -6.254 -12.82 1 92.31 47 GLN B C 1
ATOM 2811 O O . GLN B 1 47 ? -12.625 -6.859 -13.328 1 92.31 47 GLN B O 1
ATOM 2816 N N . ILE B 1 48 ? -11.828 -5.219 -12.016 1 91.88 48 ILE B N 1
ATOM 2817 C CA . ILE B 1 48 ? -13.148 -4.859 -11.508 1 91.88 48 ILE B CA 1
ATOM 2818 C C . ILE B 1 48 ? -13.805 -3.844 -12.438 1 91.88 48 ILE B C 1
ATOM 2820 O O . ILE B 1 48 ? -14.977 -3.984 -12.797 1 91.88 48 ILE B O 1
ATOM 2824 N N . GLY B 1 49 ? -13.039 -2.869 -12.852 1 88 49 GLY B N 1
ATOM 2825 C CA . GLY B 1 49 ? -13.578 -1.794 -13.672 1 88 49 GLY B CA 1
ATOM 2826 C C . GLY B 1 49 ? -13.922 -2.234 -15.078 1 88 49 GLY B C 1
ATOM 2827 O O . GLY B 1 49 ? -14.836 -1.685 -15.703 1 88 49 GLY B O 1
ATOM 2828 N N . ILE B 1 50 ? -13.195 -3.236 -15.508 1 89.31 50 ILE B N 1
ATOM 2829 C CA . ILE B 1 50 ? -13.43 -3.654 -16.891 1 89.31 50 ILE B CA 1
ATOM 2830 C C . ILE B 1 50 ? -14 -5.07 -16.906 1 89.31 50 ILE B C 1
ATOM 2832 O O . ILE B 1 50 ? -15.195 -5.258 -17.172 1 89.31 50 ILE B O 1
ATOM 2836 N N . TYR B 1 51 ? -13.297 -6 -16.453 1 88.12 51 TYR B N 1
ATOM 2837 C CA . TYR B 1 51 ? -13.688 -7.398 -16.609 1 88.12 51 TYR B CA 1
ATOM 2838 C C . TYR B 1 51 ? -14.977 -7.688 -15.844 1 88.12 51 TYR B C 1
ATOM 2840 O O . TYR B 1 51 ? -15.938 -8.203 -16.422 1 88.12 51 TYR B O 1
ATOM 2848 N N . HIS B 1 52 ? -15.016 -7.367 -14.602 1 88.06 52 HIS B N 1
ATOM 2849 C CA . HIS B 1 52 ? -16.203 -7.664 -13.812 1 88.06 52 HIS B CA 1
ATOM 2850 C C . HIS B 1 52 ? -17.406 -6.828 -14.281 1 88.06 52 HIS B C 1
ATOM 2852 O O . HIS B 1 52 ? -18.469 -7.367 -14.57 1 88.06 52 HIS B O 1
ATOM 2858 N N . LYS B 1 53 ? -17.188 -5.605 -14.375 1 85.19 53 LYS B N 1
ATOM 2859 C CA . LYS B 1 53 ? -18.266 -4.672 -14.633 1 85.19 53 LYS B CA 1
ATOM 2860 C C . LYS B 1 53 ? -18.828 -4.848 -16.047 1 85.19 53 LYS B C 1
ATOM 2862 O O . LYS B 1 53 ? -20.031 -4.801 -16.25 1 85.19 53 LYS B O 1
ATOM 2867 N N . ILE B 1 54 ? -17.953 -5.113 -17 1 82.62 54 ILE B N 1
ATOM 2868 C CA . ILE B 1 54 ? -18.375 -5.09 -18.391 1 82.62 54 ILE B CA 1
ATOM 2869 C C . ILE B 1 54 ? -18.656 -6.512 -18.875 1 82.62 54 ILE B C 1
ATOM 2871 O O . ILE B 1 54 ? -19.594 -6.738 -19.641 1 82.62 54 ILE B O 1
ATOM 2875 N N . PHE B 1 55 ? -17.984 -7.473 -18.328 1 82 55 PHE B N 1
ATOM 2876 C CA . PHE B 1 55 ? -18.078 -8.789 -18.938 1 82 55 PHE B CA 1
ATOM 2877 C C . PHE B 1 55 ? -18.703 -9.789 -17.969 1 82 55 PHE B C 1
ATOM 2879 O O . PHE B 1 55 ? -19.516 -10.633 -18.391 1 82 55 PHE B O 1
ATOM 2886 N N . TRP B 1 56 ? -18.453 -9.656 -16.766 1 82.12 56 TRP B N 1
ATOM 2887 C CA . TRP B 1 56 ? -18.891 -10.688 -15.836 1 82.12 56 TRP B CA 1
ATOM 2888 C C . TRP B 1 56 ? -20.312 -10.422 -15.359 1 82.12 56 TRP B C 1
ATOM 2890 O O . TRP B 1 56 ? -21.156 -11.328 -15.344 1 82.12 56 TRP B O 1
ATOM 2900 N N . VAL B 1 57 ? -20.516 -9.164 -14.945 1 85.19 57 VAL B N 1
ATOM 2901 C CA . VAL B 1 57 ? -21.844 -8.82 -14.469 1 85.19 57 VAL B CA 1
ATOM 2902 C C . VAL B 1 57 ? -22.297 -7.508 -15.102 1 85.19 57 VAL B C 1
ATOM 2904 O O . VAL B 1 57 ? -22.641 -6.559 -14.398 1 85.19 57 VAL B O 1
ATOM 2907 N N . PRO B 1 58 ? -22.562 -7.555 -16.359 1 80.25 58 PRO B N 1
ATOM 2908 C CA . PRO B 1 58 ? -22.922 -6.309 -17.047 1 80.25 58 PRO B CA 1
ATOM 2909 C C . PRO B 1 58 ? -24.281 -5.785 -16.641 1 80.25 58 PRO B C 1
ATOM 2911 O O . PRO B 1 58 ? -24.562 -4.586 -16.75 1 80.25 58 PRO B O 1
ATOM 2914 N N . ASN B 1 59 ? -25.172 -6.551 -16.031 1 81.06 59 ASN B N 1
ATOM 2915 C CA . ASN B 1 59 ? -26.547 -6.129 -15.789 1 81.06 59 ASN B CA 1
ATOM 2916 C C . ASN B 1 59 ? -26.797 -5.848 -14.305 1 81.06 59 ASN B C 1
ATOM 2918 O O . ASN B 1 59 ? -27.938 -5.852 -13.844 1 81.06 59 ASN B O 1
ATOM 2922 N N . LYS B 1 60 ? -25.672 -5.586 -13.609 1 84.12 60 LYS B N 1
ATOM 2923 C CA . LYS B 1 60 ? -25.875 -5.285 -12.195 1 84.12 60 LYS B CA 1
ATOM 2924 C C . LYS B 1 60 ? -26.578 -3.941 -12.016 1 84.12 60 LYS B C 1
ATOM 2926 O O . LYS B 1 60 ? -26.188 -2.941 -12.617 1 84.12 60 LYS B O 1
ATOM 2931 N N . ILE B 1 61 ? -27.609 -3.947 -11.242 1 83.88 61 ILE B N 1
ATOM 2932 C CA . ILE B 1 61 ? -28.406 -2.754 -10.992 1 83.88 61 ILE B CA 1
ATOM 2933 C C . ILE B 1 61 ? -27.609 -1.779 -10.125 1 83.88 61 ILE B C 1
ATOM 2935 O O . ILE B 1 61 ? -27 -2.18 -9.133 1 83.88 61 ILE B O 1
ATOM 2939 N N . PRO B 1 62 ? -27.656 -0.529 -10.539 1 86.06 62 PRO B N 1
ATOM 2940 C CA . PRO B 1 62 ? -26.969 0.465 -9.719 1 86.06 62 PRO B CA 1
ATOM 2941 C C . PRO B 1 62 ? -27.578 0.601 -8.32 1 86.06 62 PRO B C 1
ATOM 2943 O O . PRO B 1 62 ? -28.781 0.431 -8.148 1 86.06 62 PRO B O 1
ATOM 2946 N N . VAL B 1 63 ? -26.734 0.89 -7.402 1 90.56 63 VAL B N 1
ATOM 2947 C CA . VAL B 1 63 ? -27.156 1.058 -6.016 1 90.56 63 VAL B CA 1
ATOM 2948 C C . VAL B 1 63 ? -27.922 2.369 -5.859 1 90.56 63 VAL B C 1
ATOM 2950 O O . VAL B 1 63 ? -27.516 3.4 -6.398 1 90.56 63 VAL B O 1
ATOM 2953 N N . ASP B 1 64 ? -29.047 2.291 -5.195 1 90.75 64 ASP B N 1
ATOM 2954 C CA . ASP B 1 64 ? -29.734 3.523 -4.816 1 90.75 64 ASP B CA 1
ATOM 2955 C C . ASP B 1 64 ? -29.047 4.191 -3.629 1 90.75 64 ASP B C 1
ATOM 2957 O O . ASP B 1 64 ? -29.219 3.77 -2.484 1 90.75 64 ASP B O 1
ATOM 2961 N N . ARG B 1 65 ? -28.422 5.25 -3.818 1 90.75 65 ARG B N 1
ATOM 2962 C CA . ARG B 1 65 ? -27.547 5.875 -2.824 1 90.75 65 ARG B CA 1
ATOM 2963 C C . ARG B 1 65 ? -28.375 6.637 -1.787 1 90.75 65 ARG B C 1
ATOM 2965 O O . ARG B 1 65 ? -27.859 6.961 -0.708 1 90.75 65 ARG B O 1
ATOM 2972 N N . SER B 1 66 ? -29.5 6.93 -2.094 1 89.81 66 SER B N 1
ATOM 2973 C CA . SER B 1 66 ? -30.297 7.793 -1.224 1 89.81 66 SER B CA 1
ATOM 2974 C C . SER B 1 66 ? -31.078 6.977 -0.205 1 89.81 66 SER B C 1
ATOM 2976 O O . SER B 1 66 ? -31.375 7.457 0.895 1 89.81 66 SER B O 1
ATOM 2978 N N . THR B 1 67 ? -31.375 5.742 -0.519 1 88.31 67 THR B N 1
ATOM 2979 C CA . THR B 1 67 ? -32.281 5.004 0.352 1 88.31 67 THR B CA 1
ATOM 2980 C C . THR B 1 67 ? -31.641 3.695 0.812 1 88.31 67 THR B C 1
ATOM 2982 O O . THR B 1 67 ? -32.281 2.893 1.491 1 88.31 67 THR B O 1
ATOM 2985 N N . CYS B 1 68 ? -30.406 3.514 0.504 1 88.06 68 CYS B N 1
ATOM 2986 C CA . CYS B 1 68 ? -29.797 2.238 0.841 1 88.06 68 CYS B CA 1
ATOM 2987 C C . CYS B 1 68 ? -29.562 2.121 2.344 1 88.06 68 CYS B C 1
ATOM 2989 O O . CYS B 1 68 ? -29.516 3.131 3.049 1 88.06 68 CYS B O 1
ATOM 2991 N N . THR B 1 69 ? -29.594 0.89 2.779 1 87.38 69 THR B N 1
ATOM 2992 C CA . THR B 1 69 ? -29.312 0.574 4.176 1 87.38 69 THR B CA 1
ATOM 2993 C C . THR B 1 69 ? -28.266 -0.525 4.285 1 87.38 69 THR B C 1
ATOM 2995 O O . THR B 1 69 ? -28.078 -1.311 3.354 1 87.38 69 THR B O 1
ATOM 2998 N N . CYS B 1 70 ? -27.578 -0.489 5.371 1 88.25 70 CYS B N 1
ATOM 2999 C CA . CYS B 1 70 ? -26.516 -1.469 5.586 1 88.25 70 CYS B CA 1
ATOM 3000 C C . CYS B 1 70 ? -26.391 -1.832 7.062 1 88.25 70 CYS B C 1
ATOM 3002 O O . CYS B 1 70 ? -25.719 -1.139 7.824 1 88.25 70 CYS B O 1
ATOM 3004 N N . SER B 1 71 ? -26.953 -2.994 7.395 1 88.44 71 SER B N 1
ATOM 3005 C CA . SER B 1 71 ? -26.875 -3.43 8.789 1 88.44 71 SER B CA 1
ATOM 3006 C C . SER B 1 71 ? -25.609 -4.234 9.039 1 88.44 71 SER B C 1
ATOM 3008 O O . SER B 1 71 ? -25.312 -4.582 10.188 1 88.44 71 SER B O 1
ATOM 3010 N N . CYS B 1 72 ? -24.859 -4.469 7.992 1 90.5 72 CYS B N 1
ATOM 3011 C CA . CYS B 1 72 ? -23.656 -5.27 8.109 1 90.5 72 CYS B CA 1
ATOM 3012 C C . CYS B 1 72 ? -22.453 -4.398 8.461 1 90.5 72 CYS B C 1
ATOM 3014 O O . CYS B 1 72 ? -21.344 -4.906 8.633 1 90.5 72 CYS B O 1
ATOM 3016 N N . PHE B 1 73 ? -22.672 -3.152 8.625 1 91.44 73 PHE B N 1
ATOM 3017 C CA . PHE B 1 73 ? -21.609 -2.199 8.93 1 91.44 73 PHE B CA 1
ATOM 3018 C C . PHE B 1 73 ? -21.609 -1.831 10.406 1 91.44 73 PHE B C 1
ATOM 3020 O O . PHE B 1 73 ? -22.625 -1.358 10.93 1 91.44 73 PHE B O 1
ATOM 3027 N N . ASP B 1 74 ? -20.438 -1.983 11.062 1 91 74 ASP B N 1
ATOM 3028 C CA . ASP B 1 74 ? -20.391 -1.758 12.5 1 91 74 ASP B CA 1
ATOM 3029 C C . ASP B 1 74 ? -20.234 -0.272 12.82 1 91 74 ASP B C 1
ATOM 3031 O O . ASP B 1 74 ? -20.438 0.149 13.961 1 91 74 ASP B O 1
ATOM 3035 N N . THR B 1 75 ? -19.734 0.577 11.836 1 90.12 75 THR B N 1
ATOM 3036 C CA . THR B 1 75 ? -19.672 2.033 11.891 1 90.12 75 THR B CA 1
ATOM 3037 C C . THR B 1 75 ? -18.609 2.488 12.883 1 90.12 75 THR B C 1
ATOM 3039 O O . THR B 1 75 ? -18.547 3.668 13.242 1 90.12 75 THR B O 1
ATOM 3042 N N . ILE B 1 76 ? -17.797 1.61 13.336 1 88.19 76 ILE B N 1
ATOM 3043 C CA . ILE B 1 76 ? -16.766 1.961 14.297 1 88.19 76 ILE B CA 1
ATOM 3044 C C . ILE B 1 76 ? -15.805 2.971 13.672 1 88.19 76 ILE B C 1
ATOM 3046 O O . ILE B 1 76 ? -15.336 3.889 14.352 1 88.19 76 ILE B O 1
ATOM 3050 N N . PHE B 1 77 ? -15.656 2.814 12.422 1 83.44 77 PHE B N 1
ATOM 3051 C CA . PHE B 1 77 ? -14.734 3.697 11.719 1 83.44 77 PHE B CA 1
ATOM 3052 C C . PHE B 1 77 ? -15.242 5.133 11.727 1 83.44 77 PHE B C 1
ATOM 3054 O O . PHE B 1 77 ? -14.453 6.078 11.719 1 83.44 77 PHE B O 1
ATOM 3061 N N . ARG B 1 78 ? -16.531 5.309 11.844 1 83.81 78 ARG B N 1
ATOM 3062 C CA . ARG B 1 78 ? -17.125 6.645 11.828 1 83.81 78 ARG B CA 1
ATOM 3063 C C . ARG B 1 78 ? -17.406 7.145 13.242 1 83.81 78 ARG B C 1
ATOM 3065 O O . ARG B 1 78 ? -17.734 8.312 13.438 1 83.81 78 ARG B O 1
ATOM 3072 N N . GLY B 1 79 ? -17.234 6.285 14.039 1 77.44 79 GLY B N 1
ATOM 3073 C CA . GLY B 1 79 ? -17.406 6.676 15.43 1 77.44 79 GLY B CA 1
ATOM 3074 C C . GLY B 1 79 ? -18.844 7.02 15.781 1 77.44 79 GLY B C 1
ATOM 3075 O O . GLY B 1 79 ? -19.766 6.285 15.43 1 77.44 79 GLY B O 1
ATOM 3076 N N . SER B 1 80 ? -18.969 8.156 16.406 1 74.44 80 SER B N 1
ATOM 3077 C CA . SER B 1 80 ? -20.25 8.516 16.984 1 74.44 80 SER B CA 1
ATOM 3078 C C . SER B 1 80 ? -21.156 9.18 15.953 1 74.44 80 SER B C 1
ATOM 3080 O O . SER B 1 80 ? -22.359 9.359 16.188 1 74.44 80 SER B O 1
ATOM 3082 N N . TYR B 1 81 ? -20.656 9.359 14.781 1 75.88 81 TYR B N 1
ATOM 3083 C CA . TYR B 1 81 ? -21.406 10.094 13.773 1 75.88 81 TYR B CA 1
ATOM 3084 C C . TYR B 1 81 ? -22.5 9.227 13.156 1 75.88 81 TYR B C 1
ATOM 3086 O O . TYR B 1 81 ? -23.484 9.734 12.633 1 75.88 81 TYR B O 1
ATOM 3094 N N . GLU B 1 82 ? -22.25 7.906 13.242 1 81.5 82 GLU B N 1
ATOM 3095 C CA . GLU B 1 82 ? -23.172 7.031 12.531 1 81.5 82 GLU B CA 1
ATOM 3096 C C . GLU B 1 82 ? -23.469 5.77 13.336 1 81.5 82 GLU B C 1
ATOM 3098 O O . GLU B 1 82 ? -22.578 5.211 13.977 1 81.5 82 GLU B O 1
ATOM 3103 N N . GLY B 1 83 ? -24.859 5.504 13.305 1 74.81 83 GLY B N 1
ATOM 3104 C CA . GLY B 1 83 ? -25.266 4.207 13.82 1 74.81 83 GLY B CA 1
ATOM 3105 C C . GLY B 1 83 ? -25.656 3.229 12.727 1 74.81 83 GLY B C 1
ATOM 3106 O O . GLY B 1 83 ? -25.641 3.57 11.547 1 74.81 83 GLY B O 1
ATOM 3107 N N . GLN B 1 84 ? -25.953 2.039 13.109 1 71.62 84 GLN B N 1
ATOM 3108 C CA . GLN B 1 84 ? -26.281 0.959 12.18 1 71.62 84 GLN B CA 1
ATOM 3109 C C . GLN B 1 84 ? -27.578 1.232 11.438 1 71.62 84 GLN B C 1
ATOM 3111 O O . GLN B 1 84 ? -27.781 0.762 10.32 1 71.62 84 GLN B O 1
ATOM 3116 N N . LYS B 1 85 ? -28.344 2.029 11.977 1 70.88 85 LYS B N 1
ATOM 3117 C CA . LYS B 1 85 ? -29.641 2.307 11.367 1 70.88 85 LYS B CA 1
ATOM 3118 C C . LYS B 1 85 ? -29.562 3.492 10.406 1 70.88 85 LYS B C 1
ATOM 3120 O O . LYS B 1 85 ? -30.328 3.57 9.438 1 70.88 85 LYS B O 1
ATOM 3125 N N . ASN B 1 86 ? -28.672 4.352 10.695 1 75.5 86 ASN B N 1
ATOM 3126 C CA . ASN B 1 86 ? -28.516 5.559 9.891 1 75.5 86 ASN B CA 1
ATOM 3127 C C . ASN B 1 86 ? -27.188 5.57 9.148 1 75.5 86 ASN B C 1
ATOM 3129 O O . ASN B 1 86 ? -26.266 6.309 9.516 1 75.5 86 ASN B O 1
ATOM 3133 N N . ILE B 1 87 ? -27.188 4.75 8.117 1 82.88 87 ILE B N 1
ATOM 3134 C CA . ILE B 1 87 ? -25.953 4.664 7.352 1 82.88 87 ILE B CA 1
ATOM 3135 C C . ILE B 1 87 ? -26.141 5.34 5.996 1 82.88 87 ILE B C 1
ATOM 3137 O O . ILE B 1 87 ? -27.078 5.023 5.262 1 82.88 87 ILE B O 1
ATOM 3141 N N . ARG B 1 88 ? -25.391 6.352 5.789 1 86.81 88 ARG B N 1
ATOM 3142 C CA . ARG B 1 88 ? -25.344 6.973 4.469 1 86.81 88 ARG B CA 1
ATOM 3143 C C . ARG B 1 88 ? -24.453 6.18 3.518 1 86.81 88 ARG B C 1
ATOM 3145 O O . ARG B 1 88 ? -23.531 5.488 3.955 1 86.81 88 ARG B O 1
ATOM 3152 N N . TYR B 1 89 ? -24.859 6.285 2.324 1 92.44 89 TYR B N 1
ATOM 3153 C CA . TYR B 1 89 ? -24.094 5.578 1.306 1 92.44 89 TYR B CA 1
ATOM 3154 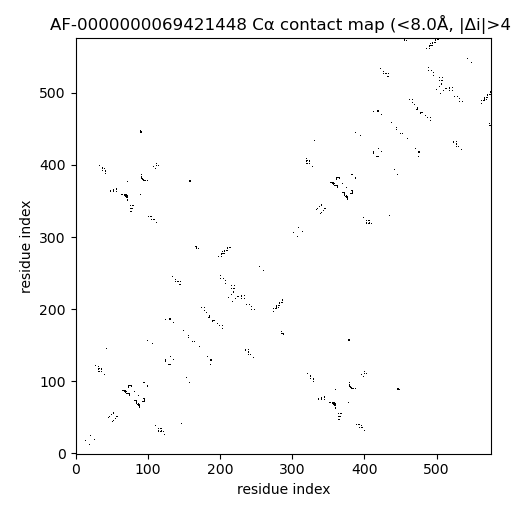C C . TYR B 1 89 ? -22.609 5.938 1.386 1 92.44 89 TYR B C 1
ATOM 3156 O O . TYR B 1 89 ? -22.25 7.102 1.573 1 92.44 89 TYR B O 1
ATOM 3164 N N . LYS B 1 90 ? -21.828 4.945 1.234 1 93.69 90 LYS B N 1
ATOM 3165 C CA . LYS B 1 90 ? -20.375 5.078 1.121 1 93.69 90 LYS B CA 1
ATOM 3166 C C . LYS B 1 90 ? -19.828 4.199 -0.003 1 93.69 90 LYS B C 1
ATOM 3168 O O . LYS B 1 90 ? -20.484 3.254 -0.436 1 93.69 90 LYS B O 1
ATOM 3173 N N . HIS B 1 91 ? -18.703 4.527 -0.415 1 95.44 91 HIS B N 1
ATOM 3174 C CA . HIS B 1 91 ? -18.094 3.75 -1.486 1 95.44 91 HIS B CA 1
ATOM 3175 C C . HIS B 1 91 ? -17.344 2.541 -0.933 1 95.44 91 HIS B C 1
ATOM 3177 O O . HIS B 1 91 ? -17.234 1.513 -1.604 1 95.44 91 HIS B O 1
ATOM 3183 N N . ILE B 1 92 ? -16.844 2.682 0.24 1 96.19 92 ILE B N 1
ATOM 3184 C CA . ILE B 1 92 ? -16.141 1.604 0.929 1 96.19 92 ILE B CA 1
ATOM 3185 C C . ILE B 1 92 ? -16.656 1.474 2.355 1 96.19 92 ILE B C 1
ATOM 3187 O O . ILE B 1 92 ? -16.797 2.473 3.066 1 96.19 92 ILE B O 1
ATOM 3191 N N . TYR B 1 93 ? -16.969 0.267 2.711 1 93.31 93 TYR B N 1
ATOM 3192 C CA . TYR B 1 93 ? -17.344 -0.107 4.07 1 93.31 93 TYR B CA 1
ATOM 3193 C C . TYR B 1 93 ? -16.375 -1.132 4.641 1 93.31 93 TYR B C 1
ATOM 3195 O O . TYR B 1 93 ? -16 -2.092 3.957 1 93.31 93 TYR B O 1
ATOM 3203 N N . PHE B 1 94 ? -15.93 -0.845 5.805 1 94.88 94 PHE B N 1
ATOM 3204 C CA . PHE B 1 94 ? -15.148 -1.894 6.449 1 94.88 94 PHE B CA 1
ATOM 3205 C C . PHE B 1 94 ? -15.469 -1.967 7.938 1 94.88 94 PHE B C 1
ATOM 3207 O O . PHE B 1 94 ? -15.695 -0.941 8.578 1 94.88 94 PHE B O 1
ATOM 3214 N N . ASN B 1 95 ? -15.555 -3.186 8.406 1 94.06 95 ASN B N 1
ATOM 3215 C CA . ASN B 1 95 ? -15.812 -3.463 9.812 1 94.06 95 ASN B CA 1
ATOM 3216 C C . ASN B 1 95 ? -14.516 -3.578 10.609 1 94.06 95 ASN B C 1
ATOM 3218 O O . ASN B 1 95 ? -13.5 -4.031 10.086 1 94.06 95 ASN B O 1
ATOM 3222 N N . SER B 1 96 ? -14.57 -3.092 11.82 1 93.69 96 SER B N 1
ATOM 3223 C CA . SER B 1 96 ? -13.398 -3.17 12.695 1 93.69 96 SER B CA 1
ATOM 3224 C C . SER B 1 96 ? -13.203 -4.582 13.234 1 93.69 96 SER B C 1
ATOM 3226 O O . SER B 1 96 ? -13.586 -4.879 14.367 1 93.69 96 SER B O 1
ATOM 3228 N N . THR B 1 97 ? -12.617 -5.477 12.484 1 94.69 97 THR B N 1
ATOM 3229 C CA . THR B 1 97 ? -12.406 -6.879 12.828 1 94.69 97 THR B CA 1
ATOM 3230 C C . THR B 1 97 ? -10.945 -7.277 12.594 1 94.69 97 THR B C 1
ATOM 3232 O O . THR B 1 97 ? -10.188 -6.535 11.961 1 94.69 97 THR B O 1
ATOM 3235 N N . GLN B 1 98 ? -10.594 -8.398 13.141 1 94.88 98 GLN B N 1
ATOM 3236 C CA .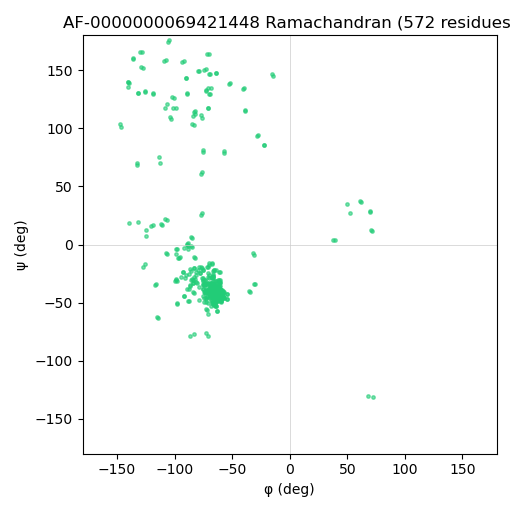 GLN B 1 98 ? -9.25 -8.93 12.922 1 94.88 98 GLN B CA 1
ATOM 3237 C C . GLN B 1 98 ? -9.031 -9.297 11.461 1 94.88 98 GLN B C 1
ATOM 3239 O O . GLN B 1 98 ? -7.922 -9.164 10.938 1 94.88 98 GLN B O 1
ATOM 3244 N N . GLU B 1 99 ? -10.078 -9.703 10.773 1 97.06 99 GLU B N 1
ATOM 3245 C CA . GLU B 1 99 ? -9.992 -10.07 9.359 1 97.06 99 GLU B CA 1
ATOM 3246 C C . GLU B 1 99 ? -9.711 -8.844 8.492 1 97.06 99 GLU B C 1
ATOM 3248 O O . GLU B 1 99 ? -8.898 -8.906 7.566 1 97.06 99 GLU B O 1
ATOM 3253 N N . THR B 1 100 ? -10.391 -7.738 8.852 1 97 100 THR B N 1
ATOM 3254 C CA . THR B 1 100 ? -10.109 -6.5 8.133 1 97 100 THR B CA 1
ATOM 3255 C C . THR B 1 100 ? -8.648 -6.094 8.305 1 97 100 THR B C 1
ATOM 3257 O O . THR B 1 100 ? -7.992 -5.688 7.344 1 97 100 THR B O 1
ATOM 3260 N N . TYR B 1 101 ? -8.234 -6.281 9.5 1 96.88 101 TYR B N 1
ATOM 3261 C CA . TYR B 1 101 ? -6.844 -5.957 9.805 1 96.88 101 TYR B CA 1
ATOM 3262 C C . TYR B 1 101 ? -5.891 -6.875 9.047 1 96.88 101 TYR B C 1
ATOM 3264 O O . TYR B 1 101 ? -4.879 -6.418 8.508 1 96.88 101 TYR B O 1
ATOM 3272 N N . ALA B 1 102 ? -6.195 -8.133 8.984 1 97.31 102 ALA B N 1
ATOM 3273 C CA . ALA B 1 102 ? -5.383 -9.102 8.25 1 97.31 102 ALA B CA 1
ATOM 3274 C C . ALA B 1 102 ? -5.324 -8.75 6.766 1 97.31 102 ALA B C 1
ATOM 3276 O O . ALA B 1 102 ? -4.266 -8.836 6.145 1 97.31 102 ALA B O 1
ATOM 3277 N N . VAL B 1 103 ? -6.422 -8.359 6.219 1 97.69 103 VAL B N 1
ATOM 3278 C CA . VAL B 1 103 ? -6.48 -7.973 4.816 1 97.69 103 VAL B CA 1
ATOM 3279 C C . VAL B 1 103 ? -5.586 -6.758 4.578 1 97.69 103 VAL B C 1
ATOM 3281 O O . VAL B 1 103 ? -4.895 -6.68 3.559 1 97.69 103 VAL B O 1
ATOM 3284 N N . TRP B 1 104 ? -5.578 -5.836 5.516 1 98.12 104 TRP B N 1
ATOM 3285 C CA . TRP B 1 104 ? -4.723 -4.656 5.418 1 98.12 104 TRP B CA 1
ATOM 3286 C C . TRP B 1 104 ? -3.252 -5.055 5.387 1 98.12 104 TRP B C 1
ATOM 3288 O O . TRP B 1 104 ? -2.498 -4.602 4.527 1 98.12 104 TRP B O 1
ATOM 3298 N N . ILE B 1 105 ? -2.879 -5.945 6.188 1 98.12 105 ILE B N 1
ATOM 3299 C CA . ILE B 1 105 ? -1.485 -6.367 6.301 1 98.12 105 ILE B CA 1
ATOM 3300 C C . ILE B 1 105 ? -1.062 -7.094 5.027 1 98.12 105 ILE B C 1
ATOM 3302 O O . ILE B 1 105 ? 0.016 -6.84 4.484 1 98.12 105 ILE B O 1
ATOM 3306 N N . ILE B 1 106 ? -1.896 -7.988 4.523 1 97.5 106 ILE B N 1
ATOM 3307 C CA . ILE B 1 106 ? -1.546 -8.742 3.326 1 97.5 106 ILE B CA 1
ATOM 3308 C C . ILE B 1 106 ? -1.486 -7.801 2.125 1 97.5 106 ILE B C 1
ATOM 3310 O O . ILE B 1 106 ? -0.658 -7.98 1.229 1 97.5 106 ILE B O 1
ATOM 3314 N N . THR B 1 107 ? -2.34 -6.797 2.143 1 98.38 107 THR B N 1
ATOM 3315 C CA . THR B 1 107 ? -2.326 -5.809 1.07 1 98.38 107 THR B CA 1
ATOM 3316 C C . THR B 1 107 ? -1.045 -4.98 1.117 1 98.38 107 THR B C 1
ATOM 3318 O O . THR B 1 107 ? -0.445 -4.695 0.078 1 98.38 107 THR B O 1
ATOM 3321 N N . LEU B 1 108 ? -0.614 -4.609 2.32 1 98.56 108 LEU B N 1
ATOM 3322 C CA . LEU B 1 108 ? 0.658 -3.91 2.463 1 98.56 108 LEU B CA 1
ATOM 3323 C C . LEU B 1 108 ? 1.804 -4.746 1.901 1 98.56 108 LEU B C 1
ATOM 3325 O O . LEU B 1 108 ? 2.664 -4.227 1.187 1 98.56 108 LEU B O 1
ATOM 3329 N N . PHE B 1 109 ? 1.771 -6.016 2.242 1 97.62 109 PHE B N 1
ATOM 3330 C CA . PHE B 1 109 ? 2.803 -6.922 1.747 1 97.62 109 PHE B CA 1
ATOM 3331 C C . PHE B 1 109 ? 2.805 -6.961 0.223 1 97.62 109 PHE B C 1
ATOM 3333 O O . PHE B 1 109 ? 3.857 -6.824 -0.405 1 97.62 109 PHE B O 1
ATOM 3340 N N . PHE B 1 110 ? 1.65 -7.105 -0.333 1 97.81 110 PHE B N 1
ATOM 3341 C CA . PHE B 1 110 ? 1.51 -7.156 -1.784 1 97.81 110 PHE B CA 1
ATOM 3342 C C . PHE B 1 110 ? 2.02 -5.871 -2.422 1 97.81 110 PHE B C 1
ATOM 3344 O O . PHE B 1 110 ? 2.783 -5.91 -3.391 1 97.81 110 PHE B O 1
ATOM 3351 N N . VAL B 1 111 ? 1.616 -4.73 -1.875 1 98.44 111 VAL B N 1
ATOM 3352 C CA . VAL B 1 111 ? 1.957 -3.43 -2.439 1 98.44 111 VAL B CA 1
ATOM 3353 C C . VAL B 1 111 ? 3.465 -3.205 -2.346 1 98.44 111 VAL B C 1
ATOM 3355 O O . VAL B 1 111 ? 4.098 -2.799 -3.322 1 98.44 111 VAL B O 1
ATOM 3358 N N . LEU B 1 112 ? 4.043 -3.527 -1.252 1 97.94 112 LEU B N 1
ATOM 3359 C CA . LEU B 1 112 ? 5.453 -3.225 -1.038 1 97.94 112 LEU B CA 1
ATOM 3360 C C . LEU B 1 112 ? 6.344 -4.184 -1.827 1 97.94 112 LEU B C 1
ATOM 3362 O O . LEU B 1 112 ? 7.367 -3.773 -2.377 1 97.94 112 LEU B O 1
ATOM 3366 N N . ILE B 1 113 ? 5.953 -5.457 -1.893 1 96.75 113 ILE B N 1
ATOM 3367 C CA . ILE B 1 113 ? 6.766 -6.395 -2.66 1 96.75 113 ILE B CA 1
ATOM 3368 C C . ILE B 1 113 ? 6.688 -6.047 -4.145 1 96.75 113 ILE B C 1
ATOM 3370 O O . ILE B 1 113 ? 7.672 -6.18 -4.875 1 96.75 113 ILE B O 1
ATOM 3374 N N . THR B 1 114 ? 5.516 -5.664 -4.613 1 97.38 114 THR B N 1
ATOM 3375 C CA . THR B 1 114 ? 5.359 -5.219 -5.992 1 97.38 114 THR B CA 1
ATOM 3376 C C . THR B 1 114 ? 6.203 -3.977 -6.258 1 97.38 114 THR B C 1
ATOM 3378 O O . THR B 1 114 ? 6.891 -3.893 -7.277 1 97.38 114 THR B O 1
ATOM 3381 N N . TYR B 1 115 ? 6.199 -3.076 -5.332 1 97 115 TYR B N 1
ATOM 3382 C CA . TYR B 1 115 ? 6.969 -1.846 -5.469 1 97 115 TYR B CA 1
ATOM 3383 C C . TYR B 1 115 ? 8.461 -2.143 -5.551 1 97 115 TYR B C 1
ATOM 3385 O O . TYR B 1 115 ? 9.156 -1.617 -6.422 1 97 115 TYR B O 1
ATOM 3393 N N . GLU B 1 116 ? 8.945 -2.973 -4.699 1 94.56 116 GLU B N 1
ATOM 3394 C CA . GLU B 1 116 ? 10.359 -3.34 -4.695 1 94.56 116 GLU B CA 1
ATOM 3395 C C . GLU B 1 116 ? 10.758 -4.035 -5.996 1 94.56 116 GLU B C 1
ATOM 3397 O O . GLU B 1 116 ? 11.867 -3.846 -6.492 1 94.56 116 GLU B O 1
ATOM 3402 N N . SER B 1 117 ? 9.859 -4.816 -6.469 1 94.19 117 SER B N 1
ATOM 3403 C CA . SER B 1 117 ? 10.141 -5.508 -7.727 1 94.19 117 SER B CA 1
ATOM 3404 C C . SER B 1 117 ? 10.234 -4.523 -8.891 1 94.19 117 SER B C 1
ATOM 3406 O O . SER B 1 117 ? 11.133 -4.625 -9.719 1 94.19 117 SER B O 1
ATOM 3408 N N . ILE B 1 118 ? 9.359 -3.594 -8.914 1 94.19 118 ILE B N 1
ATOM 3409 C CA . ILE B 1 118 ? 9.359 -2.592 -9.977 1 94.19 118 ILE B CA 1
ATOM 3410 C C . ILE B 1 118 ? 10.617 -1.734 -9.875 1 94.19 118 ILE B C 1
ATOM 3412 O O . ILE B 1 118 ? 11.258 -1.449 -10.891 1 94.19 118 ILE B O 1
ATOM 3416 N N . LYS B 1 119 ? 10.93 -1.347 -8.703 1 90.94 119 LYS B N 1
ATOM 3417 C CA . LYS B 1 119 ? 12.148 -0.575 -8.492 1 90.94 119 LYS B CA 1
ATOM 3418 C C . LYS B 1 119 ? 13.375 -1.353 -8.961 1 90.94 119 LYS B C 1
ATOM 3420 O O . LYS B 1 119 ? 14.266 -0.792 -9.602 1 90.94 119 LYS B O 1
ATOM 3425 N N . TYR B 1 120 ? 13.406 -2.582 -8.641 1 89.69 120 TYR B N 1
ATOM 3426 C CA . TYR B 1 120 ? 14.523 -3.432 -9.023 1 89.69 120 TYR B CA 1
ATOM 3427 C C . TYR B 1 120 ? 14.641 -3.52 -10.539 1 89.69 120 TYR B C 1
ATOM 3429 O O . TYR B 1 120 ? 15.734 -3.373 -11.094 1 89.69 120 TYR B O 1
ATOM 3437 N N . ILE B 1 121 ? 13.547 -3.746 -11.164 1 89.69 121 ILE B N 1
ATOM 3438 C CA . ILE B 1 121 ? 13.531 -3.875 -12.617 1 89.69 121 ILE B CA 1
ATOM 3439 C C . ILE B 1 121 ? 13.984 -2.564 -13.258 1 89.69 121 ILE B C 1
ATOM 3441 O O . ILE B 1 121 ? 14.781 -2.568 -14.203 1 89.69 121 ILE B O 1
ATOM 3445 N N . TYR B 1 122 ? 13.477 -1.521 -12.742 1 86.69 122 TYR B N 1
ATOM 3446 C CA . TYR B 1 122 ? 13.852 -0.215 -13.273 1 86.69 122 TYR B CA 1
ATOM 3447 C C . TYR B 1 122 ? 15.352 0.014 -13.133 1 86.69 122 TYR B C 1
ATOM 3449 O O . TYR B 1 122 ? 16.016 0.463 -14.078 1 86.69 122 TYR B O 1
ATOM 3457 N N . ASN B 1 123 ? 15.844 -0.252 -11.992 1 80.62 123 ASN B N 1
ATOM 3458 C CA . ASN B 1 123 ? 17.266 -0.032 -11.727 1 80.62 123 ASN B CA 1
ATOM 3459 C C . ASN B 1 123 ? 18.141 -0.975 -12.547 1 80.62 123 ASN B C 1
ATOM 3461 O O . ASN B 1 123 ? 19.281 -0.654 -12.859 1 80.62 123 ASN B O 1
ATOM 3465 N N . THR B 1 124 ? 17.625 -2.078 -12.859 1 78.69 124 THR B N 1
ATOM 3466 C CA . THR B 1 124 ? 18.375 -3.045 -13.664 1 78.69 124 THR B CA 1
ATOM 3467 C C . THR B 1 124 ? 18.25 -2.715 -15.148 1 78.69 124 THR B C 1
ATOM 3469 O O . THR B 1 124 ? 19.203 -2.887 -15.906 1 78.69 124 THR B O 1
ATOM 3472 N N . LEU B 1 125 ? 17.062 -2.346 -15.609 1 74.06 125 LEU B N 1
ATOM 3473 C CA . LEU B 1 125 ? 16.781 -2.059 -17.016 1 74.06 125 LEU B CA 1
ATOM 3474 C C . LEU B 1 125 ? 17.438 -0.753 -17.438 1 74.06 125 LEU B C 1
ATOM 3476 O O . LEU B 1 125 ? 18.016 -0.671 -18.531 1 74.06 125 LEU B O 1
ATOM 3480 N N . PHE B 1 126 ? 17.219 0.466 -16.922 1 65.75 126 PHE B N 1
ATOM 3481 C CA . PHE B 1 126 ? 17.453 1.781 -17.5 1 65.75 126 PHE B CA 1
ATOM 3482 C C . PHE B 1 126 ? 18.891 2.223 -17.281 1 65.75 126 PHE B C 1
ATOM 3484 O O . PHE B 1 126 ? 19.453 2.971 -18.078 1 65.75 126 PHE B O 1
ATOM 3491 N N . PRO B 1 127 ? 19.859 1.98 -16.312 1 62.94 127 PRO B N 1
ATOM 3492 C CA . PRO B 1 127 ? 21.078 2.707 -16.656 1 62.94 127 PRO B CA 1
ATOM 3493 C C . PRO B 1 127 ? 21.891 1.999 -17.75 1 62.94 127 PRO B C 1
ATOM 3495 O O . PRO B 1 127 ? 22.469 2.654 -18.609 1 62.94 127 PRO B O 1
ATOM 3498 N N . GLN B 1 128 ? 22 0.805 -17.859 1 65.5 128 GLN B N 1
ATOM 3499 C CA . GLN B 1 128 ? 22.938 0.214 -18.797 1 65.5 128 GLN B CA 1
ATOM 3500 C C . GLN B 1 128 ? 22.328 -1.004 -19.5 1 65.5 128 GLN B C 1
ATOM 3502 O O . GLN B 1 128 ? 23.047 -1.759 -20.172 1 65.5 128 GLN B O 1
ATOM 3507 N N . LEU B 1 129 ? 20.844 -1.076 -19.438 1 73.75 129 LEU B N 1
ATOM 3508 C CA . LEU B 1 129 ? 20.094 -2.125 -20.141 1 73.75 129 LEU B CA 1
ATOM 3509 C C . LEU B 1 129 ? 20.688 -3.5 -19.828 1 73.75 129 LEU B C 1
ATOM 3511 O O . LEU B 1 129 ? 20.922 -4.297 -20.734 1 73.75 129 LEU B O 1
ATOM 3515 N N . HIS B 1 130 ? 21.141 -3.729 -18.734 1 84.38 130 HIS B N 1
ATOM 3516 C CA . HIS B 1 130 ? 21.625 -5.027 -18.281 1 84.38 130 HIS B CA 1
ATOM 3517 C C . HIS B 1 130 ? 20.469 -5.953 -17.922 1 84.38 130 HIS B C 1
ATOM 3519 O O . HIS B 1 130 ? 20.359 -6.406 -16.781 1 84.38 130 HIS B O 1
ATOM 3525 N N . VAL B 1 131 ? 19.641 -6.195 -19 1 89.69 131 VAL B N 1
ATOM 3526 C CA . VAL B 1 131 ? 18.469 -7 -18.672 1 89.69 131 VAL B CA 1
ATOM 3527 C C . VAL B 1 131 ? 18.406 -8.211 -19.609 1 89.69 131 VAL B C 1
ATOM 3529 O O . VAL B 1 131 ? 18.672 -8.102 -20.797 1 89.69 131 VAL B O 1
ATOM 3532 N N . ARG B 1 132 ? 18.203 -9.312 -19.062 1 92.06 132 ARG B N 1
ATOM 3533 C CA . ARG B 1 132 ? 17.875 -10.523 -19.812 1 92.06 132 ARG B CA 1
ATOM 3534 C C . ARG B 1 132 ? 16.391 -10.578 -20.141 1 92.06 132 ARG B C 1
ATOM 3536 O O . ARG B 1 132 ? 15.562 -10.82 -19.25 1 92.06 132 ARG B O 1
ATOM 3543 N N . LEU B 1 133 ? 16.047 -10.469 -21.375 1 91.25 133 LEU B N 1
ATOM 3544 C CA . LEU B 1 133 ? 14.664 -10.289 -21.812 1 91.25 133 LEU B CA 1
ATOM 3545 C C . LEU B 1 133 ? 13.844 -11.547 -21.547 1 91.25 133 LEU B C 1
ATOM 3547 O O . LEU B 1 133 ? 12.656 -11.461 -21.234 1 91.25 133 LEU B O 1
ATOM 3551 N N . GLU B 1 134 ? 14.445 -12.664 -21.672 1 93.75 134 GLU B N 1
ATOM 3552 C CA . GLU B 1 134 ? 13.734 -13.914 -21.438 1 93.75 134 GLU B CA 1
ATOM 3553 C C . GLU B 1 134 ? 13.266 -14.023 -20 1 93.75 134 GLU B C 1
ATOM 3555 O O . GLU B 1 134 ? 12.133 -14.43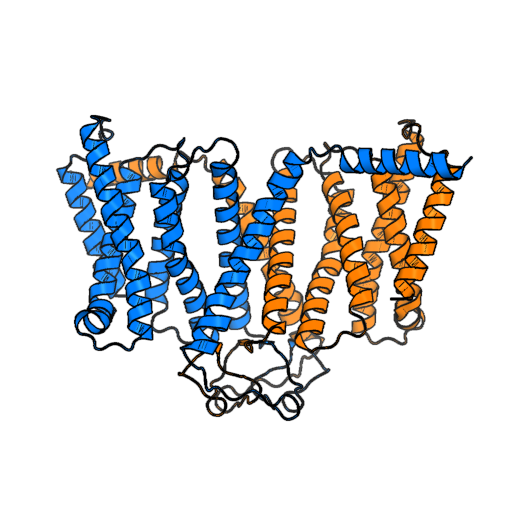 -19.734 1 93.75 134 GLU B O 1
ATOM 3560 N N . MET B 1 135 ? 14.195 -13.586 -19.109 1 94.5 135 MET B N 1
ATOM 3561 C CA . MET B 1 135 ? 13.844 -13.648 -17.703 1 94.5 135 MET B CA 1
ATOM 3562 C C . MET B 1 135 ? 12.828 -12.562 -17.344 1 94.5 135 MET B C 1
ATOM 3564 O O . MET B 1 135 ? 11.945 -12.781 -16.516 1 94.5 135 MET B O 1
ATOM 3568 N N . LEU B 1 136 ? 12.969 -11.477 -17.984 1 94.5 136 LEU B N 1
ATOM 3569 C CA . LEU B 1 136 ? 12 -10.406 -17.766 1 94.5 136 LEU B CA 1
ATOM 3570 C C . LEU B 1 136 ? 10.609 -10.844 -18.219 1 94.5 136 LEU B C 1
ATOM 3572 O O . LEU B 1 136 ? 9.609 -10.539 -17.562 1 94.5 136 LEU B O 1
ATOM 3576 N N . PHE B 1 137 ? 10.594 -11.523 -19.328 1 96.5 137 PHE B N 1
ATOM 3577 C CA . PHE B 1 137 ? 9.336 -12.047 -19.844 1 96.5 137 PHE B CA 1
ATOM 3578 C C . PHE B 1 137 ? 8.711 -13.016 -18.844 1 96.5 137 PHE B C 1
ATOM 3580 O O . PHE B 1 137 ? 7.516 -12.945 -18.562 1 96.5 137 PHE B O 1
ATOM 3587 N N . LEU B 1 138 ? 9.5 -13.875 -18.312 1 97.38 138 LEU B N 1
ATOM 3588 C CA . LEU B 1 138 ? 9.016 -14.844 -17.328 1 97.38 138 LEU B CA 1
ATOM 3589 C C . LEU B 1 138 ? 8.5 -14.133 -16.094 1 97.38 138 LEU B C 1
ATOM 3591 O O . LEU B 1 138 ? 7.496 -14.547 -15.508 1 97.38 138 LEU B O 1
ATOM 3595 N N . PHE B 1 139 ? 9.188 -13.125 -15.727 1 96.56 139 PHE B N 1
ATOM 3596 C CA . PHE B 1 139 ? 8.742 -12.359 -14.57 1 96.56 139 PHE B CA 1
ATOM 3597 C C . PHE B 1 139 ? 7.41 -11.68 -14.844 1 96.56 139 PHE B C 1
ATOM 3599 O O . PHE B 1 139 ? 6.512 -11.688 -14.008 1 96.56 139 PHE B O 1
ATOM 3606 N N . ALA B 1 140 ? 7.254 -11.141 -16.031 1 96.06 140 ALA B N 1
ATOM 3607 C CA . ALA B 1 140 ? 6.055 -10.406 -16.422 1 96.06 140 ALA B CA 1
ATOM 3608 C C . ALA B 1 140 ? 4.84 -11.328 -16.5 1 96.06 140 ALA B C 1
ATOM 3610 O O . ALA B 1 140 ? 3.744 -10.961 -16.062 1 96.06 140 ALA B O 1
ATOM 3611 N N . ILE B 1 141 ? 5.016 -12.445 -16.938 1 97 141 ILE B N 1
ATOM 3612 C CA . ILE B 1 141 ? 3.891 -13.359 -17.125 1 97 141 ILE B CA 1
ATOM 3613 C C . ILE B 1 141 ? 3.393 -13.844 -15.773 1 97 141 ILE B C 1
ATOM 3615 O O . ILE B 1 141 ? 2.256 -14.312 -15.648 1 97 141 ILE B O 1
ATOM 3619 N N . ASN B 1 142 ? 4.238 -13.727 -14.75 1 97.06 142 ASN B N 1
ATOM 3620 C CA . ASN B 1 142 ? 3.865 -14.148 -13.398 1 97.06 142 ASN B CA 1
ATOM 3621 C C . ASN B 1 142 ? 3.102 -13.055 -12.656 1 97.06 142 ASN B C 1
ATOM 3623 O O . ASN B 1 142 ? 2.707 -13.242 -11.508 1 97.06 142 ASN B O 1
ATOM 3627 N N . ILE B 1 143 ? 2.799 -12 -13.297 1 96.12 143 ILE B N 1
ATOM 3628 C CA . ILE B 1 143 ? 2.049 -10.914 -12.672 1 96.12 143 ILE B CA 1
ATOM 3629 C C . ILE B 1 143 ? 0.642 -11.391 -12.32 1 96.12 143 ILE B C 1
ATOM 3631 O O . ILE B 1 143 ? 0.149 -11.133 -11.219 1 96.12 143 ILE B O 1
ATOM 3635 N N . TYR B 1 144 ? 0.052 -12.133 -13.195 1 96 144 TYR B N 1
ATOM 3636 C CA . TYR B 1 144 ? -1.323 -12.57 -12.977 1 96 144 TYR B CA 1
ATOM 3637 C C . TYR B 1 144 ? -1.414 -13.516 -11.789 1 96 144 TYR B C 1
ATOM 3639 O O . TYR B 1 144 ? -2.217 -13.305 -10.883 1 96 144 TYR B O 1
ATOM 3647 N N . PRO B 1 145 ? -0.599 -14.539 -11.703 1 96.62 145 PRO B N 1
ATOM 3648 C CA . PRO B 1 145 ? -0.675 -15.414 -10.531 1 96.62 145 PRO B CA 1
ATOM 3649 C C . PRO B 1 145 ? -0.465 -14.664 -9.219 1 96.62 145 PRO B C 1
ATOM 3651 O O . PRO B 1 145 ? -1.135 -14.961 -8.227 1 96.62 145 PRO B O 1
ATOM 3654 N N . HIS B 1 146 ? 0.454 -13.75 -9.188 1 97.38 146 HIS B N 1
ATOM 3655 C CA . HIS B 1 146 ? 0.707 -13 -7.969 1 97.38 146 HIS B CA 1
ATOM 3656 C C . HIS B 1 146 ? -0.49 -12.125 -7.598 1 97.38 146 HIS B C 1
ATOM 3658 O O . HIS B 1 146 ? -0.899 -12.086 -6.438 1 97.38 146 HIS B O 1
ATOM 3664 N N . TYR B 1 147 ? -1.014 -11.453 -8.57 1 97.25 147 TYR B N 1
ATOM 3665 C CA . TYR B 1 147 ? -2.182 -10.617 -8.328 1 97.25 147 TYR B CA 1
ATOM 3666 C C . TYR B 1 147 ? -3.381 -11.453 -7.906 1 97.25 147 TYR B C 1
ATOM 3668 O O . TYR B 1 147 ? -4.078 -11.117 -6.949 1 97.25 147 TYR B O 1
ATOM 3676 N N . TYR B 1 148 ? -3.594 -12.5 -8.609 1 95.25 148 TYR B N 1
ATOM 3677 C CA . TYR B 1 148 ? -4.688 -13.414 -8.297 1 95.25 148 TYR B CA 1
ATOM 3678 C C . TYR B 1 148 ? -4.551 -13.961 -6.887 1 95.25 148 TYR B C 1
ATOM 3680 O O . TYR B 1 148 ? -5.543 -14.094 -6.164 1 95.25 148 TYR B O 1
ATOM 3688 N N . SER B 1 149 ? -3.359 -14.281 -6.527 1 96 149 SER B N 1
ATOM 3689 C CA . SER B 1 149 ? -3.115 -14.828 -5.195 1 96 149 SER B CA 1
ATOM 3690 C C . SER B 1 149 ? -3.475 -13.82 -4.109 1 96 149 SER B C 1
ATOM 3692 O O . SER B 1 149 ? -4.094 -14.172 -3.104 1 96 149 SER B O 1
ATOM 3694 N N . TRP B 1 150 ? -3.023 -12.57 -4.305 1 96.38 150 TRP B N 1
ATOM 3695 C CA . TRP B 1 150 ? -3.395 -11.531 -3.346 1 96.38 150 TRP B CA 1
ATOM 3696 C C . TRP B 1 150 ? -4.91 -11.383 -3.262 1 96.38 150 TRP B C 1
ATOM 3698 O O . TRP B 1 150 ? -5.473 -11.328 -2.166 1 96.38 150 TRP B O 1
ATOM 3708 N N . TRP B 1 151 ? -5.52 -11.391 -4.379 1 94.5 151 TRP B N 1
ATOM 3709 C CA . TRP B 1 151 ? -6.969 -11.234 -4.441 1 94.5 151 TRP B CA 1
ATOM 3710 C C . TRP B 1 151 ? -7.672 -12.414 -3.781 1 94.5 151 TRP B C 1
ATOM 3712 O O . TRP B 1 151 ? -8.68 -12.242 -3.092 1 94.5 151 TRP B O 1
ATOM 3722 N N . CYS B 1 152 ? -7.188 -13.57 -3.943 1 93.69 152 CYS B N 1
ATOM 3723 C CA . CYS B 1 152 ? -7.762 -14.766 -3.336 1 93.69 152 CYS B CA 1
ATOM 3724 C C . CYS B 1 152 ? -7.633 -14.727 -1.818 1 93.69 152 CYS B C 1
ATOM 3726 O O . CYS B 1 15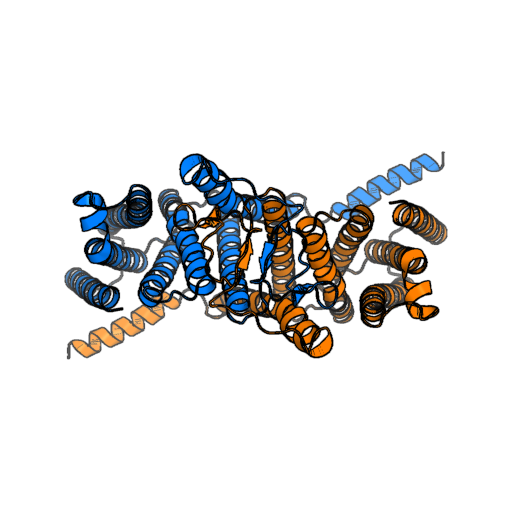2 ? -8.586 -15.031 -1.102 1 93.69 152 CYS B O 1
ATOM 3728 N N . LEU B 1 153 ? -6.488 -14.328 -1.381 1 95.62 153 LEU B N 1
ATOM 3729 C CA . LEU B 1 153 ? -6.293 -14.219 0.061 1 95.62 153 LEU B CA 1
ATOM 3730 C C . LEU B 1 153 ? -7.227 -13.172 0.656 1 95.62 153 LEU B C 1
ATOM 3732 O O . LEU B 1 153 ? -7.82 -13.391 1.714 1 95.62 153 LEU B O 1
ATOM 3736 N N . PHE B 1 154 ? -7.312 -12.078 -0.043 1 95.75 154 PHE B N 1
ATOM 3737 C CA . PHE B 1 154 ? -8.25 -11.031 0.354 1 95.75 154 PHE B CA 1
ATOM 3738 C C . PHE B 1 154 ? -9.664 -11.586 0.483 1 95.75 154 PHE B C 1
ATOM 3740 O O . PHE B 1 154 ? -10.312 -11.398 1.51 1 95.75 154 PHE B O 1
ATOM 3747 N N . SER B 1 155 ? -10.078 -12.328 -0.482 1 93.56 155 SER B N 1
ATOM 3748 C CA . SER B 1 155 ? -11.438 -12.852 -0.52 1 93.56 155 SER B CA 1
ATOM 3749 C C . SER B 1 155 ? -11.648 -13.906 0.561 1 93.56 155 SER B C 1
ATOM 3751 O O . SER B 1 155 ? -12.68 -13.906 1.237 1 93.56 155 SER B O 1
ATOM 3753 N N . TYR B 1 156 ? -10.688 -14.773 0.737 1 95.44 156 TYR B N 1
ATOM 3754 C CA . TYR B 1 156 ? -10.805 -15.82 1.743 1 95.44 156 TYR B CA 1
ATOM 3755 C C . TYR B 1 156 ? -10.953 -15.227 3.139 1 95.44 156 TYR B C 1
ATOM 3757 O O . TYR B 1 156 ? -11.844 -15.617 3.895 1 95.44 156 TYR B O 1
ATOM 3765 N N . ILE B 1 157 ? -10.148 -14.273 3.406 1 96.5 157 ILE B N 1
ATOM 3766 C CA . ILE B 1 157 ? -10.164 -13.648 4.727 1 96.5 157 ILE B CA 1
ATOM 3767 C C . ILE B 1 157 ? -11.422 -12.805 4.887 1 96.5 157 ILE B C 1
ATOM 3769 O O . ILE B 1 157 ? -12.07 -12.836 5.934 1 96.5 157 ILE B O 1
ATOM 3773 N N . ASN B 1 158 ? -11.75 -12.156 3.85 1 95.5 158 ASN B N 1
ATOM 3774 C CA . ASN B 1 158 ? -12.891 -11.25 3.875 1 95.5 158 ASN B CA 1
ATOM 3775 C C . ASN B 1 158 ? -14.211 -12 4.059 1 95.5 158 ASN B C 1
ATOM 3777 O O . ASN B 1 158 ? -15.148 -11.477 4.652 1 95.5 158 ASN B O 1
ATOM 3781 N N . GLU B 1 159 ? -14.266 -13.211 3.6 1 92.94 159 GLU B N 1
ATOM 3782 C CA . GLU B 1 159 ? -15.508 -13.984 3.635 1 92.94 159 GLU B CA 1
ATOM 3783 C C . GLU B 1 159 ? -15.453 -15.07 4.707 1 92.94 159 GLU B C 1
ATOM 3785 O O . GLU B 1 159 ? -16.453 -15.719 4.992 1 92.94 159 GLU B O 1
ATOM 3790 N N . GLY B 1 160 ? -14.336 -15.234 5.258 1 91.56 160 GLY B N 1
ATOM 3791 C CA . GLY B 1 160 ? -14.18 -16.312 6.23 1 91.56 160 GLY B CA 1
ATOM 3792 C C . GLY B 1 160 ? -14.219 -17.688 5.605 1 91.56 160 GLY B C 1
ATOM 3793 O O . GLY B 1 160 ? -14.766 -18.625 6.188 1 91.56 160 GLY B O 1
ATOM 3794 N N . PHE B 1 161 ? -13.805 -17.766 4.367 1 89.06 161 PHE B N 1
ATOM 3795 C CA . PHE B 1 161 ? -13.75 -19.031 3.635 1 89.06 161 PHE B CA 1
ATOM 3796 C C . PHE B 1 161 ? -12.312 -19.531 3.543 1 89.06 161 PHE B C 1
ATOM 3798 O O . PHE B 1 161 ? -11.539 -19.062 2.711 1 89.06 161 PHE B O 1
ATOM 3805 N N . TYR B 1 162 ? -12.039 -20.656 4.305 1 89.81 162 TYR B N 1
ATOM 3806 C CA . TYR B 1 162 ? -10.641 -21.047 4.43 1 89.81 162 TYR B CA 1
ATOM 3807 C C . TYR B 1 162 ? -10.414 -22.453 3.893 1 89.81 162 TYR B C 1
ATOM 3809 O O . TYR B 1 162 ? -9.344 -23.031 4.082 1 89.81 162 TYR B O 1
ATOM 3817 N N . LEU B 1 163 ? -11.305 -22.984 3.148 1 86.38 163 LEU B N 1
ATOM 3818 C CA . LEU B 1 163 ? -11.234 -24.359 2.67 1 86.38 163 LEU B CA 1
ATOM 3819 C C . LEU B 1 163 ? -9.977 -24.578 1.846 1 86.38 163 LEU B C 1
ATOM 3821 O O . LEU B 1 163 ? -9.328 -25.625 1.967 1 86.38 163 LEU B O 1
ATOM 3825 N N . TYR B 1 164 ? -9.594 -23.656 1.047 1 87.31 164 TYR B N 1
ATOM 3826 C CA . TYR B 1 164 ? -8.461 -23.828 0.137 1 87.31 164 TYR B CA 1
ATOM 3827 C C . TYR B 1 164 ? -7.297 -22.938 0.553 1 87.31 164 TYR B C 1
ATOM 3829 O O . TYR B 1 164 ? -6.383 -22.703 -0.239 1 87.31 164 TYR B O 1
ATOM 3837 N N . PHE B 1 165 ? -7.352 -22.5 1.745 1 91.06 165 PHE B N 1
ATOM 3838 C CA . PHE B 1 165 ? -6.379 -21.516 2.213 1 91.06 165 PHE B CA 1
ATOM 3839 C C . PHE B 1 165 ? -4.973 -22.109 2.203 1 91.06 165 PHE B C 1
ATOM 3841 O O . PHE B 1 165 ? -4.035 -21.484 1.702 1 91.06 165 PHE B O 1
ATOM 3848 N N . SER B 1 166 ? -4.824 -23.328 2.701 1 90.62 166 SER B N 1
ATOM 3849 C CA . SER B 1 166 ? -3.508 -23.953 2.771 1 90.62 166 SER B CA 1
ATOM 3850 C C . SER B 1 166 ? -2.967 -24.266 1.379 1 90.62 166 SER B C 1
ATOM 3852 O O . SER B 1 166 ? -1.782 -24.047 1.107 1 90.62 166 SER B O 1
ATOM 3854 N N . HIS B 1 167 ? -3.818 -24.703 0.571 1 90.62 167 HIS B N 1
ATOM 3855 C CA . HIS B 1 167 ? -3.459 -25.016 -0.809 1 90.62 167 HIS B CA 1
ATOM 3856 C C . HIS B 1 167 ? -2.971 -23.766 -1.54 1 90.62 167 HIS B C 1
ATOM 3858 O O . HIS B 1 167 ? -1.924 -23.797 -2.191 1 90.62 167 HIS B O 1
ATOM 3864 N N . HIS B 1 168 ? -3.688 -22.766 -1.361 1 92.19 168 HIS B N 1
ATOM 3865 C CA . HIS B 1 168 ? -3.33 -21.516 -2.023 1 92.19 168 HIS B CA 1
ATOM 3866 C C . HIS B 1 168 ? -2.057 -20.922 -1.43 1 92.19 168 HIS B C 1
ATOM 3868 O O . HIS B 1 168 ? -1.231 -20.359 -2.154 1 92.19 168 HIS B O 1
ATOM 3874 N N . THR B 1 169 ? -1.945 -21.031 -0.172 1 93.69 169 THR B N 1
ATOM 3875 C CA . THR B 1 169 ? -0.744 -20.531 0.487 1 93.69 169 THR B CA 1
ATOM 3876 C C . THR B 1 169 ? 0.497 -21.25 -0.03 1 93.69 169 THR B C 1
ATOM 3878 O O . THR B 1 169 ? 1.545 -20.641 -0.228 1 93.69 169 THR B O 1
ATOM 3881 N N . PHE B 1 170 ? 0.375 -22.516 -0.272 1 94.62 170 PHE B N 1
ATOM 3882 C CA . PHE B 1 170 ? 1.457 -23.297 -0.853 1 94.62 170 PHE B CA 1
ATOM 3883 C C . PHE B 1 170 ? 1.877 -22.719 -2.201 1 94.62 170 PHE B C 1
ATOM 3885 O O . PHE B 1 170 ? 3.066 -22.516 -2.451 1 94.62 170 PHE B O 1
ATOM 3892 N N . PHE B 1 171 ? 0.97 -22.391 -3.012 1 95.06 171 PHE B N 1
ATOM 3893 C CA . PHE B 1 171 ? 1.248 -21.844 -4.332 1 95.06 171 PHE B CA 1
ATOM 3894 C C . PHE B 1 171 ? 1.866 -20.453 -4.215 1 95.06 171 PHE B C 1
ATOM 3896 O O . PHE B 1 171 ? 2.775 -20.109 -4.969 1 95.06 171 PHE B O 1
ATOM 3903 N N . ILE B 1 172 ? 1.425 -19.703 -3.291 1 96.06 172 ILE B N 1
ATOM 3904 C CA . ILE B 1 172 ? 1.921 -18.344 -3.115 1 96.06 172 ILE B CA 1
ATOM 3905 C C . ILE B 1 172 ? 3.4 -18.375 -2.74 1 96.06 172 ILE B C 1
ATOM 3907 O O . ILE B 1 172 ? 4.223 -17.703 -3.363 1 96.06 172 ILE B O 1
ATOM 3911 N N . ILE B 1 173 ? 3.709 -19.156 -1.786 1 95.62 173 ILE B N 1
ATOM 3912 C CA . ILE B 1 173 ? 5.074 -19.219 -1.271 1 95.62 173 ILE B CA 1
ATOM 3913 C C . ILE B 1 173 ? 6.016 -19.719 -2.361 1 95.62 173 ILE B C 1
ATOM 3915 O O . ILE B 1 173 ? 7.078 -19.141 -2.59 1 95.62 173 ILE B O 1
ATOM 3919 N N . THR B 1 174 ? 5.66 -20.75 -3.02 1 96.62 174 THR B N 1
ATOM 3920 C CA . THR B 1 174 ? 6.52 -21.344 -4.043 1 96.62 174 THR B CA 1
ATOM 3921 C C . THR B 1 174 ? 6.633 -20.406 -5.25 1 96.62 174 THR B C 1
ATOM 3923 O O . THR B 1 174 ? 7.699 -20.297 -5.855 1 96.62 174 THR B O 1
ATOM 3926 N N . GLU B 1 175 ? 5.555 -19.75 -5.562 1 97.12 175 GLU B N 1
ATOM 3927 C CA . GLU B 1 175 ? 5.594 -18.781 -6.652 1 97.12 175 GLU B CA 1
ATOM 3928 C C . GLU B 1 175 ? 6.523 -17.609 -6.324 1 97.12 175 GLU B C 1
ATOM 3930 O O . GLU B 1 175 ? 7.211 -17.094 -7.207 1 97.12 175 GLU B O 1
ATOM 3935 N N . LEU B 1 176 ? 6.5 -17.219 -5.125 1 96.38 176 LEU B N 1
ATOM 3936 C CA . LEU B 1 176 ? 7.395 -16.141 -4.699 1 96.38 176 LEU B CA 1
ATOM 3937 C C . LEU B 1 176 ? 8.852 -16.562 -4.836 1 96.38 176 LEU B C 1
ATOM 3939 O O . LEU B 1 176 ? 9.695 -15.773 -5.246 1 96.38 176 LEU B O 1
ATOM 3943 N N . ILE B 1 177 ? 9.117 -17.734 -4.539 1 95.56 177 ILE B N 1
ATOM 3944 C CA . ILE B 1 177 ? 10.469 -18.266 -4.656 1 95.56 177 ILE B CA 1
ATOM 3945 C C . ILE B 1 177 ? 10.898 -18.266 -6.125 1 95.56 177 ILE B C 1
ATOM 3947 O O . ILE B 1 177 ? 11.984 -17.797 -6.457 1 95.56 177 ILE B O 1
ATOM 3951 N N . VAL B 1 178 ? 10.031 -18.734 -6.957 1 97.19 178 VAL B N 1
ATOM 3952 C CA . VAL B 1 178 ? 10.312 -18.766 -8.391 1 97.19 178 VAL B CA 1
ATOM 3953 C C . VAL B 1 178 ? 10.562 -17.359 -8.898 1 97.19 178 VAL B C 1
ATOM 3955 O O . VAL B 1 178 ? 11.555 -17.109 -9.594 1 97.19 178 VAL B O 1
ATOM 3958 N N . SER B 1 179 ? 9.703 -16.469 -8.508 1 96.94 179 SER B N 1
ATOM 3959 C CA . SER B 1 179 ? 9.805 -15.086 -8.969 1 96.94 179 SER B CA 1
ATOM 3960 C C . SER B 1 179 ? 11.086 -14.438 -8.469 1 96.94 179 SER B C 1
ATOM 3962 O O . SER B 1 179 ? 11.688 -13.609 -9.164 1 96.94 179 SER B O 1
ATOM 3964 N N . ALA B 1 180 ? 11.5 -14.766 -7.293 1 93.44 180 ALA B N 1
ATOM 3965 C CA . ALA B 1 180 ? 12.75 -14.234 -6.758 1 93.44 180 ALA B CA 1
ATOM 3966 C C . ALA B 1 180 ? 13.945 -14.688 -7.59 1 93.44 180 ALA B C 1
ATOM 3968 O O . ALA B 1 180 ? 14.82 -13.883 -7.922 1 93.44 180 ALA B O 1
ATOM 3969 N N . PHE B 1 181 ? 13.953 -15.953 -7.938 1 94.81 181 PHE B N 1
ATOM 3970 C CA . PHE B 1 181 ? 15.031 -16.484 -8.766 1 94.81 181 PHE B CA 1
ATOM 3971 C C . PHE B 1 181 ? 15.031 -15.828 -10.141 1 94.81 181 PHE B C 1
ATOM 3973 O O . PHE B 1 181 ? 16.078 -15.414 -10.641 1 94.81 181 PHE B O 1
ATOM 3980 N N . VAL B 1 182 ? 13.867 -15.711 -10.664 1 96.25 182 VAL B N 1
ATOM 3981 C CA . VAL B 1 182 ? 13.727 -15.148 -12 1 96.25 182 VAL B CA 1
ATOM 3982 C C . VAL B 1 182 ? 14.141 -13.68 -11.992 1 96.25 182 VAL B C 1
ATOM 3984 O O . VAL B 1 182 ? 14.867 -13.219 -12.875 1 96.25 182 VAL B O 1
ATOM 3987 N N . LEU B 1 183 ? 13.734 -13.008 -11.023 1 93.69 183 LEU B N 1
ATOM 3988 C CA . LEU B 1 183 ? 14.078 -11.594 -10.906 1 93.69 183 LEU B CA 1
ATOM 3989 C C . LEU B 1 183 ? 15.586 -11.414 -10.758 1 93.69 183 LEU B C 1
ATOM 3991 O O . LEU B 1 183 ? 16.172 -10.508 -11.359 1 93.69 183 LEU B O 1
ATOM 3995 N N . ASN B 1 184 ? 16.188 -12.211 -9.992 1 91.06 184 ASN B N 1
ATOM 3996 C CA . ASN B 1 184 ? 17.641 -12.172 -9.852 1 91.06 184 ASN B CA 1
ATOM 3997 C C . ASN B 1 184 ? 18.344 -12.383 -11.188 1 91.06 184 ASN B C 1
ATOM 3999 O O . ASN B 1 184 ? 19.297 -11.688 -11.508 1 91.06 184 ASN B O 1
ATOM 4003 N N . MET B 1 185 ? 17.812 -13.258 -11.914 1 93 185 MET B N 1
ATOM 4004 C CA . MET B 1 185 ? 18.438 -13.609 -13.18 1 93 185 MET B CA 1
ATOM 4005 C C . MET B 1 185 ? 18.062 -12.609 -14.273 1 93 185 MET B C 1
ATOM 4007 O O . MET B 1 185 ? 18.625 -12.641 -15.367 1 93 185 MET B O 1
ATOM 4011 N N . CYS B 1 186 ? 17.141 -11.805 -14.008 1 92.06 186 CYS B N 1
ATOM 4012 C CA . CYS B 1 186 ? 16.812 -10.727 -14.938 1 92.06 186 CYS B CA 1
ATOM 4013 C C . CYS B 1 186 ? 18 -9.797 -15.133 1 92.06 186 CYS B C 1
ATOM 4015 O O . CYS B 1 186 ? 18.172 -9.219 -16.203 1 92.06 186 CYS B O 1
ATOM 4017 N N . ASP B 1 187 ? 18.672 -9.617 -14.07 1 88.81 187 ASP B N 1
ATOM 4018 C CA . ASP B 1 187 ? 19.906 -8.852 -14.164 1 88.81 187 ASP B CA 1
ATOM 4019 C C . ASP B 1 187 ? 20.984 -9.641 -14.898 1 88.81 187 ASP B C 1
ATOM 4021 O O . ASP B 1 187 ? 21.438 -10.68 -14.414 1 88.81 187 ASP B O 1
ATOM 4025 N N . SER B 1 188 ? 21.438 -9.18 -15.984 1 89.31 188 SER B N 1
ATOM 4026 C CA . SER B 1 188 ? 22.391 -9.898 -16.828 1 89.31 188 SER B CA 1
ATOM 4027 C C . SER B 1 188 ? 23.75 -10.023 -16.125 1 89.31 188 SER B C 1
ATOM 4029 O O . SER B 1 188 ? 24.578 -10.836 -16.531 1 89.31 188 SER B O 1
ATOM 4031 N N . ARG B 1 189 ? 23.984 -9.266 -15.148 1 88.88 189 ARG B N 1
ATOM 4032 C CA . ARG B 1 189 ? 25.234 -9.336 -14.406 1 88.88 189 ARG B CA 1
ATOM 4033 C C . ARG B 1 189 ? 25.25 -10.547 -13.477 1 88.88 189 ARG B C 1
ATOM 4035 O O . ARG B 1 189 ? 26.328 -10.984 -13.047 1 88.88 189 ARG B O 1
ATOM 4042 N N . ASN B 1 190 ? 24.016 -11.023 -13.203 1 89.12 190 ASN B N 1
ATOM 4043 C CA . ASN B 1 190 ? 23.906 -12.227 -12.383 1 89.12 190 ASN B CA 1
ATOM 4044 C C . ASN B 1 190 ? 23.938 -13.492 -13.227 1 89.12 190 ASN B C 1
ATOM 4046 O O . ASN B 1 190 ? 23.25 -13.578 -14.25 1 89.12 190 ASN B O 1
ATOM 4050 N N . PRO B 1 191 ? 24.734 -14.352 -12.836 1 88.19 191 PRO B N 1
ATOM 4051 C CA . PRO B 1 191 ? 24.828 -15.57 -13.648 1 88.19 191 PRO B CA 1
ATOM 4052 C C . PRO B 1 191 ? 23.562 -16.438 -13.547 1 88.19 191 PRO B C 1
ATOM 4054 O O . PRO B 1 191 ? 22.922 -16.484 -12.5 1 88.19 191 PRO B O 1
ATOM 4057 N N . VAL B 1 192 ? 23.312 -17.047 -14.656 1 90.5 192 VAL B N 1
ATOM 4058 C CA . VAL B 1 192 ? 22.312 -18.109 -14.672 1 90.5 192 VAL B CA 1
ATOM 4059 C C . VAL B 1 192 ? 22.938 -19.422 -14.195 1 90.5 192 VAL B C 1
ATOM 4061 O O . VAL B 1 192 ? 23.812 -19.969 -14.859 1 90.5 192 VAL B O 1
ATOM 4064 N N . THR B 1 193 ? 22.406 -19.844 -13.047 1 86.5 193 THR B N 1
ATOM 4065 C CA . THR B 1 193 ? 23.047 -21.016 -12.469 1 86.5 193 THR B CA 1
ATOM 4066 C C . THR B 1 193 ? 22.141 -22.234 -12.586 1 86.5 193 THR B C 1
ATOM 4068 O O . THR B 1 193 ? 20.906 -22.109 -12.688 1 86.5 193 THR B O 1
ATOM 4071 N N . PHE B 1 194 ? 22.734 -23.359 -12.523 1 84.31 194 PHE B N 1
ATOM 4072 C CA . PHE B 1 194 ? 22.016 -24.625 -12.555 1 84.31 194 PHE B CA 1
ATOM 4073 C C . PHE B 1 194 ? 21.047 -24.734 -11.375 1 84.31 194 PHE B C 1
ATOM 4075 O O . PHE B 1 194 ? 19.922 -25.188 -11.523 1 84.31 194 PHE B O 1
ATOM 4082 N N . LYS B 1 195 ? 21.438 -24.312 -10.289 1 84.56 195 LYS B N 1
ATOM 4083 C CA . LYS B 1 195 ? 20.641 -24.406 -9.078 1 84.56 195 LYS B CA 1
ATOM 4084 C C . LYS B 1 195 ? 19.328 -23.625 -9.211 1 84.56 195 LYS B C 1
ATOM 4086 O O . LYS B 1 195 ? 18.25 -24.156 -8.914 1 84.56 195 LYS B O 1
ATOM 4091 N N . LYS B 1 196 ? 19.484 -22.438 -9.664 1 90.88 196 LYS B N 1
ATOM 4092 C CA . LYS B 1 196 ? 18.297 -21.594 -9.812 1 90.88 196 LYS B CA 1
ATOM 4093 C C . LYS B 1 196 ? 17.328 -22.203 -10.828 1 90.88 196 LYS B C 1
ATOM 4095 O O . LYS B 1 196 ? 16.125 -22.312 -10.562 1 90.88 196 LYS B O 1
ATOM 4100 N N . ILE B 1 197 ? 17.906 -22.641 -11.883 1 91.94 197 ILE B N 1
ATOM 4101 C CA . ILE B 1 197 ? 17.094 -23.219 -12.945 1 91.94 197 ILE B CA 1
ATOM 4102 C C . ILE B 1 197 ? 16.453 -24.516 -12.469 1 91.94 197 ILE B C 1
ATOM 4104 O O . ILE B 1 197 ? 15.289 -24.797 -12.742 1 91.94 197 ILE B O 1
ATOM 4108 N N . PHE B 1 198 ? 17.234 -25.25 -11.734 1 88.88 198 PHE B N 1
ATOM 4109 C CA . PHE B 1 198 ? 16.75 -26.516 -11.211 1 88.88 198 PHE B CA 1
ATOM 4110 C C . PHE B 1 198 ? 15.555 -26.312 -10.297 1 88.88 198 PHE B C 1
ATOM 4112 O O . PHE B 1 198 ? 14.531 -26.984 -10.453 1 88.88 198 PHE B O 1
ATOM 4119 N N . PHE B 1 199 ? 15.594 -25.391 -9.406 1 92.19 199 PHE B N 1
ATOM 4120 C CA . PHE B 1 199 ? 14.508 -25.125 -8.469 1 92.19 199 PHE B CA 1
ATOM 4121 C C . PHE B 1 199 ? 13.273 -24.625 -9.203 1 92.19 199 PHE B C 1
ATOM 4123 O O . PHE B 1 199 ? 12.148 -25.016 -8.883 1 92.19 199 PHE B O 1
ATOM 4130 N N . ILE B 1 200 ? 13.477 -23.781 -10.125 1 96.69 200 ILE B N 1
ATOM 4131 C CA . ILE B 1 200 ? 12.352 -23.25 -10.906 1 96.69 200 ILE B CA 1
ATOM 4132 C C . ILE B 1 200 ? 11.641 -24.391 -11.617 1 96.69 200 ILE B C 1
ATOM 4134 O O . ILE B 1 200 ? 10.414 -24.5 -11.57 1 96.69 200 ILE B O 1
ATOM 4138 N N . LEU B 1 201 ? 12.414 -25.281 -12.195 1 95.44 201 LEU B N 1
ATOM 4139 C CA . LEU B 1 201 ? 11.844 -26.406 -12.93 1 95.44 201 LEU B CA 1
ATOM 4140 C C . LEU B 1 201 ? 11.078 -27.328 -11.992 1 95.44 201 LEU B C 1
ATOM 4142 O O . LEU B 1 201 ? 9.984 -27.781 -12.32 1 95.44 201 LEU B O 1
ATOM 4146 N N . CYS B 1 202 ? 11.633 -27.531 -10.844 1 95.5 202 CYS B N 1
ATOM 4147 C CA . CYS B 1 202 ? 10.984 -28.422 -9.883 1 95.5 202 CYS B CA 1
ATOM 4148 C C . CYS B 1 202 ? 9.664 -27.812 -9.398 1 95.5 202 CYS B C 1
ATOM 4150 O O . CYS B 1 202 ? 8.641 -28.5 -9.375 1 95.5 202 CYS B O 1
ATOM 4152 N N . ILE B 1 203 ? 9.664 -26.594 -9.078 1 97.44 203 ILE B N 1
ATOM 4153 C CA . ILE B 1 203 ? 8.484 -25.938 -8.531 1 97.44 203 ILE B CA 1
ATOM 4154 C C . ILE B 1 203 ? 7.395 -25.844 -9.602 1 97.44 203 ILE B C 1
ATOM 4156 O O . ILE B 1 203 ? 6.234 -26.156 -9.344 1 97.44 203 ILE B O 1
ATOM 4160 N N . CYS B 1 204 ? 7.773 -25.453 -10.773 1 97.75 204 CYS B N 1
ATOM 4161 C CA . CYS B 1 204 ? 6.797 -25.297 -11.844 1 97.75 204 CYS B CA 1
ATOM 4162 C C . CYS B 1 204 ? 6.203 -26.641 -12.242 1 97.75 204 CYS B C 1
ATOM 4164 O O . CYS B 1 204 ? 5.008 -26.734 -12.539 1 97.75 204 CYS B O 1
ATOM 4166 N N . SER B 1 205 ? 7.031 -27.672 -12.211 1 96.75 205 SER B N 1
ATOM 4167 C CA . SER B 1 205 ? 6.512 -29 -12.484 1 96.75 205 SER B CA 1
ATOM 4168 C C . SER B 1 205 ? 5.516 -29.438 -11.422 1 96.75 205 SER B C 1
ATOM 4170 O O . SER B 1 205 ? 4.469 -30 -11.734 1 96.75 205 SER B O 1
ATOM 4172 N N . THR B 1 206 ? 5.848 -29.156 -10.242 1 96.88 206 THR B N 1
ATOM 4173 C CA . THR B 1 206 ? 4.934 -29.453 -9.148 1 96.88 206 THR B CA 1
ATOM 4174 C C . THR B 1 206 ? 3.611 -28.703 -9.328 1 96.88 206 THR B C 1
ATOM 4176 O O . THR B 1 206 ? 2.539 -29.297 -9.156 1 96.88 206 THR B O 1
ATOM 4179 N N . HIS B 1 207 ? 3.68 -27.438 -9.641 1 97.06 207 HIS B N 1
ATOM 4180 C CA . HIS B 1 207 ? 2.484 -26.641 -9.859 1 97.06 207 HIS B CA 1
ATOM 4181 C C . HIS B 1 207 ? 1.61 -27.234 -10.953 1 97.06 207 HIS B C 1
ATOM 4183 O O . HIS B 1 207 ? 0.391 -27.328 -10.797 1 97.06 207 HIS B O 1
ATOM 4189 N N . ILE B 1 208 ? 2.227 -27.609 -12.047 1 95.88 208 ILE B N 1
ATOM 4190 C CA . ILE B 1 208 ? 1.516 -28.156 -13.195 1 95.88 208 ILE B CA 1
ATOM 4191 C C . ILE B 1 208 ? 0.805 -29.438 -12.797 1 95.88 208 ILE B C 1
ATOM 4193 O O . ILE B 1 208 ? -0.367 -29.641 -13.133 1 95.88 208 ILE B O 1
ATOM 4197 N N . LEU B 1 209 ? 1.446 -30.25 -12.047 1 95.06 209 LEU B N 1
ATOM 4198 C CA . LEU B 1 209 ? 0.871 -31.531 -11.641 1 95.06 209 LEU B CA 1
ATOM 4199 C C . LEU B 1 209 ? -0.248 -31.328 -10.625 1 95.06 209 LEU B C 1
ATOM 4201 O O . LEU B 1 209 ? -1.312 -31.938 -10.734 1 95.06 209 LEU B O 1
ATOM 4205 N N . VAL B 1 210 ? -0.027 -30.5 -9.68 1 94.25 210 VAL B N 1
ATOM 4206 C CA . VAL B 1 210 ? -1.022 -30.25 -8.648 1 94.25 210 VAL B CA 1
ATOM 4207 C C . VAL B 1 210 ? -2.256 -29.594 -9.266 1 94.25 210 VAL B C 1
ATOM 4209 O O . VAL B 1 210 ? -3.387 -30 -8.984 1 94.25 210 VAL B O 1
ATOM 4212 N N . ASN B 1 211 ? -2.051 -28.594 -10.078 1 91.94 211 ASN B N 1
ATOM 4213 C CA . ASN B 1 211 ? -3.16 -27.922 -10.75 1 91.94 211 ASN B CA 1
ATOM 4214 C C . ASN B 1 211 ? -3.893 -28.875 -11.703 1 91.94 211 ASN B C 1
ATOM 4216 O O . ASN B 1 211 ? -5.105 -28.766 -11.883 1 91.94 211 ASN B O 1
ATOM 4220 N N . GLY B 1 212 ? -3.174 -29.688 -12.344 1 89.75 212 GLY B N 1
ATOM 4221 C CA . GLY B 1 212 ? -3.77 -30.672 -13.227 1 89.75 212 GLY B CA 1
ATOM 4222 C C . GLY B 1 212 ? -4.703 -31.641 -12.516 1 89.75 212 GLY B C 1
ATOM 4223 O O . GLY B 1 212 ? -5.789 -31.938 -13.016 1 89.75 212 GLY B O 1
ATOM 4224 N N . ALA B 1 213 ? -4.387 -32 -11.336 1 86.69 213 ALA B N 1
ATOM 4225 C CA . ALA B 1 213 ? -5.168 -32.938 -10.555 1 86.69 213 ALA B CA 1
ATOM 4226 C C . ALA B 1 213 ? -6.355 -32.25 -9.883 1 86.69 213 ALA B C 1
ATOM 4228 O O . ALA B 1 213 ? -7.371 -32.906 -9.602 1 86.69 213 ALA B O 1
ATOM 4229 N N . ASP B 1 214 ? -6.223 -31.062 -9.664 1 82.56 214 ASP B N 1
ATOM 4230 C CA . ASP B 1 214 ? -7.238 -30.312 -8.922 1 82.56 214 ASP B CA 1
ATOM 4231 C C . ASP B 1 214 ? -8.375 -29.875 -9.844 1 82.56 214 ASP B C 1
ATOM 4233 O O . ASP B 1 214 ? -9.406 -30.547 -9.93 1 82.56 214 ASP B O 1
ATOM 4237 N N . GLN B 1 215 ? -8.148 -28.859 -10.625 1 83.19 215 GLN B N 1
ATOM 4238 C CA . GLN B 1 215 ? -9.281 -28.266 -11.32 1 83.19 215 GLN B CA 1
ATOM 4239 C C . GLN B 1 215 ? -9.016 -28.172 -12.82 1 83.19 215 GLN B C 1
ATOM 4241 O O . GLN B 1 215 ? -9.953 -28.125 -13.625 1 83.19 215 GLN B O 1
ATOM 4246 N N . PHE B 1 216 ? -7.793 -28.234 -13.266 1 87.56 216 PHE B N 1
ATOM 4247 C CA . PHE B 1 216 ? -7.465 -27.891 -14.641 1 87.56 216 PHE B CA 1
ATOM 4248 C C . PHE B 1 216 ? -7.984 -28.953 -15.609 1 87.56 216 PHE B C 1
ATOM 4250 O O . PHE B 1 216 ? -8.656 -28.625 -16.594 1 87.56 216 PHE B O 1
ATOM 4257 N N . VAL B 1 217 ? -7.691 -30.141 -15.32 1 84.56 217 VAL B N 1
ATOM 4258 C CA . VAL B 1 217 ? -8.086 -31.219 -16.234 1 84.56 217 VAL B CA 1
ATOM 4259 C C . VAL B 1 217 ? -9.609 -31.297 -16.328 1 84.56 217 VAL B C 1
ATOM 4261 O O . VAL B 1 217 ? -10.164 -31.297 -17.422 1 84.56 217 VAL B O 1
ATOM 4264 N N . ILE B 1 218 ? -10.227 -31.203 -15.258 1 87.06 218 ILE B N 1
ATOM 4265 C CA . ILE B 1 218 ? -11.68 -31.359 -15.219 1 87.06 218 ILE B CA 1
ATOM 4266 C C . ILE B 1 218 ? -12.344 -30.109 -15.82 1 87.06 218 ILE B C 1
ATOM 4268 O O . ILE B 1 218 ? -13.234 -30.219 -16.656 1 87.06 218 ILE B O 1
ATOM 4272 N N . GLN B 1 219 ? -11.867 -29.016 -15.539 1 89.81 219 GLN B N 1
ATOM 4273 C CA . GLN B 1 219 ? -12.555 -27.781 -15.93 1 89.81 219 GLN B CA 1
ATOM 4274 C C . GLN B 1 219 ? -12.141 -27.344 -17.328 1 89.81 219 GLN B C 1
ATOM 4276 O O . GLN B 1 219 ? -12.984 -26.938 -18.125 1 89.81 219 GLN B O 1
ATOM 4281 N N . VAL B 1 220 ? -10.953 -27.484 -17.656 1 87.44 220 VAL B N 1
ATOM 4282 C CA . VAL B 1 220 ? -10.453 -26.938 -18.922 1 87.44 220 VAL B CA 1
ATOM 4283 C C . VAL B 1 220 ? -10.43 -28.047 -19.984 1 87.44 220 VAL B C 1
ATOM 4285 O O . VAL B 1 220 ? -10.992 -27.875 -21.062 1 87.44 220 VAL B O 1
ATOM 4288 N N . ILE B 1 221 ? -9.828 -29.141 -19.594 1 87.94 221 ILE B N 1
ATOM 4289 C CA . ILE B 1 221 ? -9.641 -30.188 -20.594 1 87.94 221 ILE B CA 1
ATOM 4290 C C . ILE B 1 221 ? -10.969 -30.891 -20.844 1 87.94 221 ILE B C 1
ATOM 4292 O O . ILE B 1 221 ? -11.375 -31.078 -22 1 87.94 221 ILE B O 1
ATOM 4296 N N . PHE B 1 222 ? -11.648 -31.188 -19.797 1 91.38 222 PHE B N 1
ATOM 4297 C CA . PHE B 1 222 ? -12.922 -31.891 -19.953 1 91.38 222 PHE B CA 1
ATOM 4298 C C . PHE B 1 222 ? -14.062 -30.906 -20.109 1 91.38 222 PHE B C 1
ATOM 4300 O O . PHE B 1 222 ? -15.234 -31.297 -20.172 1 91.38 222 PHE B O 1
ATOM 4307 N N . LYS B 1 223 ? -13.766 -29.609 -20.078 1 88.94 223 LYS B N 1
ATOM 4308 C CA . LYS B 1 223 ? -14.695 -28.531 -20.391 1 88.94 223 LYS B CA 1
ATOM 4309 C C . LYS B 1 223 ? -15.883 -28.531 -19.438 1 88.94 223 LYS B C 1
ATOM 4311 O O . LYS B 1 223 ? -17.031 -28.328 -19.859 1 88.94 223 LYS B O 1
ATOM 4316 N N . GLN B 1 224 ? -15.633 -28.844 -18.188 1 88.94 224 GLN B N 1
ATOM 4317 C CA . GLN B 1 224 ? -16.719 -28.859 -17.203 1 88.94 224 GLN B CA 1
ATOM 4318 C C . GLN B 1 224 ? -16.734 -27.562 -16.391 1 88.94 224 GLN B C 1
ATOM 4320 O O . GLN B 1 224 ? -17.656 -27.344 -15.594 1 88.94 224 GLN B O 1
ATOM 4325 N N . GLY B 1 225 ? -15.781 -26.828 -16.688 1 87.5 225 GLY B N 1
ATOM 4326 C CA . GLY B 1 225 ? -15.711 -25.578 -15.93 1 87.5 225 GLY B CA 1
ATOM 4327 C C . GLY B 1 225 ? -16.422 -24.438 -16.609 1 87.5 225 GLY B C 1
ATOM 4328 O O . GLY B 1 225 ? -16.609 -24.438 -17.828 1 87.5 225 GLY B O 1
ATOM 4329 N N . LYS B 1 226 ? -16.797 -23.453 -15.836 1 82.88 226 LYS B N 1
ATOM 4330 C CA . LYS B 1 226 ? -17.344 -22.219 -16.375 1 82.88 226 LYS B CA 1
ATOM 4331 C C . LYS B 1 226 ? -16.25 -21.391 -17.047 1 82.88 226 LYS B C 1
ATOM 4333 O O . LYS B 1 226 ? -15.062 -21.625 -16.844 1 82.88 226 LYS B O 1
ATOM 4338 N N . ALA B 1 227 ? -16.688 -20.453 -17.828 1 81.94 227 ALA B N 1
ATOM 4339 C CA . ALA B 1 227 ? -15.742 -19.641 -18.609 1 81.94 227 ALA B CA 1
ATOM 4340 C C . ALA B 1 227 ? -14.75 -18.938 -17.688 1 81.94 227 ALA B C 1
ATOM 4342 O O . ALA B 1 227 ? -13.547 -18.922 -17.953 1 81.94 227 ALA B O 1
ATOM 4343 N N . PHE B 1 228 ? -15.227 -18.375 -16.656 1 79.62 228 PHE B N 1
ATOM 4344 C CA . PHE B 1 228 ? -14.352 -17.641 -15.75 1 79.62 228 PHE B CA 1
ATOM 4345 C C . PHE B 1 228 ? -13.383 -18.562 -15.039 1 79.62 228 PHE B C 1
ATOM 4347 O O . PHE B 1 228 ? -12.234 -18.203 -14.789 1 79.62 228 PHE B O 1
ATOM 4354 N N . GLN B 1 229 ? -13.797 -19.734 -14.75 1 85.44 229 GLN B N 1
ATOM 4355 C CA . GLN B 1 229 ? -12.938 -20.734 -14.117 1 85.44 229 GLN B CA 1
ATOM 4356 C C . GLN B 1 229 ? -11.836 -21.203 -15.07 1 85.44 229 GLN B C 1
ATOM 4358 O O . GLN B 1 229 ? -10.68 -21.328 -14.672 1 85.44 229 GLN B O 1
ATOM 4363 N N . ASN B 1 230 ? -12.281 -21.391 -16.234 1 88.56 230 ASN B N 1
ATOM 4364 C CA . ASN B 1 230 ? -11.328 -21.812 -17.25 1 88.56 230 ASN B CA 1
ATOM 4365 C C . ASN B 1 230 ? -10.258 -20.75 -17.5 1 88.56 230 ASN B C 1
ATOM 4367 O O . ASN B 1 230 ? -9.078 -21.078 -17.609 1 88.56 230 ASN B O 1
ATOM 4371 N N . LEU B 1 231 ? -10.719 -19.531 -17.578 1 86.19 231 LEU B N 1
ATOM 4372 C CA . LEU B 1 231 ? -9.781 -18.438 -17.812 1 86.19 231 LEU B CA 1
ATOM 4373 C C . LEU B 1 231 ? -8.781 -18.328 -16.672 1 86.19 231 LEU B C 1
ATOM 4375 O O . LEU B 1 231 ? -7.586 -18.125 -16.906 1 86.19 231 LEU B O 1
ATOM 4379 N N . ARG B 1 232 ? -9.297 -18.406 -15.5 1 89.44 232 ARG B N 1
ATOM 4380 C CA . ARG B 1 232 ? -8.438 -18.375 -14.328 1 89.44 232 ARG B CA 1
ATOM 4381 C C . ARG B 1 232 ? -7.426 -19.516 -14.352 1 89.44 232 ARG B C 1
ATOM 4383 O O . ARG B 1 232 ? -6.23 -19.297 -14.141 1 89.44 232 ARG B O 1
ATOM 4390 N N . ASN B 1 233 ? -7.871 -20.703 -14.648 1 92.38 233 ASN B N 1
ATOM 4391 C CA . ASN B 1 233 ? -7.008 -21.875 -14.656 1 92.38 233 ASN B CA 1
ATOM 4392 C C . ASN B 1 233 ? -5.938 -21.781 -15.742 1 92.38 233 ASN B C 1
ATOM 4394 O O . ASN B 1 233 ? -4.777 -22.125 -15.5 1 92.38 233 ASN B O 1
ATOM 4398 N N . VAL B 1 234 ? -6.352 -21.344 -16.828 1 92.75 234 VAL B N 1
ATOM 4399 C CA . VAL B 1 234 ? -5.406 -21.156 -17.922 1 92.75 234 VAL B CA 1
ATOM 4400 C C . VAL B 1 234 ? -4.387 -20.078 -17.562 1 92.75 234 VAL B C 1
ATOM 4402 O O . VAL B 1 234 ? -3.186 -20.25 -17.781 1 92.75 234 VAL B O 1
ATOM 4405 N N . GLY B 1 235 ? -4.91 -19 -17 1 93.44 235 GLY B N 1
ATOM 4406 C CA . GLY B 1 235 ? -4.035 -17.922 -16.578 1 93.44 235 GLY B CA 1
ATOM 4407 C C . GLY B 1 235 ? -3.027 -18.344 -15.531 1 93.44 235 GLY B C 1
ATOM 4408 O O . GLY B 1 235 ? -1.931 -17.781 -15.453 1 93.44 235 GLY B O 1
ATOM 4409 N N . LEU B 1 236 ? -3.303 -19.359 -14.82 1 94.44 236 LEU B N 1
ATOM 4410 C CA . LEU B 1 236 ? -2.418 -19.844 -13.766 1 94.44 236 LEU B CA 1
ATOM 4411 C C . LEU B 1 236 ? -1.476 -20.922 -14.297 1 94.44 236 LEU B C 1
ATOM 4413 O O . LEU B 1 236 ? -0.362 -21.078 -13.797 1 94.44 236 LEU B O 1
ATOM 4417 N N . MET B 1 237 ? -1.875 -21.562 -15.352 1 95.31 237 MET B N 1
ATOM 4418 C CA . MET B 1 237 ? -1.099 -22.656 -15.93 1 95.31 237 MET B CA 1
ATOM 4419 C C . MET B 1 237 ? -0.053 -22.141 -16.906 1 95.31 237 MET B C 1
ATOM 4421 O O . MET B 1 237 ? 1.071 -22.641 -16.953 1 95.31 237 MET B O 1
ATOM 4425 N N . ILE B 1 238 ? -0.364 -21.125 -17.609 1 96.19 238 ILE B N 1
ATOM 4426 C CA . ILE B 1 238 ? 0.473 -20.609 -18.688 1 96.19 238 ILE B CA 1
ATOM 4427 C C . ILE B 1 238 ? 1.817 -20.156 -18.125 1 96.19 238 ILE B C 1
ATOM 4429 O O . ILE B 1 238 ? 2.871 -20.5 -18.672 1 96.19 238 ILE B O 1
ATOM 4433 N N . PRO B 1 239 ? 1.866 -19.453 -17.062 1 97.75 239 PRO B N 1
ATOM 4434 C CA . PRO B 1 239 ? 3.164 -19.031 -16.531 1 97.75 239 PRO B CA 1
ATOM 4435 C C . PRO B 1 239 ? 4.043 -20.219 -16.125 1 97.75 239 PRO B C 1
ATOM 4437 O O . PRO B 1 239 ? 5.246 -20.219 -16.406 1 97.75 239 PRO B O 1
ATOM 4440 N N . ASP B 1 240 ? 3.473 -21.203 -15.562 1 97.94 240 ASP B N 1
ATOM 4441 C CA . ASP B 1 240 ? 4.246 -22.375 -15.172 1 97.94 240 ASP B CA 1
ATOM 4442 C C . ASP B 1 240 ? 4.805 -23.094 -16.391 1 97.94 240 ASP B C 1
ATOM 4444 O O . ASP B 1 240 ? 5.965 -23.531 -16.391 1 97.94 240 ASP B O 1
ATOM 4448 N N . LEU B 1 241 ? 4.035 -23.219 -17.391 1 97.56 241 LEU B N 1
ATOM 4449 C CA . LEU B 1 241 ? 4.48 -23.844 -18.625 1 97.56 241 LEU B CA 1
ATOM 4450 C C . LEU B 1 241 ? 5.594 -23.031 -19.281 1 97.56 241 LEU B C 1
ATOM 4452 O O . LEU B 1 241 ? 6.57 -23.609 -19.781 1 97.56 241 LEU B O 1
ATOM 4456 N N . ALA B 1 242 ? 5.414 -21.766 -19.297 1 98.12 242 ALA B N 1
ATOM 4457 C CA . ALA B 1 242 ? 6.438 -20.891 -19.859 1 98.12 242 ALA B CA 1
ATOM 4458 C C . ALA B 1 242 ? 7.762 -21.047 -19.109 1 98.12 242 ALA B C 1
ATOM 4460 O O . ALA B 1 242 ? 8.828 -21.125 -19.734 1 98.12 242 ALA B O 1
ATOM 4461 N N . HIS B 1 243 ? 7.691 -21.078 -17.797 1 98.31 243 HIS B N 1
ATOM 4462 C CA . HIS B 1 243 ? 8.898 -21.266 -17 1 98.31 243 HIS B CA 1
ATOM 4463 C C . HIS B 1 243 ? 9.547 -22.609 -17.297 1 98.31 243 HIS B C 1
ATOM 4465 O O . HIS B 1 243 ? 10.773 -22.703 -17.391 1 98.31 243 HIS B O 1
ATOM 4471 N N . LEU B 1 244 ? 8.75 -23.594 -17.422 1 97.06 244 LEU B N 1
ATOM 4472 C CA . LEU B 1 244 ? 9.258 -24.938 -17.703 1 97.06 244 LEU B CA 1
ATOM 4473 C C . LEU B 1 244 ? 9.984 -24.969 -19.047 1 97.06 244 LEU B C 1
ATOM 4475 O O . LEU B 1 244 ? 11.117 -25.453 -19.141 1 97.06 244 LEU B O 1
ATOM 4479 N N . PHE B 1 245 ? 9.391 -24.406 -20 1 97.19 245 PHE B N 1
ATOM 4480 C CA . PHE B 1 245 ? 9.953 -24.422 -21.359 1 97.19 245 PHE B CA 1
ATOM 4481 C C . PHE B 1 245 ? 11.234 -23.609 -21.422 1 97.19 245 PHE B C 1
ATOM 4483 O O . PHE B 1 245 ? 12.266 -24.094 -21.906 1 97.19 245 PHE B O 1
ATOM 4490 N N . MET B 1 246 ? 11.188 -22.469 -20.922 1 96.81 246 MET B N 1
ATOM 4491 C CA . MET B 1 246 ? 12.336 -21.562 -21.016 1 96.81 246 MET B CA 1
ATOM 4492 C C . MET B 1 246 ? 13.492 -22.062 -20.156 1 96.81 246 MET B C 1
ATOM 4494 O O . MET B 1 246 ? 14.656 -21.969 -20.562 1 96.81 246 MET B O 1
ATOM 4498 N N . CYS B 1 247 ? 13.203 -22.547 -19.047 1 94.81 247 CYS B N 1
ATOM 4499 C CA . CYS B 1 247 ? 14.266 -23.016 -18.156 1 94.81 247 CYS B CA 1
ATOM 4500 C C . CYS B 1 247 ? 14.852 -24.328 -18.656 1 94.81 247 CYS B C 1
ATOM 4502 O O . CYS B 1 247 ? 16.047 -24.578 -18.469 1 94.81 247 CYS B O 1
ATOM 4504 N N . CYS B 1 248 ? 14.062 -25.125 -19.312 1 93 248 CYS B N 1
ATOM 4505 C CA . CYS B 1 248 ? 14.602 -26.312 -19.969 1 93 248 CYS B CA 1
ATOM 4506 C C . CYS B 1 248 ? 15.578 -25.938 -21.062 1 93 248 CYS B C 1
ATOM 4508 O O . CYS B 1 248 ? 16.656 -26.516 -21.172 1 93 248 CYS B O 1
ATOM 4510 N N . HIS B 1 249 ? 15.18 -24.969 -21.781 1 93.31 249 HIS B N 1
ATOM 4511 C CA . HIS B 1 249 ? 16.047 -24.484 -22.844 1 93.31 249 HIS B CA 1
ATOM 4512 C C . HIS B 1 249 ? 17.359 -23.938 -22.281 1 93.31 249 HIS B C 1
ATOM 4514 O O . HIS B 1 249 ? 18.438 -24.203 -22.812 1 93.31 249 HIS B O 1
ATOM 4520 N N . LYS B 1 250 ? 17.281 -23.25 -21.234 1 90.62 250 LYS B N 1
ATOM 4521 C CA . LYS B 1 250 ? 18.469 -22.688 -20.594 1 90.62 250 LYS B CA 1
ATOM 4522 C C . LYS B 1 250 ? 19.359 -23.781 -20.016 1 90.62 250 LYS B C 1
ATOM 4524 O O . LYS B 1 250 ? 20.578 -23.656 -20.031 1 90.62 250 LYS B O 1
ATOM 4529 N N . LEU B 1 251 ? 18.719 -24.719 -19.516 1 86.5 251 LEU B N 1
ATOM 4530 C CA . LEU B 1 251 ? 19.469 -25.828 -18.953 1 86.5 251 LEU B CA 1
ATOM 4531 C C . LEU B 1 251 ? 20.266 -26.562 -20.031 1 86.5 251 LEU B C 1
ATOM 4533 O O . LEU B 1 251 ? 21.422 -26.922 -19.828 1 86.5 251 LEU B O 1
ATOM 4537 N N . ILE B 1 252 ? 19.688 -26.656 -21.156 1 86.12 252 ILE B N 1
ATOM 4538 C CA . ILE B 1 252 ? 20.344 -27.297 -22.297 1 86.12 252 ILE B CA 1
ATOM 4539 C C . ILE B 1 252 ? 21.516 -26.453 -22.766 1 86.12 252 ILE B C 1
ATOM 4541 O O . ILE B 1 252 ? 22.594 -26.984 -23.062 1 86.12 252 ILE B O 1
ATOM 4545 N N . GLN B 1 253 ? 21.375 -25.203 -22.719 1 87.06 253 GLN B N 1
ATOM 4546 C CA . GLN B 1 253 ? 22.438 -24.297 -23.125 1 87.06 253 GLN B CA 1
ATOM 4547 C C . GLN B 1 253 ? 23.609 -24.344 -22.141 1 87.06 253 GLN B C 1
ATOM 4549 O O . GLN B 1 253 ? 24.766 -24.297 -22.547 1 87.06 253 GLN B O 1
ATOM 4554 N N . LEU B 1 254 ? 23.281 -24.406 -20.953 1 83.44 254 LEU B N 1
ATOM 4555 C CA . LEU B 1 254 ? 24.312 -24.469 -19.922 1 83.44 254 LEU B CA 1
ATOM 4556 C C . LEU B 1 254 ? 25.109 -25.75 -20.031 1 83.44 254 LEU B C 1
ATOM 4558 O O . LEU B 1 254 ? 26.328 -25.75 -19.812 1 83.44 254 LEU B O 1
ATOM 4562 N N . LYS B 1 255 ? 24.484 -26.766 -20.391 1 78.56 255 LYS B N 1
ATOM 4563 C CA . LYS B 1 255 ? 25.141 -28.062 -20.547 1 78.56 255 LYS B CA 1
ATOM 4564 C C . LYS B 1 255 ? 26.094 -28.047 -21.75 1 78.56 255 LYS B C 1
ATOM 4566 O O . LYS B 1 255 ? 27.188 -28.594 -21.688 1 78.56 255 LYS B O 1
ATOM 4571 N N . ARG B 1 256 ? 25.703 -27.375 -22.703 1 81.94 256 ARG B N 1
ATOM 4572 C CA . ARG B 1 256 ? 26.5 -27.312 -23.938 1 81.94 256 ARG B CA 1
ATOM 4573 C C . ARG B 1 256 ? 27.734 -26.438 -23.75 1 81.94 256 ARG B C 1
ATOM 4575 O O . ARG B 1 256 ? 28.766 -26.672 -24.375 1 81.94 256 ARG B O 1
ATOM 4582 N N . SER B 1 257 ? 27.625 -25.359 -23.094 1 74.56 257 SER B N 1
ATOM 4583 C CA . SER B 1 257 ? 28.719 -24.422 -22.938 1 74.56 257 SER B CA 1
ATOM 4584 C C . SER B 1 257 ? 29.734 -24.922 -21.906 1 74.56 257 SER B C 1
ATOM 4586 O O . SER B 1 257 ? 30.75 -24.266 -21.656 1 74.56 257 SER B O 1
ATOM 4588 N N . ASN B 1 258 ? 29.891 -26.203 -21.672 1 62.56 258 ASN B N 1
ATOM 4589 C CA . ASN B 1 258 ? 30.828 -26.844 -20.75 1 62.56 258 ASN B CA 1
ATOM 4590 C C . ASN B 1 258 ? 30.984 -26.031 -19.469 1 62.56 258 ASN B C 1
ATOM 4592 O O . ASN B 1 258 ? 32.062 -25.984 -18.906 1 62.56 258 ASN B O 1
ATOM 4596 N N . VAL B 1 259 ? 30.219 -25 -19.406 1 56 259 VAL B N 1
ATOM 4597 C CA . VAL B 1 259 ? 30.328 -24.328 -18.125 1 56 259 VAL B CA 1
ATOM 4598 C C . VAL B 1 259 ? 30 -25.312 -17 1 56 259 VAL B C 1
ATOM 4600 O O . VAL B 1 259 ? 28.938 -25.938 -17 1 56 259 VAL B O 1
ATOM 4603 N N . SER B 1 260 ? 31.094 -26.094 -16.797 1 48.97 260 SER B N 1
ATOM 4604 C CA . SER B 1 260 ? 31.031 -27.172 -15.812 1 48.97 260 SER B CA 1
ATOM 4605 C C . SER B 1 260 ? 29.938 -26.922 -14.789 1 48.97 260 SER B C 1
ATOM 4607 O O . SER B 1 260 ? 29.922 -25.875 -14.125 1 48.97 260 SER B O 1
ATOM 4609 N N . PRO B 1 261 ? 28.766 -27.344 -15.164 1 49.06 261 PRO B N 1
ATOM 4610 C CA . PRO B 1 261 ? 27.922 -27.328 -13.961 1 49.06 261 PRO B CA 1
ATOM 4611 C C . PRO B 1 261 ? 28.734 -27.516 -12.68 1 49.06 261 PRO B C 1
ATOM 4613 O O . PRO B 1 261 ? 29.688 -28.312 -12.656 1 49.06 261 PRO B O 1
ATOM 4616 N N . ALA B 1 262 ? 29.141 -26.594 -12.016 1 44.62 262 ALA B N 1
ATOM 4617 C CA . ALA B 1 262 ? 29.844 -27.047 -10.812 1 44.62 262 ALA B CA 1
ATOM 4618 C C . ALA B 1 262 ? 29.562 -28.531 -10.555 1 44.62 262 ALA B C 1
ATOM 4620 O O . ALA B 1 262 ? 28.531 -29.047 -10.984 1 44.62 262 ALA B O 1
ATOM 4621 N N . SER B 1 263 ? 30.625 -29.312 -10 1 46.41 263 SER B N 1
ATOM 4622 C CA . SER B 1 263 ? 30.891 -30.672 -9.508 1 46.41 263 SER B CA 1
ATOM 4623 C C . SER B 1 263 ? 29.625 -31.281 -8.898 1 46.41 263 SER B C 1
ATOM 4625 O O . SER B 1 263 ? 29.672 -32.375 -8.336 1 46.41 263 SER B O 1
ATOM 4627 N N . VAL B 1 264 ? 28.562 -30.484 -8.727 1 49.28 264 VAL B N 1
ATOM 4628 C CA . VAL B 1 264 ? 27.797 -30.984 -7.59 1 49.28 264 VAL B CA 1
ATOM 4629 C C . VAL B 1 264 ? 27.109 -32.281 -7.969 1 49.28 264 VAL B C 1
ATOM 4631 O O . VAL B 1 264 ? 27.219 -33.281 -7.258 1 49.28 264 VAL B O 1
ATOM 4634 N N . PHE B 1 265 ? 25.906 -32.281 -8.758 1 52.91 265 PHE B N 1
ATOM 4635 C CA . PHE B 1 265 ? 25.203 -33.531 -8.906 1 52.91 265 PHE B CA 1
ATOM 4636 C C . PHE B 1 265 ? 25.547 -34.188 -10.234 1 52.91 265 PHE B C 1
ATOM 4638 O O . PHE B 1 265 ? 25.719 -33.5 -11.242 1 52.91 265 PHE B O 1
ATOM 4645 N N . SER B 1 266 ? 26.141 -35.344 -10.07 1 59.72 266 SER B N 1
ATOM 4646 C CA . SER B 1 266 ? 26.047 -36.156 -11.281 1 59.72 266 SER B CA 1
ATOM 4647 C C . SER B 1 266 ? 24.672 -36.031 -11.922 1 59.72 266 SER B C 1
ATOM 4649 O O . SER B 1 266 ? 23.688 -35.75 -11.234 1 59.72 266 SER B O 1
ATOM 4651 N N . TYR B 1 267 ? 24.547 -35.844 -13.164 1 64.75 267 TYR B N 1
ATOM 4652 C CA . TYR B 1 267 ? 23.297 -35.75 -13.906 1 64.75 267 TYR B CA 1
ATOM 4653 C C . TYR B 1 267 ? 22.25 -36.688 -13.297 1 64.75 267 TYR B C 1
ATOM 4655 O O . TYR B 1 267 ? 21.094 -36.312 -13.125 1 64.75 267 TYR B O 1
ATOM 4663 N N . LYS B 1 268 ? 22.734 -37.875 -12.922 1 71.06 268 LYS B N 1
ATOM 4664 C CA . LYS B 1 268 ? 21.812 -38.875 -12.375 1 71.06 268 LYS B CA 1
ATOM 4665 C C . LYS B 1 268 ? 21.297 -38.438 -11.008 1 71.06 268 LYS B C 1
ATOM 4667 O O . LYS B 1 268 ? 20.109 -38.562 -10.719 1 71.06 268 LYS B O 1
ATOM 4672 N N . GLU B 1 269 ? 22.141 -37.875 -10.328 1 74.44 269 GLU B N 1
ATOM 4673 C CA . GLU B 1 269 ? 21.75 -37.438 -9 1 74.44 269 GLU B CA 1
ATOM 4674 C C . GLU B 1 269 ? 20.812 -36.219 -9.078 1 74.44 269 GLU B C 1
ATOM 4676 O O . GLU B 1 269 ? 19.859 -36.125 -8.297 1 74.44 269 GLU B O 1
ATOM 4681 N N . GLY B 1 270 ? 21.062 -35.438 -10.039 1 75.94 270 GLY B N 1
ATOM 4682 C CA . GLY B 1 270 ? 20.219 -34.281 -10.227 1 75.94 270 GLY B CA 1
ATOM 4683 C C . GLY B 1 270 ? 18.797 -34.625 -10.641 1 75.94 270 GLY B C 1
ATOM 4684 O O . GLY B 1 270 ? 17.828 -34.062 -10.109 1 75.94 270 GLY B O 1
ATOM 4685 N N . VAL B 1 271 ? 18.781 -35.562 -11.469 1 80 271 VAL B N 1
ATOM 4686 C CA . VAL B 1 271 ? 17.484 -36 -11.961 1 80 271 VAL B CA 1
ATOM 4687 C C . VAL B 1 271 ? 16.719 -36.719 -10.836 1 80 271 VAL B C 1
ATOM 4689 O O . VAL B 1 271 ? 15.508 -36.5 -10.68 1 80 271 VAL B O 1
ATOM 4692 N N . GLY B 1 272 ? 17.406 -37.531 -10.094 1 83.19 272 GLY B N 1
ATOM 4693 C CA . GLY B 1 272 ? 16.766 -38.188 -8.969 1 83.19 272 GLY B CA 1
ATOM 4694 C C . GLY B 1 272 ? 16.234 -37.219 -7.934 1 83.19 272 GLY B C 1
ATOM 4695 O O . GLY B 1 272 ? 15.117 -37.375 -7.43 1 83.19 272 GLY B O 1
ATOM 4696 N N . LEU B 1 273 ? 16.922 -36.25 -7.703 1 82.62 273 LEU B N 1
ATOM 4697 C CA . LEU B 1 273 ? 16.516 -35.219 -6.746 1 82.62 273 LEU B CA 1
ATOM 4698 C C . LEU B 1 273 ? 15.312 -34.469 -7.266 1 82.62 273 LEU B C 1
ATOM 4700 O O . LEU B 1 273 ? 14.406 -34.125 -6.496 1 82.62 273 LEU B O 1
ATOM 4704 N N . ALA B 1 274 ? 15.367 -34.188 -8.469 1 88 274 ALA B N 1
ATOM 4705 C CA . ALA B 1 274 ? 14.234 -33.469 -9.07 1 88 274 ALA B CA 1
ATOM 4706 C C . ALA B 1 274 ? 12.953 -34.312 -8.953 1 88 274 ALA B C 1
ATOM 4708 O O . ALA B 1 274 ? 11.906 -33.781 -8.578 1 88 274 ALA B O 1
ATOM 4709 N N . PHE B 1 275 ? 13.156 -35.531 -9.258 1 89.94 275 PHE B N 1
ATOM 4710 C CA . PHE B 1 275 ? 12.008 -36.438 -9.18 1 89.94 275 PHE B CA 1
ATOM 4711 C C . PHE B 1 275 ? 11.461 -36.469 -7.754 1 89.94 275 PHE B C 1
ATOM 4713 O O . PHE B 1 275 ? 10.25 -36.406 -7.543 1 89.94 275 PHE B O 1
ATOM 4720 N N . LEU B 1 276 ? 12.328 -36.594 -6.859 1 89.38 276 LEU B N 1
ATOM 4721 C CA . LEU B 1 276 ? 11.914 -36.625 -5.461 1 89.38 276 LEU B CA 1
ATOM 4722 C C . LEU B 1 276 ? 11.227 -35.344 -5.062 1 89.38 276 LEU B C 1
ATOM 4724 O O . LEU B 1 276 ? 10.188 -35.344 -4.398 1 89.38 276 LEU B O 1
ATOM 4728 N N . PHE B 1 277 ? 11.773 -34.25 -5.449 1 91.06 277 PHE B N 1
ATOM 4729 C CA . PHE B 1 277 ? 11.211 -32.938 -5.137 1 91.06 277 PHE B CA 1
ATOM 4730 C C . PHE B 1 277 ? 9.812 -32.812 -5.734 1 91.06 277 PHE B C 1
ATOM 4732 O O . PHE B 1 277 ? 8.883 -32.375 -5.047 1 91.06 277 PHE B O 1
ATOM 4739 N N . ILE B 1 278 ? 9.719 -33.156 -6.906 1 94.25 278 ILE B N 1
ATOM 4740 C CA . ILE B 1 278 ? 8.453 -33 -7.617 1 94.25 278 ILE B CA 1
ATOM 4741 C C . ILE B 1 278 ? 7.414 -33.938 -7.023 1 94.25 278 ILE B C 1
ATOM 4743 O O . ILE B 1 278 ? 6.262 -33.562 -6.812 1 94.25 278 ILE B O 1
ATOM 4747 N N . PHE B 1 279 ? 7.859 -35.125 -6.723 1 93.62 279 PHE B N 1
ATOM 4748 C CA . PHE B 1 279 ? 6.953 -36.125 -6.164 1 93.62 279 PHE B CA 1
ATOM 4749 C C . PHE B 1 279 ? 6.449 -35.656 -4.793 1 93.62 279 PHE B C 1
ATOM 4751 O O . PHE B 1 279 ? 5.242 -35.625 -4.551 1 93.62 279 PHE B O 1
ATOM 4758 N N . VAL B 1 280 ? 7.301 -35.312 -3.932 1 92.75 280 VAL B N 1
ATOM 4759 C CA . VAL B 1 280 ? 6.945 -34.906 -2.584 1 92.75 280 VAL B CA 1
ATOM 4760 C C . VAL B 1 280 ? 6.125 -33.625 -2.652 1 92.75 280 VAL B C 1
ATOM 4762 O O . VAL B 1 280 ? 5.125 -33.469 -1.946 1 92.75 280 VAL B O 1
ATOM 4765 N N . GLY B 1 281 ? 6.547 -32.75 -3.484 1 92.81 281 GLY B N 1
ATOM 4766 C CA . GLY B 1 281 ? 5.812 -31.5 -3.654 1 92.81 281 GLY B CA 1
ATOM 4767 C C . GLY B 1 281 ? 4.395 -31.703 -4.156 1 92.81 281 GLY B C 1
ATOM 4768 O O . GLY B 1 281 ? 3.463 -31.047 -3.695 1 92.81 281 GLY B O 1
ATOM 4769 N N . THR B 1 282 ? 4.324 -32.562 -5.047 1 92.56 282 THR B N 1
ATOM 4770 C CA . THR B 1 282 ? 3.01 -32.844 -5.609 1 92.56 282 THR B CA 1
ATOM 4771 C C . THR B 1 282 ? 2.109 -33.531 -4.574 1 92.56 282 THR B C 1
ATOM 4773 O O . THR B 1 282 ? 0.939 -33.156 -4.434 1 92.56 282 THR B O 1
ATOM 4776 N N . LEU B 1 283 ? 2.615 -34.469 -3.84 1 91.69 283 LEU B N 1
ATOM 4777 C CA . LEU B 1 283 ? 1.845 -35.125 -2.791 1 91.69 283 LEU B CA 1
ATOM 4778 C C . LEU B 1 283 ? 1.422 -34.125 -1.719 1 91.69 283 LEU B C 1
ATOM 4780 O O . LEU B 1 283 ? 0.268 -34.156 -1.283 1 91.69 283 LEU B O 1
ATOM 4784 N N . PHE B 1 284 ? 2.289 -33.312 -1.415 1 91.25 284 PHE B N 1
ATOM 4785 C CA . PHE B 1 284 ? 2.018 -32.312 -0.392 1 91.25 284 PHE B CA 1
ATOM 4786 C C . PHE B 1 284 ? 0.99 -31.297 -0.886 1 91.25 284 PHE B C 1
ATOM 4788 O O . PHE B 1 284 ? 0.058 -30.953 -0.161 1 91.25 284 PHE B O 1
ATOM 4795 N N . GLY B 1 285 ? 1.15 -30.844 -2.061 1 89.56 285 GLY B N 1
ATOM 4796 C CA . GLY B 1 285 ? 0.232 -29.875 -2.639 1 89.56 285 GLY B CA 1
ATOM 4797 C C . GLY B 1 285 ? -1.188 -30.391 -2.756 1 89.56 285 GLY B C 1
ATOM 4798 O O . GLY B 1 285 ? -2.148 -29.641 -2.6 1 89.56 285 GLY B O 1
ATOM 4799 N N . ASN B 1 286 ? -1.287 -31.656 -2.943 1 88.5 286 ASN B N 1
ATOM 4800 C CA . ASN B 1 286 ? -2.611 -32.25 -3.064 1 88.5 286 ASN B CA 1
ATOM 4801 C C . ASN B 1 286 ? -3.197 -32.594 -1.699 1 88.5 286 ASN B C 1
ATOM 4803 O O . ASN B 1 286 ? -4.414 -32.719 -1.555 1 88.5 286 ASN B O 1
ATOM 4807 N N . TRP B 1 287 ? -2.373 -32.75 -0.762 1 86.38 287 TRP B N 1
ATOM 4808 C CA . TRP B 1 287 ? -2.807 -33.156 0.575 1 86.38 287 TRP B CA 1
ATOM 4809 C C . TRP B 1 287 ? -3.342 -31.938 1.348 1 86.38 287 TRP B C 1
ATOM 4811 O O . TRP B 1 287 ? -4.344 -32.031 2.059 1 86.38 287 TRP B O 1
ATOM 4821 N N . ILE B 1 288 ? -2.789 -30.922 1.079 1 84.31 288 ILE B N 1
ATOM 4822 C CA . ILE B 1 288 ? -3.16 -29.734 1.863 1 84.31 288 ILE B CA 1
ATOM 4823 C C . ILE B 1 288 ? -4.344 -29.031 1.207 1 84.31 288 ILE B C 1
ATOM 4825 O O . ILE B 1 288 ? -4.5 -29.078 -0.016 1 84.31 288 ILE B O 1
#

Solvent-accessible surface area (backbone atoms only — not comparable to full-atom values): 30120 Å² total; per-residue (Å²): 128,68,67,58,56,50,50,52,49,44,48,51,41,50,47,55,71,57,44,76,55,48,67,66,60,52,46,66,54,46,49,41,51,52,50,37,48,51,53,64,48,44,50,57,39,50,48,44,65,38,43,23,40,62,66,61,34,60,80,60,66,80,57,54,61,87,75,31,40,32,43,55,42,50,34,44,82,61,26,80,81,36,50,41,80,59,38,73,57,48,30,61,45,59,32,93,46,70,45,39,50,51,43,50,47,54,48,46,51,52,53,50,54,51,40,52,49,45,38,50,48,46,65,36,39,64,79,74,57,37,52,30,63,69,34,45,49,55,47,57,52,42,48,55,48,53,51,51,48,54,52,48,51,41,49,25,49,35,57,69,52,61,88,56,46,61,36,49,49,52,52,49,56,54,48,49,51,41,48,51,50,33,52,51,39,16,30,55,86,39,75,87,48,70,66,56,42,49,50,41,41,32,52,29,50,19,50,52,51,34,42,43,70,64,52,36,41,53,20,51,73,66,58,70,38,52,70,70,54,32,50,51,45,47,56,53,46,50,41,33,51,50,48,41,53,54,42,50,52,49,51,53,50,44,61,69,64,62,52,64,64,71,88,71,59,55,70,67,52,46,51,51,48,42,50,50,49,26,50,52,44,27,53,48,51,64,69,73,124,68,67,60,54,48,50,52,49,45,50,49,42,52,48,55,70,56,45,78,57,47,67,66,60,50,46,65,56,46,49,41,53,52,49,38,49,52,53,63,49,43,51,56,40,49,47,45,66,37,42,22,42,62,67,60,33,61,80,62,66,79,57,56,61,87,75,32,46,35,44,53,44,48,34,44,81,58,27,83,79,34,52,50,85,58,42,72,58,49,30,61,44,60,30,92,44,71,47,40,50,50,42,50,48,55,48,48,49,52,52,51,54,51,40,52,49,44,38,48,48,47,65,36,37,67,80,76,56,37,52,33,64,70,34,44,48,54,47,57,54,41,48,55,48,54,51,50,46,53,51,47,51,43,48,25,49,34,56,71,51,61,88,56,46,60,36,50,49,52,52,50,55,54,48,50,51,40,46,50,51,34,54,52,38,16,29,55,87,39,76,86,48,68,65,56,43,49,51,40,41,32,52,29,50,19,50,52,52,35,42,42,71,66,50,38,41,54,20,51,72,65,59,69,38,53,71,69,54,32,51,52,43,48,55,53,45,50,41,33,51,51,49,40,53,53,41,51,52,50,51,53,50,43,62,69,66,61,52,63,64,71,86,71,61,56,70,68,52,45,50,52,49,41,50,49,50,25,49,53,45,28,54,49,51,65,70,74

Nearest PDB structures (foldseek):
  8a1g-assembly2_B  TM=2.449E-01  e=3.367E+00  Homo sapiens

Secondary structure (DSSP, 8-state):
-HHHHHHHHHHHHHHHHHHSS-HHHHHHHHHHHHHHHHHHHHHHIIIIIIIIIIII-TTPPPP-TTT--BTT---TTTGGG--SSS----SEEE--SHHHHHHHHHHHHHHHHHHHHHHHHHHHHTTT--B-HHHHHHHHHTHHHHHHHHHHHHHHHHHT--TTHHHHHHHHHHHHHHHHHHHHHHBTTS---HHHHHHHHHHHHHHHHHHIIIIIIIIIIS--S-HHHHHHHHHHHHHHHHHHHHHHHHHHHHHHTT----SS--HHHHHHHHHHHHHHHHHHHHH-/-HHHHHHHHHHHHHHHHHHTS-HHHHHHHHHHHHHHHHHHHHHHIIIIIIIIIIII-TTPPPP-TTT--BTT---GGGGGG--SSS----SEEE-SSHHHHHHHHHHHHHHHHHHHHHHHHHHHHTTT--B-HHHHHHHHHTHHHHHHHHHHHHHHHHHT--TTHHHHHHHHHHHHHHHHHHHHHHBTTS---HHHHHHHHHHHHHHHHHHIIIIIIIIIIS--S-HHHHHHHHHHHHHHHHHHHHHHHHHHHHHHTT----SS--HHHHHHHHHHHHHHHHHHHHH-

Organism: NCBI:txid2607531

Radius of gyration: 28.23 Å; Cα contacts (8 Å, |Δi|>4): 583; chains: 2; bounding box: 63×93×48 Å

Foldseek 3Di:
DVVVVVVVVVVVCVCVVPPPPPPVNVCLPVVLVVVLVVVVVVVCCCVVVPCCCVPVCVPDDDDDQPDDAAQPACCVVVPPPDHRGDDGDDPDGDHPDVLSVVLVVLVVVLSVVSSVLSSLCSVQCPPPNQFDVLLVVLLVLCPLLSVVLSVVSNVCSVPVPCPCVVLSVLVNVLSVLLNVLSSQVRRNVRDDAPVNLLSLLLSLLLVLLLLCVPDQCVCAVVVPHDPVVNVSSCSSNVSSVSSNVVSVVVVVVCVVVCVPNPPDDDPVRSVVVSVVSSVVSNVVSNVD/DVVVVVVVVVVVCVCVVPPPPPPVNVCLPVVLVVVLVVVVVVVCCCVVVPCCCVPVCVPDDDDDQPDDADQPACCVVVPPPDHRGDDGDDPDGDHPDVLSVVLVVLVVVLSVVSSVLSSLCSVQCPPPRQFDVLLVVLLVLCPLLSVVLSVVSNVCSVVVPCPCVVLSVLLNVLSVLLNVLSSQVRRNVDDDAPVNLLSLLLSLLLVLLLLCVPDQCVCAVVVPHDPVVNVSSCSSNVSSVSSNVVSVVVVVVCVVVCVPNPPDDDPVRSVVVSVVSSVVSNVVSNVD

pLDDT: mean 85.42, std 14.74, range [31.62, 98.56]